Protein AF-A0AA85AYQ1-F1 (afdb_monomer_lite)

Secondary structure (DSSP, 8-state):
----PPP----------------SS-HHHHHHHHHHHHHHHHHHHHHHHHHHHHHHHHHHHHHHHT-HHHHHHHHHHHTT-TTTEETTTTEEPPGGG--HHHHHHHHHHHHT-TTPEE-------S-HHHHHHHHHHTTEE-HHHHHHHHHHHHHHTT--EEEEEEEEPSPSS--HHHHHHHHHHHHHHHHTT--S-------TTSS-S----S--TT--TT---EEEEEEEEEETTTTEEEEEE--TTT-EES-TT---S-SEEEEE--SS-S-TTT--B-S-PSEE-HHHHSTTTTTTGGGGS--HHHHHHHHHHHHHHHHHHHHHTT-B----TT-HHHHHHHHHHHHHHHHHHHSPPPSSGGGGTT-SSEEEGGG--TTEEESSTTPPPSEEETTEEEEEGGGEEE-B-HHHHHHTTEEEPTTPPPSEEEE----HHHHHHS-S--SPPEEEEB-GGGEEE--PPBPBTTB----TTSS---SSGGGSPBTEEEE--TTS--EEEE-

InterPro domains:
  IPR004583 DNA repair protein Rad4 [PTHR12135] (195-505)
  IPR018326 Rad4 beta-hairpin domain 1 [PF10403] (359-407)
  IPR018326 Rad4 beta-hairpin domain 1 [SM01030] (357-409)
  IPR018327 Rad4 beta-hairpin domain 2 [PF10404] (412-469)
  IPR018327 Rad4 beta-hairpin domain 2 [SM01031] (411-469)
  IPR018328 Rad4 beta-hairpin domain 3 [PF10405] (476-501)
  IPR036985 Transglutaminase-like superfamily [G3DSA:3.90.260.10] (34-355)
  IPR038765 Papain-like cysteine peptidase superfamily [SSF54001] (47-372)

Structure (mmCIF, N/CA/C/O backbone):
data_AF-A0AA85AYQ1-F1
#
_entry.id   AF-A0AA85AYQ1-F1
#
loop_
_atom_site.group_PDB
_atom_site.id
_atom_site.type_symbol
_atom_site.label_atom_id
_atom_site.label_alt_id
_atom_site.label_comp_id
_atom_site.label_asym_id
_atom_site.label_entity_id
_atom_site.label_seq_id
_atom_site.pdbx_PDB_ins_code
_atom_site.Cartn_x
_atom_site.Cartn_y
_atom_site.Cartn_z
_atom_site.occupancy
_atom_site.B_iso_or_equiv
_atom_site.auth_seq_id
_atom_site.auth_comp_id
_atom_site.auth_asym_id
_atom_site.auth_atom_id
_atom_site.pdbx_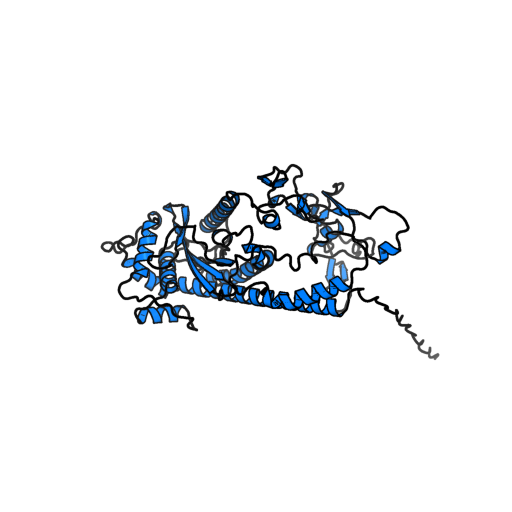PDB_model_num
ATOM 1 N N . MET A 1 1 ? 74.349 -38.536 -17.094 1.00 42.38 1 MET A N 1
ATOM 2 C CA . MET A 1 1 ? 74.098 -37.319 -16.293 1.00 42.38 1 MET A CA 1
ATOM 3 C C . MET A 1 1 ? 74.384 -36.106 -17.164 1.00 42.38 1 MET A C 1
ATOM 5 O O . MET A 1 1 ? 75.537 -35.743 -17.314 1.00 42.38 1 MET A O 1
ATOM 9 N N . GLU A 1 2 ? 73.351 -35.489 -17.728 1.00 37.12 2 GLU A N 1
ATOM 10 C CA . GLU A 1 2 ? 73.435 -34.145 -18.309 1.00 37.12 2 GLU A CA 1
ATOM 11 C C . GLU A 1 2 ? 72.372 -33.293 -17.617 1.00 37.12 2 GLU A C 1
ATOM 13 O O . GLU A 1 2 ? 71.169 -33.480 -17.803 1.00 37.12 2 GLU A O 1
ATOM 18 N N . LYS A 1 3 ? 72.818 -32.398 -16.731 1.00 35.97 3 LYS A N 1
ATOM 19 C CA . LYS A 1 3 ? 71.953 -31.418 -16.071 1.00 35.97 3 LYS A CA 1
ATOM 20 C C . LYS A 1 3 ? 71.504 -30.400 -17.124 1.00 35.97 3 LYS A C 1
ATOM 22 O O . LYS A 1 3 ? 72.253 -29.477 -17.441 1.00 35.97 3 LYS A O 1
ATOM 27 N N . LYS A 1 4 ? 70.283 -30.541 -17.652 1.00 43.88 4 LYS A N 1
ATOM 28 C CA . LYS A 1 4 ? 69.620 -29.466 -18.408 1.00 43.88 4 LYS A CA 1
ATOM 29 C C . LYS A 1 4 ? 69.479 -28.244 -17.492 1.00 43.88 4 LYS A C 1
ATOM 31 O O . LYS A 1 4 ? 68.784 -28.304 -16.480 1.00 43.88 4 LYS A O 1
ATOM 36 N N . LYS A 1 5 ? 70.168 -27.150 -17.836 1.00 43.25 5 LYS A N 1
ATOM 37 C CA . LYS A 1 5 ? 69.983 -25.828 -17.217 1.00 43.25 5 LYS A CA 1
ATOM 38 C C . LYS A 1 5 ? 68.504 -25.419 -17.330 1.00 43.25 5 LYS A C 1
ATOM 40 O O . LYS A 1 5 ? 67.928 -25.614 -18.402 1.00 43.25 5 LYS A O 1
ATOM 45 N N . PRO A 1 6 ? 67.888 -24.844 -16.282 1.00 42.59 6 PRO A N 1
ATOM 46 C CA . PRO A 1 6 ? 66.545 -24.297 -16.402 1.00 42.59 6 PRO A CA 1
ATOM 47 C C . PRO A 1 6 ? 66.574 -23.128 -17.393 1.00 42.59 6 PRO A C 1
ATOM 49 O O . PRO A 1 6 ? 67.389 -22.213 -17.260 1.00 42.59 6 PRO A O 1
ATOM 52 N N . ALA A 1 7 ? 65.710 -23.177 -18.406 1.00 43.59 7 ALA A N 1
ATOM 53 C CA . ALA A 1 7 ? 65.493 -22.052 -19.303 1.00 43.59 7 ALA A CA 1
ATOM 54 C C . ALA A 1 7 ? 64.946 -20.877 -18.482 1.00 43.59 7 ALA A C 1
ATOM 56 O O . ALA A 1 7 ? 63.913 -21.003 -17.822 1.00 43.59 7 ALA A O 1
ATOM 57 N N . SER A 1 8 ? 65.647 -19.743 -18.492 1.00 37.31 8 SER A N 1
ATOM 58 C CA . SER A 1 8 ? 65.154 -18.506 -17.896 1.00 37.31 8 SER A CA 1
ATOM 59 C C . SER A 1 8 ? 63.900 -18.071 -18.651 1.00 37.31 8 SER A C 1
ATOM 61 O O . SER A 1 8 ? 63.972 -17.678 -19.815 1.00 37.31 8 SER A O 1
ATOM 63 N N . LEU A 1 9 ? 62.746 -18.175 -17.999 1.00 35.72 9 LEU A N 1
ATOM 64 C CA . LEU A 1 9 ? 61.474 -17.732 -18.548 1.00 35.72 9 LEU A CA 1
ATOM 65 C C . LEU A 1 9 ? 61.423 -16.205 -18.434 1.00 35.72 9 LEU A C 1
ATOM 67 O O . LEU A 1 9 ? 61.074 -15.651 -17.394 1.00 35.72 9 LEU A O 1
ATOM 71 N N . THR A 1 10 ? 61.852 -15.511 -19.487 1.00 35.12 10 THR A N 1
ATOM 72 C CA . THR A 1 10 ? 61.747 -14.054 -19.568 1.00 35.12 10 THR A CA 1
ATOM 73 C C . THR A 1 10 ? 60.286 -13.694 -19.819 1.00 35.12 10 THR A C 1
ATOM 75 O O . THR A 1 10 ? 59.804 -13.735 -20.949 1.00 35.12 10 THR A O 1
ATOM 78 N N . VAL A 1 11 ? 59.558 -13.359 -18.754 1.00 35.09 11 VAL A N 1
ATOM 79 C CA . VAL A 1 11 ? 58.226 -12.759 -18.871 1.00 35.09 11 VAL A CA 1
ATOM 80 C C . VAL A 1 11 ? 58.418 -11.305 -19.289 1.00 35.09 11 VAL A C 1
ATOM 82 O O . VAL A 1 11 ? 58.707 -10.439 -18.467 1.00 35.09 11 VAL A O 1
ATOM 85 N N . ALA A 1 12 ? 58.268 -11.029 -20.582 1.00 32.66 12 ALA A N 1
ATOM 86 C CA . ALA A 1 12 ? 58.035 -9.669 -21.039 1.00 32.66 12 ALA A CA 1
ATOM 87 C C . ALA A 1 12 ? 56.627 -9.274 -20.584 1.00 32.66 12 ALA A C 1
ATOM 89 O O . ALA A 1 12 ? 55.636 -9.682 -21.184 1.00 32.66 12 ALA A O 1
ATOM 90 N N . ILE A 1 13 ? 56.532 -8.520 -19.489 1.00 32.88 13 ILE A N 1
ATOM 91 C CA . ILE A 1 13 ? 55.299 -7.816 -19.141 1.00 32.88 13 ILE A CA 1
ATOM 92 C C . ILE A 1 13 ? 55.169 -6.712 -20.191 1.00 32.88 13 ILE A C 1
ATOM 94 O O . ILE A 1 13 ? 56.034 -5.831 -20.223 1.00 32.88 13 ILE A O 1
ATOM 98 N N . PRO A 1 14 ? 54.142 -6.719 -21.061 1.00 31.33 14 PRO A N 1
ATOM 99 C CA . PRO A 1 14 ? 53.846 -5.544 -21.850 1.00 31.33 14 PRO A CA 1
ATOM 100 C C . PRO A 1 14 ? 53.469 -4.479 -20.829 1.00 31.33 14 PRO A C 1
ATOM 102 O O . PRO A 1 14 ? 52.391 -4.523 -20.233 1.00 31.33 14 PRO A O 1
ATOM 105 N N . LEU A 1 15 ? 54.379 -3.540 -20.573 1.00 30.36 15 LEU A N 1
ATOM 106 C CA . LEU A 1 15 ? 53.991 -2.272 -19.990 1.00 30.36 15 LEU A CA 1
ATOM 107 C C . LEU A 1 15 ? 53.226 -1.563 -21.106 1.00 30.36 15 LEU A C 1
ATOM 109 O O . LEU A 1 15 ? 53.770 -0.725 -21.824 1.00 30.36 15 LEU A O 1
ATOM 113 N N . ASP A 1 16 ? 51.972 -1.976 -21.313 1.00 35.84 16 ASP A N 1
ATOM 114 C CA . ASP A 1 16 ? 51.014 -1.180 -22.051 1.00 35.84 16 ASP A CA 1
ATOM 115 C C . ASP A 1 16 ? 51.070 0.178 -21.372 1.00 35.84 16 ASP A C 1
ATOM 117 O O . ASP A 1 16 ? 50.669 0.345 -20.215 1.00 35.84 16 ASP A O 1
ATOM 121 N N . SER A 1 17 ? 51.652 1.138 -22.082 1.00 35.75 17 SER A N 1
ATOM 122 C CA . SER A 1 17 ? 51.552 2.541 -21.753 1.00 35.75 17 SER A CA 1
ATOM 123 C C . SER A 1 17 ? 50.068 2.872 -21.839 1.00 35.75 17 SER A C 1
ATOM 125 O O . SER A 1 17 ? 49.540 3.305 -22.862 1.00 35.75 17 SER A O 1
ATOM 127 N N . LEU A 1 18 ? 49.363 2.613 -20.736 1.00 40.12 18 LEU A N 1
ATOM 128 C CA . LEU A 1 18 ? 48.013 3.059 -20.472 1.00 40.12 18 LEU A CA 1
ATOM 129 C C . LEU A 1 18 ? 48.079 4.577 -20.348 1.00 40.12 18 LEU A C 1
ATOM 131 O O . LEU A 1 18 ? 47.849 5.157 -19.291 1.00 40.12 18 LEU A O 1
ATOM 135 N N . THR A 1 19 ? 48.294 5.246 -21.475 1.00 37.56 19 THR A N 1
ATOM 136 C CA . THR A 1 19 ? 47.727 6.558 -21.722 1.00 37.56 19 THR A CA 1
ATOM 137 C C . THR A 1 19 ? 46.216 6.354 -21.834 1.00 37.56 19 THR A C 1
ATOM 139 O O . THR A 1 19 ? 45.592 6.511 -22.884 1.00 37.56 19 THR A O 1
ATOM 142 N N . LYS A 1 20 ? 45.585 5.982 -20.710 1.00 40.53 20 LYS A N 1
ATOM 143 C CA . LYS A 1 20 ? 44.172 6.253 -20.485 1.00 40.53 20 LYS A CA 1
ATOM 144 C C . LYS A 1 20 ? 44.074 7.763 -20.616 1.00 40.53 20 LYS A C 1
ATOM 146 O O . LYS A 1 20 ? 44.381 8.485 -19.674 1.00 40.53 20 LYS A O 1
ATOM 151 N N . LYS A 1 21 ? 43.726 8.253 -21.809 1.00 41.09 21 LYS A N 1
ATOM 152 C CA . LYS A 1 21 ? 43.358 9.654 -21.988 1.00 41.09 21 LYS A CA 1
ATOM 153 C C . LYS A 1 21 ? 42.247 9.900 -20.979 1.00 41.09 21 LYS A C 1
ATOM 155 O O . LYS A 1 21 ? 41.149 9.359 -21.128 1.00 41.09 21 LYS A O 1
ATOM 160 N N . HIS A 1 22 ? 42.590 10.625 -19.916 1.00 45.34 22 HIS A N 1
ATOM 161 C CA . HIS A 1 22 ? 41.654 11.031 -18.886 1.00 45.34 22 HIS A CA 1
ATOM 162 C C . HIS A 1 22 ? 40.445 11.668 -19.573 1.00 45.34 22 HIS A C 1
ATOM 164 O O . HIS A 1 22 ? 40.573 12.286 -20.638 1.00 45.34 22 HIS A O 1
ATOM 170 N N . SER A 1 23 ? 39.259 11.456 -18.997 1.00 47.94 23 SER A N 1
ATOM 171 C CA . SER A 1 23 ? 38.042 12.143 -19.426 1.00 47.94 23 SER A CA 1
ATOM 172 C C . SER A 1 23 ? 38.378 13.610 -19.711 1.00 47.94 23 SER A C 1
ATOM 174 O O . SER A 1 23 ? 39.006 14.255 -18.878 1.00 47.94 23 SER A O 1
ATOM 176 N N . LYS A 1 24 ? 37.966 14.153 -20.867 1.00 58.00 24 LYS A N 1
ATOM 177 C CA . LYS A 1 24 ? 38.134 15.584 -21.212 1.00 58.00 24 LYS A CA 1
ATOM 178 C C . LYS A 1 24 ? 37.395 16.532 -20.244 1.00 58.00 24 LYS A C 1
ATOM 180 O O . LYS A 1 24 ? 37.269 17.718 -20.523 1.00 58.00 24 LYS A O 1
ATOM 185 N N . GLN A 1 25 ? 36.813 16.002 -19.174 1.00 63.50 25 GLN A N 1
ATOM 186 C CA . GLN A 1 25 ? 36.070 16.744 -18.176 1.00 63.50 25 GLN A CA 1
ATOM 187 C C . GLN A 1 25 ? 37.032 17.257 -17.109 1.00 63.50 25 GLN A C 1
ATOM 189 O O . GLN A 1 25 ? 37.861 16.506 -16.603 1.00 63.50 25 GLN A O 1
ATOM 194 N N . ASP A 1 26 ? 36.890 18.540 -16.784 1.00 80.00 26 ASP A N 1
ATOM 195 C CA . ASP A 1 26 ? 37.633 19.223 -15.727 1.00 80.00 26 ASP A CA 1
ATOM 196 C C . ASP A 1 26 ? 37.610 18.393 -14.420 1.00 80.00 26 ASP A C 1
ATOM 198 O O . ASP A 1 26 ? 36.520 18.068 -13.933 1.00 80.00 26 ASP A O 1
ATOM 202 N N . PRO A 1 27 ? 38.773 18.035 -13.840 1.00 84.38 27 PRO A N 1
ATOM 203 C CA . PRO A 1 27 ? 38.852 17.314 -12.570 1.00 84.38 27 PRO A CA 1
ATOM 204 C C . PRO A 1 27 ? 38.020 17.949 -11.449 1.00 84.38 27 PRO A C 1
ATOM 206 O O . PRO A 1 27 ? 37.370 17.223 -10.699 1.00 84.38 27 PRO A O 1
ATOM 209 N N . LYS A 1 28 ? 37.949 19.288 -11.382 1.00 82.50 28 LYS A N 1
ATOM 210 C CA . LYS A 1 28 ? 37.126 20.002 -10.389 1.00 82.50 28 LYS A CA 1
ATOM 211 C C . LYS A 1 28 ? 35.633 19.787 -10.627 1.00 82.50 28 LYS A C 1
ATOM 213 O O . LYS A 1 28 ? 34.857 19.643 -9.684 1.00 82.50 28 LYS A O 1
ATOM 218 N N . LEU A 1 29 ? 35.212 19.730 -11.892 1.00 82.56 29 LEU A N 1
ATOM 219 C CA . LEU A 1 29 ? 33.830 19.410 -12.251 1.00 82.56 29 LEU A CA 1
ATOM 220 C C . LEU A 1 29 ? 33.483 17.968 -11.867 1.00 82.56 29 LEU A C 1
ATOM 222 O O . LEU A 1 29 ? 32.399 17.720 -11.342 1.00 82.56 29 LEU A O 1
ATOM 226 N N . LEU A 1 30 ? 34.391 17.023 -12.119 1.00 82.38 30 LEU A N 1
ATOM 227 C CA . LEU A 1 30 ? 34.210 15.619 -11.748 1.00 82.38 30 LEU A CA 1
ATOM 228 C C . LEU A 1 30 ? 34.086 15.444 -10.233 1.00 82.38 30 LEU A C 1
ATOM 230 O O . LEU A 1 30 ? 33.195 14.728 -9.777 1.00 82.38 30 LEU A O 1
ATOM 234 N N . GLU A 1 31 ? 34.925 16.133 -9.464 1.00 85.00 31 GLU A N 1
ATOM 235 C CA . GLU A 1 31 ? 34.873 16.135 -8.004 1.00 85.00 31 GLU A CA 1
ATOM 236 C C . GLU A 1 31 ? 33.536 16.689 -7.483 1.00 85.00 31 GLU A C 1
ATOM 238 O O . GLU A 1 31 ? 32.871 16.041 -6.675 1.00 85.00 31 GLU A O 1
ATOM 243 N N . LEU A 1 32 ? 33.064 17.826 -8.010 1.00 83.06 32 LEU A N 1
ATOM 244 C CA . LEU A 1 32 ? 31.760 18.392 -7.637 1.00 83.06 32 LEU A CA 1
ATOM 245 C C . LEU A 1 32 ? 30.589 17.460 -7.978 1.00 83.06 32 LEU A C 1
ATOM 247 O O . LEU A 1 32 ? 29.654 17.314 -7.186 1.00 83.06 32 LEU A O 1
ATOM 251 N N . LEU A 1 33 ? 30.629 16.806 -9.142 1.00 82.88 33 LEU A N 1
ATOM 252 C CA . LEU A 1 33 ? 29.617 15.822 -9.528 1.00 82.88 33 LEU A CA 1
ATOM 253 C C . LEU A 1 33 ? 29.644 14.597 -8.605 1.00 82.88 33 LEU A C 1
ATOM 255 O O . LEU A 1 33 ? 28.581 14.100 -8.232 1.00 82.88 33 LEU A O 1
ATOM 259 N N . ALA A 1 34 ? 30.830 14.135 -8.203 1.00 85.31 34 ALA A N 1
ATOM 260 C CA . ALA A 1 34 ? 30.986 13.045 -7.247 1.00 85.31 34 ALA A CA 1
ATOM 261 C C . ALA A 1 34 ? 30.440 13.422 -5.860 1.00 85.31 34 ALA A C 1
ATOM 263 O O . ALA A 1 34 ? 29.665 12.655 -5.287 1.00 85.31 34 ALA A O 1
ATOM 264 N N . LEU A 1 35 ? 30.749 14.623 -5.358 1.00 87.00 35 LEU A N 1
ATOM 265 C CA . LEU A 1 35 ? 30.209 15.137 -4.094 1.00 87.00 35 LEU A CA 1
ATOM 266 C C . LEU A 1 35 ? 28.681 15.211 -4.120 1.00 87.00 35 LEU A C 1
ATOM 268 O O . LEU A 1 35 ? 28.017 14.764 -3.186 1.00 87.00 35 LEU A O 1
ATOM 272 N N . LYS A 1 36 ? 28.105 15.702 -5.221 1.00 84.81 36 LYS A N 1
ATOM 273 C CA . LYS A 1 36 ? 26.652 15.749 -5.406 1.00 84.81 36 LYS A CA 1
ATOM 274 C C . LYS A 1 36 ? 26.021 14.350 -5.417 1.00 84.81 36 LYS A C 1
ATOM 276 O O . LYS A 1 36 ? 24.967 14.156 -4.812 1.00 84.81 36 LYS A O 1
ATOM 281 N N . ARG A 1 37 ? 26.640 13.380 -6.102 1.00 86.00 37 ARG A N 1
ATOM 282 C CA . ARG A 1 37 ? 26.176 11.981 -6.112 1.00 86.00 37 ARG A CA 1
ATOM 283 C C . ARG A 1 37 ? 26.205 11.391 -4.702 1.00 86.00 37 ARG A C 1
ATOM 285 O O . ARG A 1 37 ? 25.189 10.857 -4.270 1.00 86.00 37 ARG A O 1
ATOM 292 N N . LYS A 1 38 ? 27.303 11.591 -3.968 1.00 90.06 38 LYS A N 1
ATOM 293 C CA . LYS A 1 38 ? 27.464 11.133 -2.580 1.00 90.06 38 LYS A CA 1
ATOM 294 C C . LYS A 1 38 ? 26.424 11.750 -1.641 1.00 90.06 38 LYS A C 1
ATOM 296 O O . LYS A 1 38 ? 25.852 11.048 -0.815 1.00 90.06 38 LYS A O 1
ATOM 301 N N . LEU A 1 39 ? 26.127 13.042 -1.796 1.00 88.00 39 LEU A N 1
ATOM 302 C CA . LEU A 1 39 ? 25.083 13.718 -1.022 1.00 88.00 39 LEU A CA 1
ATOM 303 C C . LEU A 1 39 ? 23.695 13.126 -1.308 1.00 88.00 39 LEU A C 1
ATOM 305 O O . LEU A 1 39 ? 22.956 12.812 -0.380 1.00 88.00 39 LEU A O 1
ATOM 309 N N . LYS A 1 40 ? 23.344 12.927 -2.585 1.00 86.62 40 LYS A N 1
ATOM 310 C CA . LYS A 1 40 ? 22.063 12.317 -2.975 1.00 86.62 40 LYS A CA 1
ATOM 311 C C . LYS A 1 40 ? 21.928 10.890 -2.441 1.00 86.62 40 LYS A C 1
ATOM 313 O O . LYS A 1 40 ? 20.863 10.519 -1.952 1.00 86.62 40 LYS A O 1
ATOM 318 N N . GLU A 1 41 ? 22.995 10.104 -2.531 1.00 91.12 41 GLU A N 1
ATOM 319 C CA . GLU A 1 41 ? 23.045 8.745 -1.994 1.00 91.12 41 GLU A CA 1
ATOM 320 C C . GLU A 1 41 ? 22.838 8.743 -0.476 1.00 91.12 41 GLU A C 1
ATOM 322 O O . GLU A 1 41 ? 21.991 8.001 0.015 1.00 91.12 41 GLU A O 1
ATOM 327 N N . HIS A 1 42 ? 23.512 9.637 0.253 1.00 91.88 42 HIS A N 1
ATOM 328 C CA . HIS A 1 42 ? 23.337 9.786 1.696 1.00 91.88 42 HIS A CA 1
ATOM 329 C C . HIS A 1 42 ? 21.878 10.080 2.082 1.00 91.88 42 HIS A C 1
ATOM 331 O O . HIS A 1 42 ? 21.320 9.366 2.912 1.00 91.88 42 HIS A O 1
ATOM 337 N N . TYR A 1 43 ? 21.223 11.055 1.441 1.00 90.94 43 TYR A N 1
ATOM 338 C CA . TYR A 1 43 ? 19.805 11.360 1.699 1.00 90.94 43 TYR A CA 1
ATOM 339 C C . TYR A 1 43 ? 18.881 10.195 1.326 1.00 90.94 43 TYR A C 1
ATOM 341 O O . TYR A 1 43 ? 17.968 9.858 2.077 1.00 90.94 43 TYR A O 1
ATOM 349 N N . THR A 1 44 ? 19.157 9.516 0.209 1.00 91.88 44 THR A N 1
ATOM 350 C CA . THR A 1 44 ? 18.386 8.338 -0.216 1.00 91.88 44 THR A CA 1
ATOM 351 C C . THR A 1 44 ? 18.492 7.205 0.808 1.00 91.88 44 THR A C 1
ATOM 353 O O . THR A 1 44 ? 17.493 6.542 1.103 1.00 91.88 44 THR A O 1
ATOM 356 N N . LEU A 1 45 ? 19.685 6.973 1.364 1.00 94.75 45 LEU A N 1
ATOM 357 C CA . LEU A 1 45 ? 19.921 5.981 2.412 1.00 94.75 45 LEU A CA 1
ATOM 358 C C . LEU A 1 45 ? 19.227 6.375 3.715 1.00 94.75 45 LEU A C 1
ATOM 360 O O . LEU A 1 45 ? 18.484 5.564 4.258 1.00 94.75 45 LEU A O 1
ATOM 364 N N . MET A 1 46 ? 19.393 7.620 4.160 1.00 94.56 46 MET A N 1
ATOM 365 C CA . MET A 1 46 ? 18.737 8.163 5.351 1.00 94.56 46 MET A CA 1
ATOM 366 C C . MET A 1 46 ? 17.210 8.013 5.269 1.00 94.56 46 MET A C 1
ATOM 368 O O . MET A 1 46 ? 16.590 7.447 6.169 1.00 94.56 46 MET A O 1
ATOM 372 N N . HIS A 1 47 ? 16.604 8.425 4.153 1.00 94.75 47 HIS A N 1
ATOM 373 C CA . HIS A 1 47 ? 15.178 8.230 3.890 1.00 94.75 47 HIS A CA 1
ATOM 374 C C . HIS A 1 47 ? 14.788 6.746 3.926 1.00 94.75 47 HIS A C 1
ATOM 376 O O . HIS A 1 47 ? 13.796 6.383 4.552 1.00 94.75 47 HIS A O 1
ATOM 382 N N . SER A 1 48 ? 15.578 5.875 3.284 1.00 95.88 48 SER A N 1
ATOM 383 C CA . SER A 1 48 ? 15.310 4.429 3.250 1.00 95.88 48 SER A CA 1
ATOM 384 C C . SER A 1 48 ? 15.327 3.808 4.649 1.00 95.88 48 SER A C 1
ATOM 386 O O . SER A 1 48 ? 14.439 3.025 4.971 1.00 95.88 48 SER A O 1
ATOM 388 N N . VAL A 1 49 ? 16.307 4.169 5.482 1.00 96.25 49 VAL A N 1
ATOM 389 C CA . VAL A 1 49 ? 16.399 3.712 6.877 1.00 96.25 49 VAL A CA 1
ATOM 390 C C . VAL A 1 49 ? 15.183 4.185 7.663 1.00 96.25 49 VAL A C 1
ATOM 392 O O . VAL A 1 49 ? 14.563 3.391 8.361 1.00 96.25 49 VAL A O 1
ATOM 395 N N . HIS A 1 50 ? 14.783 5.444 7.495 1.00 94.50 50 HIS A N 1
ATOM 396 C CA . HIS A 1 50 ? 13.633 5.984 8.207 1.00 94.50 50 HIS A CA 1
ATOM 397 C C . HIS A 1 50 ? 12.318 5.282 7.828 1.00 94.50 50 HIS A C 1
ATOM 399 O O . HIS A 1 50 ? 11.527 4.929 8.700 1.00 94.50 50 HIS A O 1
ATOM 405 N N . VAL A 1 51 ? 12.122 4.992 6.536 1.00 96.31 51 VAL A N 1
ATOM 406 C CA . VAL A 1 51 ? 10.992 4.184 6.050 1.00 96.31 51 VAL A CA 1
ATOM 407 C C . VAL A 1 51 ? 11.009 2.774 6.654 1.00 96.31 51 VAL A C 1
ATOM 409 O O . VAL A 1 51 ? 9.966 2.293 7.086 1.00 96.31 51 VAL A O 1
ATOM 412 N N . LEU A 1 52 ? 12.169 2.115 6.739 1.00 96.38 52 LEU A N 1
ATOM 413 C CA . LEU A 1 52 ? 12.285 0.792 7.371 1.00 96.38 52 LEU A CA 1
ATOM 414 C C . LEU A 1 52 ? 11.963 0.835 8.871 1.00 96.38 52 LEU A C 1
ATOM 416 O O . LEU A 1 52 ? 11.250 -0.037 9.363 1.00 96.38 52 LEU A O 1
ATOM 420 N N . CYS A 1 53 ? 12.424 1.861 9.594 1.00 95.44 53 CYS A N 1
ATOM 421 C CA . CYS A 1 53 ? 12.067 2.067 10.999 1.00 95.44 53 CYS A CA 1
ATOM 422 C C . CYS A 1 53 ? 10.553 2.244 11.174 1.00 95.44 53 CYS A C 1
ATOM 424 O O . CYS A 1 53 ? 9.965 1.662 12.083 1.00 95.44 53 CYS A O 1
ATOM 426 N N . PHE A 1 54 ? 9.906 2.989 10.277 1.00 95.31 54 PHE A N 1
ATOM 427 C CA . PHE A 1 54 ? 8.454 3.142 10.274 1.00 95.31 54 PHE A CA 1
ATOM 428 C C . PHE A 1 54 ? 7.707 1.845 9.959 1.00 95.31 54 PHE A C 1
ATOM 430 O O . PHE A 1 54 ? 6.722 1.538 10.628 1.00 95.31 54 PHE A O 1
ATOM 437 N N . LEU A 1 55 ? 8.180 1.046 9.001 1.00 96.31 55 LEU A N 1
ATOM 438 C CA . LEU A 1 55 ? 7.604 -0.272 8.733 1.00 96.31 55 LEU A CA 1
ATOM 439 C C . LEU A 1 55 ? 7.754 -1.198 9.947 1.00 96.31 55 LEU A C 1
ATOM 441 O O . LEU A 1 55 ? 6.783 -1.842 10.347 1.00 96.31 55 LEU A O 1
ATOM 445 N N . ALA A 1 56 ? 8.918 -1.213 10.599 1.00 94.88 56 ALA A N 1
ATOM 446 C CA . ALA A 1 56 ? 9.116 -1.949 11.846 1.00 94.88 56 ALA A CA 1
ATOM 447 C C . ALA A 1 56 ? 8.151 -1.478 12.948 1.00 94.88 56 ALA A C 1
ATOM 449 O O . ALA A 1 56 ? 7.515 -2.305 13.601 1.00 94.88 56 ALA A O 1
ATOM 450 N N . HIS A 1 57 ? 7.969 -0.165 13.098 1.00 93.62 57 HIS A N 1
ATOM 451 C CA . HIS A 1 57 ? 7.018 0.409 14.048 1.00 93.62 57 HIS A CA 1
ATOM 452 C C . HIS A 1 57 ? 5.562 0.031 13.731 1.00 93.62 57 HIS A C 1
ATOM 454 O O . HIS A 1 57 ? 4.806 -0.299 14.641 1.00 93.62 57 HIS A O 1
ATOM 460 N N . SER A 1 58 ? 5.181 -0.026 12.448 1.00 94.62 58 SER A N 1
ATOM 461 C CA . SER A 1 58 ? 3.843 -0.470 12.025 1.00 94.62 58 SER A CA 1
ATOM 462 C C . SER A 1 58 ? 3.509 -1.878 12.517 1.00 94.62 58 SER A C 1
ATOM 464 O O . SER A 1 58 ? 2.384 -2.142 12.938 1.00 94.62 58 SER A O 1
ATOM 466 N N . ARG A 1 59 ? 4.507 -2.771 12.540 1.00 95.06 59 ARG A N 1
ATOM 467 C CA . ARG A 1 59 ? 4.353 -4.124 13.078 1.00 95.06 59 ARG A CA 1
ATOM 468 C C . ARG A 1 59 ? 4.155 -4.107 14.592 1.00 95.06 59 ARG A C 1
ATOM 470 O O . ARG A 1 59 ? 3.307 -4.847 15.078 1.00 95.06 59 ARG A O 1
ATOM 477 N N . VAL A 1 60 ? 4.890 -3.262 15.322 1.00 94.31 60 VAL A N 1
ATOM 478 C CA . VAL A 1 60 ? 4.712 -3.098 16.777 1.00 94.31 60 VAL A CA 1
ATOM 479 C C . VAL A 1 60 ? 3.285 -2.650 17.089 1.00 94.31 60 VAL A C 1
ATOM 481 O O . VAL A 1 60 ? 2.601 -3.332 17.843 1.00 94.31 60 VAL A O 1
ATOM 484 N N . ILE A 1 61 ? 2.797 -1.593 16.433 1.00 95.00 61 ILE A N 1
ATOM 485 C CA . ILE A 1 61 ? 1.421 -1.106 16.625 1.00 95.00 61 ILE A CA 1
ATOM 486 C C . ILE A 1 61 ? 0.393 -2.185 16.265 1.00 95.00 61 ILE A C 1
ATOM 488 O O . ILE A 1 61 ? -0.576 -2.385 16.999 1.00 95.00 61 ILE A O 1
ATOM 492 N N . ASN A 1 62 ? 0.595 -2.912 15.160 1.00 96.25 62 ASN A N 1
ATOM 493 C CA . ASN A 1 62 ? -0.316 -3.988 14.779 1.00 96.25 62 ASN A CA 1
ATOM 494 C C . ASN A 1 62 ? -0.376 -5.098 15.837 1.00 96.25 62 ASN A C 1
ATOM 496 O O . ASN A 1 62 ? -1.466 -5.584 16.127 1.00 96.25 62 ASN A O 1
ATOM 500 N N . ARG A 1 63 ? 0.767 -5.470 16.432 1.00 94.56 63 ARG A N 1
ATOM 501 C CA . ARG A 1 63 ? 0.823 -6.440 17.535 1.00 94.56 63 ARG A CA 1
ATOM 502 C C . ARG A 1 63 ? 0.126 -5.923 18.790 1.00 94.56 63 ARG A C 1
ATOM 504 O O . ARG A 1 63 ? -0.567 -6.701 19.429 1.00 94.56 63 ARG A O 1
ATOM 511 N N . THR A 1 64 ? 0.247 -4.635 19.109 1.00 95.31 64 THR A N 1
ATOM 512 C CA . THR A 1 64 ? -0.491 -4.019 20.225 1.00 95.31 64 THR A CA 1
ATOM 513 C C . THR A 1 64 ? -2.004 -4.081 19.996 1.00 95.31 64 THR A C 1
ATOM 515 O O . THR A 1 64 ? -2.739 -4.482 20.892 1.00 95.31 64 THR A O 1
ATOM 518 N N . CYS A 1 65 ? -2.480 -3.791 18.778 1.00 95.69 65 CYS A N 1
ATOM 519 C CA . CYS A 1 65 ? -3.899 -3.950 18.414 1.00 95.69 65 CYS A CA 1
ATOM 520 C C . CYS A 1 65 ? -4.384 -5.406 18.528 1.00 95.69 65 CYS A C 1
ATOM 522 O O . CYS A 1 65 ? -5.572 -5.662 18.706 1.00 95.69 65 CYS A O 1
ATOM 524 N N . ASP A 1 66 ? -3.464 -6.356 18.393 1.00 93.94 66 ASP A N 1
ATOM 525 C CA . ASP A 1 66 ? -3.707 -7.784 18.529 1.00 93.94 66 ASP A CA 1
ATOM 526 C C . ASP A 1 66 ? -3.406 -8.294 19.945 1.00 93.94 66 ASP A C 1
ATOM 528 O O . ASP A 1 66 ? -3.421 -9.495 20.151 1.00 93.94 66 ASP A O 1
ATOM 532 N N . SER A 1 67 ? -3.146 -7.455 20.950 1.00 93.56 67 SER A N 1
ATOM 533 C CA . SER A 1 67 ? -2.959 -7.945 22.321 1.00 93.56 67 SER A CA 1
ATOM 534 C C . SER A 1 67 ? -4.288 -8.322 22.979 1.00 93.56 67 SER A C 1
ATOM 536 O O . SER A 1 67 ? -5.289 -7.619 22.844 1.00 93.56 67 SER A O 1
ATOM 538 N N . SER A 1 68 ? -4.285 -9.402 23.767 1.00 93.88 68 SER A N 1
ATOM 539 C CA . SER A 1 68 ? -5.450 -9.821 24.558 1.00 93.88 68 SER A CA 1
ATOM 540 C C . SER A 1 68 ? -5.883 -8.753 25.573 1.00 93.88 68 SER A C 1
ATOM 542 O O . SER A 1 68 ? -7.076 -8.621 25.843 1.00 93.88 68 SER A O 1
ATOM 544 N N . LEU A 1 69 ? -4.943 -7.965 26.110 1.00 95.12 69 LEU A N 1
ATOM 545 C CA . LEU A 1 69 ? -5.259 -6.870 27.029 1.00 95.12 69 LEU A CA 1
ATOM 546 C C . LEU A 1 69 ? -5.955 -5.720 26.293 1.00 95.12 69 LEU A C 1
ATOM 548 O O . LEU A 1 69 ? -7.011 -5.268 26.730 1.00 95.12 69 LEU A O 1
ATOM 552 N N . CYS A 1 70 ? -5.417 -5.287 25.148 1.00 95.44 70 CYS A N 1
ATOM 553 C CA . CYS A 1 70 ? -6.060 -4.266 24.320 1.00 95.44 70 CYS A CA 1
ATOM 554 C C . CYS A 1 70 ? -7.440 -4.713 23.816 1.00 95.44 70 CYS A C 1
ATOM 556 O O . CYS A 1 70 ? -8.356 -3.892 23.789 1.00 95.44 70 CYS A O 1
ATOM 558 N N . TRP A 1 71 ? -7.623 -5.996 23.477 1.00 95.12 71 TRP A N 1
ATOM 559 C CA . TRP A 1 71 ? -8.943 -6.558 23.165 1.00 95.12 71 TRP A CA 1
ATOM 560 C C . TRP A 1 71 ? -9.908 -6.391 24.343 1.00 95.12 71 TRP A C 1
ATOM 562 O O . TRP A 1 71 ? -10.987 -5.827 24.171 1.00 95.12 71 TRP A O 1
ATOM 572 N N . ALA A 1 72 ? -9.517 -6.816 25.549 1.00 95.38 72 ALA A N 1
ATOM 573 C CA . ALA A 1 72 ? -10.366 -6.730 26.737 1.00 95.38 72 ALA A CA 1
ATOM 574 C C . ALA A 1 72 ? -10.723 -5.279 27.105 1.00 95.38 72 ALA A C 1
ATOM 576 O O . ALA A 1 72 ? -11.893 -4.972 27.351 1.00 95.38 72 ALA A O 1
ATOM 577 N N . LEU A 1 73 ? -9.740 -4.374 27.097 1.00 94.25 73 LEU A N 1
ATOM 578 C CA . LEU A 1 73 ? -9.948 -2.949 27.365 1.00 94.25 73 LEU A CA 1
ATOM 579 C C . LEU A 1 73 ? -10.868 -2.316 26.316 1.00 94.25 73 LEU A C 1
ATOM 581 O O . LEU A 1 73 ? -11.851 -1.665 26.666 1.00 94.25 73 LEU A O 1
ATOM 585 N N . GLY A 1 74 ? -10.594 -2.554 25.032 1.00 94.69 74 GLY A N 1
ATOM 586 C CA . GLY A 1 74 ? -11.388 -2.015 23.934 1.00 94.69 74 GLY A CA 1
ATOM 587 C C . GLY A 1 74 ? -12.842 -2.499 23.960 1.00 94.69 74 GLY A C 1
ATOM 588 O O . GLY A 1 74 ? -13.759 -1.690 23.833 1.00 94.69 74 GLY A O 1
ATOM 589 N N . ILE A 1 75 ? -13.077 -3.796 24.189 1.00 94.62 75 ILE A N 1
ATOM 590 C CA . ILE A 1 75 ? -14.433 -4.356 24.327 1.00 94.62 75 ILE A CA 1
ATOM 591 C C . ILE A 1 75 ? -15.161 -3.761 25.533 1.00 94.62 75 ILE A C 1
ATOM 593 O O . ILE A 1 75 ? -16.342 -3.432 25.424 1.00 94.62 75 ILE A O 1
ATOM 597 N N . SER A 1 76 ? -14.468 -3.581 26.661 1.00 92.88 76 SER A N 1
ATOM 598 C CA . SER A 1 76 ? -15.050 -2.975 27.867 1.00 92.88 76 SER A CA 1
ATOM 599 C C . SER A 1 76 ? -15.510 -1.538 27.610 1.00 92.88 76 SER A C 1
ATOM 601 O O . SER A 1 76 ? -16.573 -1.139 28.079 1.00 92.88 76 SER A O 1
ATOM 603 N N . LEU A 1 77 ? -14.753 -0.778 26.812 1.00 90.62 77 LEU A N 1
ATOM 604 C CA . LEU A 1 77 ? -15.137 0.570 26.392 1.00 90.62 77 LEU A CA 1
ATOM 605 C C . LEU A 1 77 ? -16.316 0.551 25.407 1.00 90.62 77 LEU A C 1
ATOM 607 O O . LEU A 1 77 ? -17.273 1.299 25.605 1.00 90.62 77 LEU A O 1
ATOM 611 N N . LEU A 1 78 ? -16.300 -0.328 24.396 1.00 93.31 78 LEU A N 1
ATOM 612 C CA . LEU A 1 78 ? -17.405 -0.457 23.432 1.00 93.31 78 LEU A CA 1
ATOM 613 C C . LEU A 1 78 ? -18.708 -0.955 24.064 1.00 93.31 78 LEU A C 1
ATOM 615 O O . LEU A 1 78 ? -19.791 -0.621 23.586 1.00 93.31 78 LEU A O 1
ATOM 619 N N . ALA A 1 79 ? -18.633 -1.728 25.148 1.00 92.50 79 ALA A N 1
ATOM 620 C CA . ALA A 1 79 ? -19.809 -2.177 25.885 1.00 92.50 79 ALA A CA 1
ATOM 621 C C . ALA A 1 79 ? -20.586 -1.015 26.536 1.00 92.50 79 ALA A C 1
ATOM 623 O O . ALA A 1 79 ? -21.751 -1.188 26.889 1.00 92.50 79 ALA A O 1
ATOM 624 N N . ASN A 1 80 ? -19.994 0.179 26.654 1.00 88.94 80 ASN A N 1
ATOM 625 C CA . ASN A 1 80 ? -20.694 1.388 27.101 1.00 88.94 80 ASN A CA 1
ATOM 626 C C . ASN A 1 80 ? -21.480 2.076 25.971 1.00 88.94 80 ASN A C 1
ATOM 628 O O . ASN A 1 80 ? -22.317 2.943 26.224 1.00 88.94 80 ASN A O 1
ATOM 632 N N . THR A 1 81 ? -21.250 1.688 24.716 1.00 92.44 81 THR A N 1
ATOM 633 C CA . THR A 1 81 ? -21.907 2.275 23.550 1.00 92.44 81 THR A CA 1
ATOM 634 C C . THR A 1 81 ? -23.235 1.562 23.270 1.00 92.44 81 THR A C 1
ATOM 636 O O . THR A 1 81 ? -23.296 0.566 22.547 1.00 92.44 81 THR A O 1
ATOM 639 N N . ASN A 1 82 ? -24.339 2.104 23.797 1.00 91.94 82 ASN A N 1
ATOM 640 C CA . ASN A 1 82 ? -25.690 1.530 23.643 1.00 91.94 82 ASN A CA 1
ATOM 641 C C . ASN A 1 82 ? -26.133 1.323 22.182 1.00 91.94 82 ASN A C 1
ATOM 643 O O . ASN A 1 82 ? -27.006 0.500 21.918 1.00 91.94 82 ASN A O 1
ATOM 647 N N . ALA A 1 83 ? -25.542 2.059 21.233 1.00 93.12 83 ALA A N 1
ATOM 648 C CA . ALA A 1 83 ? -25.810 1.887 19.808 1.00 93.12 83 ALA A CA 1
ATOM 649 C C . ALA A 1 83 ? -25.353 0.519 19.274 1.00 93.12 83 ALA A C 1
ATOM 651 O O . ALA A 1 83 ? -25.936 0.037 18.314 1.00 93.12 83 ALA A O 1
ATOM 652 N N . VAL A 1 84 ? -24.336 -0.109 19.879 1.00 95.38 84 VAL A N 1
ATOM 653 C CA . VAL A 1 84 ? -23.766 -1.393 19.421 1.00 95.38 84 VAL A CA 1
ATOM 654 C C . VAL A 1 84 ? -23.851 -2.511 20.453 1.00 95.38 84 VAL A C 1
ATOM 656 O O . VAL A 1 84 ? -23.718 -3.680 20.085 1.00 95.38 84 VAL A O 1
ATOM 659 N N . TYR A 1 85 ? -24.090 -2.179 21.723 1.00 96.50 85 TYR A N 1
ATOM 660 C CA . TYR A 1 85 ? -24.166 -3.135 22.819 1.00 96.50 85 TYR A CA 1
ATOM 661 C C . TYR A 1 85 ? -25.511 -3.061 23.541 1.00 96.50 85 TYR A C 1
ATOM 663 O O . TYR A 1 85 ? -25.921 -2.019 24.053 1.00 96.50 85 TYR A O 1
ATOM 671 N N . ASN A 1 86 ? -26.201 -4.197 23.619 1.00 94.75 86 ASN A N 1
ATOM 672 C CA . ASN A 1 86 ? -27.462 -4.297 24.333 1.00 94.75 86 ASN A CA 1
ATOM 673 C C . ASN A 1 86 ? -27.210 -4.617 25.811 1.00 94.75 86 ASN A C 1
ATOM 675 O O . ASN A 1 86 ? -26.859 -5.740 26.173 1.00 94.75 86 ASN A O 1
ATOM 679 N N . GLN A 1 87 ? -27.469 -3.639 26.682 1.00 92.19 87 GLN A N 1
ATOM 680 C CA . GLN A 1 87 ? -27.255 -3.777 28.125 1.00 92.19 87 GLN A CA 1
ATOM 681 C C . GLN A 1 87 ? -28.109 -4.859 28.794 1.00 92.19 87 GLN A C 1
ATOM 683 O O . GLN A 1 87 ? -27.698 -5.390 29.825 1.00 92.19 87 GLN A O 1
ATOM 688 N N . LYS A 1 88 ? -29.281 -5.184 28.235 1.00 93.56 88 LYS A N 1
ATOM 689 C CA . LYS A 1 88 ? -30.193 -6.193 28.792 1.00 93.56 88 LYS A CA 1
ATOM 690 C C . LYS A 1 88 ? -29.755 -7.603 28.419 1.00 93.56 88 LYS A C 1
ATOM 692 O O . LYS A 1 88 ? -29.701 -8.468 29.282 1.00 93.56 88 LYS A O 1
ATOM 697 N N . THR A 1 89 ? -29.440 -7.832 27.145 1.00 94.94 89 THR A N 1
ATOM 698 C CA . THR A 1 89 ? -29.031 -9.159 26.654 1.00 94.94 89 THR A CA 1
ATOM 699 C C . THR A 1 89 ? -27.539 -9.424 26.824 1.00 94.94 89 THR A C 1
ATOM 701 O O . THR A 1 89 ? -27.108 -10.558 26.645 1.00 94.94 89 THR A O 1
ATOM 704 N N . LYS A 1 90 ? -26.755 -8.392 27.164 1.00 93.81 90 LYS A N 1
ATOM 705 C CA . LYS A 1 90 ? -25.292 -8.429 27.286 1.00 93.81 90 LYS A CA 1
ATOM 706 C C . LYS A 1 90 ? -24.593 -8.895 26.006 1.00 93.81 90 LYS A C 1
ATOM 708 O O . LYS A 1 90 ? -23.565 -9.565 26.053 1.00 93.81 90 LYS A O 1
ATOM 713 N N . GLN A 1 91 ? -25.150 -8.522 24.854 1.00 94.12 91 GLN A N 1
ATOM 714 C CA . GLN A 1 91 ? -24.665 -8.927 23.534 1.00 94.12 91 GLN A CA 1
ATOM 715 C C . GLN A 1 91 ? -24.434 -7.724 22.621 1.00 94.12 91 GLN A C 1
ATOM 717 O O . GLN A 1 91 ? -25.199 -6.756 22.633 1.00 94.12 91 GLN A O 1
ATOM 722 N N . PHE A 1 92 ? -23.401 -7.829 21.785 1.00 94.88 92 PHE A N 1
ATOM 723 C CA . PHE A 1 92 ? -23.188 -6.917 20.668 1.00 94.88 92 PHE A CA 1
ATOM 724 C C . PHE A 1 92 ? -24.149 -7.221 19.518 1.00 94.88 92 PHE A C 1
ATOM 726 O O . PHE A 1 92 ? -24.566 -8.362 19.305 1.00 94.88 92 PHE A O 1
ATOM 733 N N . ILE A 1 93 ? -24.475 -6.192 18.740 1.00 94.44 93 ILE A N 1
ATOM 734 C CA . ILE A 1 93 ? -25.226 -6.348 17.495 1.00 94.44 93 ILE A CA 1
ATOM 735 C C . ILE A 1 93 ? -24.421 -7.218 16.519 1.00 94.44 93 ILE A C 1
ATOM 737 O O . ILE A 1 93 ? -23.206 -7.064 16.387 1.00 94.44 93 ILE A O 1
ATOM 741 N N . ARG A 1 94 ? -25.112 -8.113 15.798 1.00 92.50 94 ARG A N 1
ATOM 742 C CA . ARG A 1 94 ? -24.510 -8.973 14.765 1.00 92.50 94 ARG A CA 1
ATOM 743 C C . ARG A 1 94 ? -23.718 -8.146 13.750 1.00 92.50 94 ARG A C 1
ATOM 745 O O . ARG A 1 94 ? -24.243 -7.171 13.216 1.00 92.50 94 ARG A O 1
ATOM 752 N N . LEU A 1 95 ? -22.511 -8.598 13.409 1.00 91.12 95 LEU A N 1
ATOM 753 C CA . LEU A 1 95 ? -21.569 -7.897 12.523 1.00 91.12 95 LEU A CA 1
ATOM 754 C C . LEU A 1 95 ? -22.195 -7.488 11.178 1.00 91.12 95 LEU A C 1
ATOM 756 O O . LEU A 1 95 ? -21.925 -6.407 10.663 1.00 91.12 95 LEU A O 1
ATOM 760 N N . SER A 1 96 ? -23.073 -8.329 10.624 1.00 92.69 96 SER A N 1
ATOM 761 C CA . SER A 1 96 ? -23.785 -8.082 9.361 1.00 92.69 96 SER A CA 1
ATOM 762 C C . SER A 1 96 ? -24.692 -6.848 9.372 1.00 92.69 96 SER A C 1
ATOM 764 O O . SER A 1 96 ? -25.052 -6.353 8.308 1.00 92.69 96 SER A O 1
ATOM 766 N N . LEU A 1 97 ? -25.108 -6.383 10.552 1.00 95.00 97 LEU A N 1
ATOM 767 C CA . LEU A 1 97 ? -26.048 -5.273 10.709 1.00 95.00 97 LEU A CA 1
ATOM 768 C C . LEU A 1 97 ? -25.352 -3.925 10.924 1.00 95.00 97 LEU A C 1
ATOM 770 O O . LEU A 1 97 ? -26.011 -2.890 10.814 1.00 95.00 97 LEU A O 1
ATOM 774 N N . TRP A 1 98 ? -24.044 -3.926 11.199 1.00 96.62 98 TRP A N 1
ATOM 775 C CA . TRP A 1 98 ? -23.295 -2.700 11.450 1.00 96.62 98 TRP A CA 1
ATOM 776 C C . TRP A 1 98 ? -23.275 -1.800 10.211 1.00 96.62 98 TRP A C 1
ATOM 778 O O . TRP A 1 98 ? -23.137 -2.248 9.069 1.00 96.62 98 TRP A O 1
ATOM 788 N N . SER A 1 99 ? -23.415 -0.506 10.464 1.00 96.00 99 SER A N 1
ATOM 789 C CA . SER A 1 99 ? -23.366 0.573 9.477 1.00 96.00 99 SER A CA 1
ATOM 790 C C . SER A 1 99 ? -22.345 1.625 9.905 1.00 96.00 99 SER A C 1
ATOM 792 O O . SER A 1 99 ? -21.706 1.479 10.948 1.00 96.00 99 SER A O 1
ATOM 794 N N . ILE A 1 100 ? -22.180 2.673 9.099 1.00 95.62 100 ILE A N 1
ATOM 795 C CA . ILE A 1 100 ? -21.232 3.760 9.378 1.00 95.62 100 ILE A CA 1
ATOM 796 C C . ILE A 1 100 ? -21.564 4.428 10.716 1.00 95.62 100 ILE A C 1
ATOM 798 O O . ILE A 1 100 ? -20.669 4.605 11.535 1.00 95.62 100 ILE A O 1
ATOM 802 N N . GLU A 1 101 ? -22.847 4.658 10.996 1.00 95.31 101 GLU A N 1
ATOM 803 C CA . GLU A 1 101 ? -23.323 5.322 12.216 1.00 95.31 101 GLU A CA 1
ATOM 804 C C . GLU A 1 101 ? -22.950 4.540 13.487 1.00 95.31 101 GLU A C 1
ATOM 806 O O . GLU A 1 101 ? -22.674 5.120 14.534 1.00 95.31 101 GLU A O 1
ATOM 811 N N . HIS A 1 102 ? -22.895 3.207 13.401 1.00 96.31 102 HIS A N 1
ATOM 812 C CA . HIS A 1 102 ? -22.459 2.363 14.515 1.00 96.31 102 HIS A CA 1
ATOM 813 C C . HIS A 1 102 ? -20.960 2.539 14.792 1.00 96.31 102 HIS A C 1
ATOM 815 O O . HIS A 1 102 ? -20.552 2.639 15.946 1.00 96.31 102 HIS A O 1
ATOM 821 N N . VAL A 1 103 ? -20.140 2.605 13.738 1.00 95.88 103 VAL A N 1
ATOM 822 C CA . VAL A 1 103 ? -18.693 2.841 13.856 1.00 95.88 103 VAL A CA 1
ATOM 823 C C . VAL A 1 103 ? -18.418 4.256 14.373 1.00 95.88 103 VAL A C 1
ATOM 825 O O . VAL A 1 103 ? -17.558 4.427 15.234 1.00 95.88 103 VAL A O 1
ATOM 828 N N . GLU A 1 104 ? -19.178 5.252 13.910 1.00 94.38 104 GLU A N 1
ATOM 829 C CA . GLU A 1 104 ? -19.126 6.629 14.419 1.00 94.38 104 GLU A CA 1
ATOM 830 C C . GLU A 1 104 ? -19.466 6.687 15.908 1.00 94.38 104 GLU A C 1
ATOM 832 O O . GLU A 1 104 ? -18.716 7.278 16.681 1.00 94.38 104 GLU A O 1
ATOM 837 N N . ALA A 1 105 ? -20.543 6.019 16.338 1.00 94.00 105 ALA A N 1
ATOM 838 C CA . ALA A 1 105 ? -20.924 5.964 17.746 1.00 94.00 105 ALA A CA 1
ATOM 839 C C . ALA A 1 105 ? -19.817 5.354 18.621 1.00 94.00 105 ALA A C 1
ATOM 841 O O . ALA A 1 105 ? -19.533 5.875 19.700 1.00 94.00 105 ALA A O 1
ATOM 842 N N . CYS A 1 106 ? -19.158 4.290 18.149 1.00 94.75 106 CYS A N 1
ATOM 843 C CA . CYS A 1 106 ? -18.004 3.698 18.825 1.00 94.75 106 CYS A CA 1
ATOM 844 C C . CYS A 1 106 ? -16.839 4.692 18.935 1.00 94.75 106 CYS A C 1
ATOM 846 O O . CYS A 1 106 ? -16.302 4.886 20.023 1.00 94.75 106 CYS A O 1
ATOM 848 N N . LEU A 1 107 ? -16.463 5.345 17.831 1.00 93.00 107 LEU A N 1
ATOM 849 C CA . LEU A 1 107 ? -15.358 6.305 17.807 1.00 93.00 107 LEU A CA 1
ATOM 850 C C . LEU A 1 107 ? -15.611 7.486 18.752 1.00 93.00 107 LEU A C 1
ATOM 852 O O . LEU A 1 107 ? -14.765 7.796 19.590 1.00 93.00 107 LEU A O 1
ATOM 856 N N . VAL A 1 108 ? -16.800 8.088 18.672 1.00 90.50 108 VAL A N 1
ATOM 857 C CA . VAL A 1 108 ? -17.217 9.191 19.548 1.00 90.50 108 VAL A CA 1
ATOM 858 C C . VAL A 1 108 ? -17.223 8.747 21.010 1.00 90.50 108 VAL A C 1
ATOM 860 O O . VAL A 1 108 ? -16.747 9.488 21.868 1.00 90.50 108 VAL A O 1
ATOM 863 N N . SER A 1 109 ? -17.713 7.538 21.305 1.00 89.81 109 SER A N 1
ATOM 864 C CA . SER A 1 109 ? -17.739 6.993 22.665 1.00 89.81 109 SER A CA 1
ATOM 865 C C . SER A 1 109 ? -16.339 6.808 23.254 1.00 89.81 109 SER A C 1
ATOM 867 O O . SER A 1 109 ? -16.168 7.046 24.447 1.00 89.81 109 SER A O 1
ATOM 869 N N . LEU A 1 110 ? -15.348 6.391 22.455 1.00 89.50 110 LEU A N 1
ATOM 870 C CA . LEU A 1 110 ? -13.963 6.284 22.923 1.00 89.50 110 LEU A CA 1
ATOM 871 C C . LEU A 1 110 ? -13.319 7.659 23.123 1.00 89.50 110 LEU A C 1
ATOM 873 O O . LEU A 1 110 ? -12.705 7.888 24.161 1.00 89.50 110 LEU A O 1
ATOM 877 N N . LEU A 1 111 ? -13.488 8.578 22.167 1.00 87.56 111 LEU A N 1
ATOM 878 C CA . LEU A 1 111 ? -12.910 9.927 22.244 1.00 87.56 111 LEU A CA 1
ATOM 879 C C . LEU A 1 111 ? -13.541 10.786 23.352 1.00 87.56 111 LEU A C 1
ATOM 881 O O . LEU A 1 111 ? -12.886 11.674 23.888 1.00 87.56 111 LEU A O 1
ATOM 885 N N . SER A 1 112 ? -14.800 10.514 23.708 1.00 84.81 112 SER A N 1
ATOM 886 C CA . SER A 1 112 ? -15.568 11.280 24.703 1.00 84.81 112 SER A CA 1
ATOM 887 C C . SER A 1 112 ? -15.703 10.567 26.050 1.00 84.81 112 SER A C 1
ATOM 889 O O . SER A 1 112 ? -16.526 10.978 26.872 1.00 84.81 112 SER A O 1
ATOM 891 N N . TYR A 1 113 ? -14.967 9.473 26.276 1.00 81.12 113 TYR A N 1
ATOM 892 C CA . TYR A 1 113 ? -15.114 8.680 27.493 1.00 81.12 113 TYR A CA 1
ATOM 893 C C . TYR A 1 113 ? -14.874 9.546 28.736 1.00 81.12 113 TYR A C 1
ATOM 895 O O . TYR A 1 113 ? -13.794 10.116 28.924 1.00 81.12 113 TYR A O 1
ATOM 903 N N . GLN A 1 114 ? -15.898 9.643 29.589 1.00 64.50 114 GLN A N 1
ATOM 904 C CA . GLN A 1 114 ? -15.868 10.460 30.798 1.00 64.50 114 GLN A CA 1
ATOM 905 C C . GLN A 1 114 ? -14.757 9.959 31.722 1.00 64.50 114 GLN A C 1
ATOM 907 O O . GLN A 1 114 ? -14.835 8.869 32.281 1.00 64.50 114 GLN A O 1
ATOM 912 N N . GLY A 1 115 ? -13.703 10.763 31.841 1.00 67.62 115 GLY A N 1
ATOM 913 C CA . GLY A 1 115 ? -12.512 10.432 32.610 1.00 67.62 115 GLY A CA 1
ATOM 914 C C . GLY A 1 115 ? -11.229 10.423 31.790 1.00 67.62 115 GLY A C 1
ATOM 915 O O . GLY A 1 115 ? -10.181 10.491 32.398 1.00 67.62 115 GLY A O 1
ATOM 916 N N . MET A 1 116 ? -11.252 10.403 30.454 1.00 74.44 116 MET A N 1
ATOM 917 C CA . MET A 1 116 ? -10.013 10.530 29.675 1.00 74.44 116 MET A CA 1
ATOM 918 C C . MET A 1 116 ? -9.759 11.972 29.234 1.00 74.44 116 MET A C 1
ATOM 920 O O . MET A 1 116 ? -10.543 12.551 28.487 1.00 74.44 116 MET A O 1
ATOM 924 N N . GLN A 1 117 ? -8.626 12.540 29.648 1.00 79.00 117 GLN A N 1
ATOM 925 C CA . GLN A 1 117 ? -8.116 13.793 29.093 1.00 79.00 117 GLN A CA 1
ATOM 926 C C . GLN A 1 117 ? -7.214 13.511 27.883 1.00 79.00 117 GLN A C 1
ATOM 928 O O . GLN A 1 117 ? -6.241 12.759 27.993 1.00 79.00 117 GLN A O 1
ATOM 933 N N . LEU A 1 118 ? -7.511 14.140 26.740 1.00 78.38 118 LEU A N 1
ATOM 934 C CA . LEU A 1 118 ? -6.675 14.037 25.544 1.00 78.38 118 LEU A CA 1
ATOM 935 C C . LEU A 1 118 ? -5.359 14.801 25.761 1.00 78.38 118 LEU A C 1
ATOM 937 O O . LEU A 1 118 ? -5.380 15.998 26.062 1.00 78.38 118 LEU A O 1
ATOM 941 N N . CYS A 1 119 ? -4.216 14.132 25.614 1.00 80.56 119 CYS A N 1
ATOM 942 C CA . CYS A 1 119 ? -2.899 14.747 25.767 1.00 80.56 119 CYS A CA 1
ATOM 943 C C . CYS A 1 119 ? -2.128 14.814 24.441 1.00 80.56 119 CYS A C 1
ATOM 945 O O . CYS A 1 119 ? -2.243 13.952 23.574 1.00 80.56 119 CYS A O 1
ATOM 947 N N . THR A 1 120 ? -1.303 15.853 24.294 1.00 69.56 120 THR A N 1
ATOM 948 C CA . THR A 1 120 ? -0.445 16.084 23.117 1.00 69.56 120 THR A CA 1
ATOM 949 C C . THR A 1 120 ? 0.978 15.556 23.335 1.00 69.56 120 THR A C 1
ATOM 951 O O . THR A 1 120 ? 1.934 16.152 22.840 1.00 69.56 120 THR A O 1
ATOM 954 N N . GLU A 1 121 ? 1.149 14.523 24.171 1.00 61.09 121 GLU A N 1
ATOM 955 C CA . GLU A 1 121 ? 2.471 14.078 24.631 1.00 61.09 121 GLU A CA 1
ATOM 956 C C . GLU A 1 121 ? 3.443 13.794 23.474 1.00 61.09 121 GLU A C 1
ATOM 958 O O . GLU A 1 121 ? 3.106 13.166 22.472 1.00 61.09 121 GLU A O 1
ATOM 963 N N . ASN A 1 122 ? 4.692 14.230 23.658 1.00 56.81 122 ASN A N 1
ATOM 964 C CA . ASN A 1 122 ? 5.807 13.896 22.782 1.00 56.81 122 ASN A CA 1
ATOM 965 C C . ASN A 1 122 ? 6.443 12.572 23.225 1.00 56.81 122 ASN A C 1
ATOM 967 O O . ASN A 1 122 ? 6.788 12.428 24.394 1.00 56.81 122 ASN A O 1
ATOM 971 N N . ASN A 1 123 ? 6.640 11.664 22.261 1.00 54.59 123 ASN A N 1
ATOM 972 C CA . ASN A 1 123 ? 7.472 10.452 22.287 1.00 54.59 123 ASN A CA 1
ATOM 973 C C . ASN A 1 123 ? 7.953 9.983 23.672 1.00 54.59 123 ASN A C 1
ATOM 975 O O . ASN A 1 123 ? 9.034 10.369 24.124 1.00 54.59 123 ASN A O 1
ATOM 979 N N . SER A 1 124 ? 7.220 9.051 24.282 1.00 57.22 124 SER A N 1
ATOM 980 C CA . SER A 1 124 ? 7.783 8.198 25.326 1.00 57.22 124 SER A CA 1
ATOM 981 C C . SER A 1 124 ? 8.495 6.995 24.697 1.00 57.22 124 SER A C 1
ATOM 983 O O . SER A 1 124 ? 8.023 6.388 23.737 1.00 57.22 124 SER A O 1
ATOM 985 N N . CYS A 1 125 ? 9.681 6.672 25.212 1.00 59.47 125 CYS A N 1
ATOM 986 C CA . CYS A 1 125 ? 10.404 5.454 24.855 1.00 59.47 125 CYS A CA 1
ATOM 987 C C . CYS A 1 125 ? 9.850 4.277 25.677 1.00 59.47 125 CYS A C 1
ATOM 989 O O . CYS A 1 125 ? 9.585 4.440 26.870 1.00 59.47 125 CYS A O 1
ATOM 991 N N . GLY A 1 126 ? 9.688 3.102 25.064 1.00 69.81 126 GLY A N 1
ATOM 992 C CA . GLY A 1 126 ? 9.287 1.874 25.757 1.00 69.81 126 GLY A CA 1
ATOM 993 C C . GLY A 1 126 ? 8.238 1.053 25.010 1.00 69.81 126 GLY A C 1
ATOM 994 O O . GLY A 1 126 ? 7.923 1.327 23.853 1.00 69.81 126 GLY A O 1
ATOM 995 N N . ASP A 1 127 ? 7.718 0.032 25.690 1.00 84.94 127 ASP A N 1
ATOM 996 C CA . ASP A 1 127 ? 6.640 -0.820 25.186 1.00 84.94 127 ASP A CA 1
ATOM 997 C C . ASP A 1 127 ? 5.355 -0.000 24.977 1.00 84.94 127 ASP A C 1
ATOM 999 O O . ASP A 1 127 ? 4.896 0.706 25.879 1.00 84.94 127 ASP A O 1
ATOM 1003 N N . TYR A 1 128 ? 4.789 -0.085 23.772 1.00 85.88 128 TYR A N 1
ATOM 1004 C CA . TYR A 1 128 ? 3.603 0.667 23.378 1.00 85.88 128 TYR A CA 1
ATOM 1005 C C . TYR A 1 128 ? 2.380 0.291 24.224 1.00 85.88 128 TYR A C 1
ATOM 1007 O O . TYR A 1 128 ? 1.615 1.172 24.616 1.00 85.88 128 TYR A O 1
ATOM 1015 N N . GLU A 1 129 ? 2.219 -0.995 24.552 1.00 90.31 129 GLU A N 1
ATOM 1016 C CA . GLU A 1 129 ? 1.121 -1.472 25.393 1.00 90.31 129 GLU A CA 1
ATOM 1017 C C . GLU A 1 129 ? 1.248 -0.920 26.814 1.00 90.31 129 GLU A C 1
ATOM 1019 O O . GLU A 1 129 ? 0.288 -0.372 27.354 1.00 90.31 129 GLU A O 1
ATOM 1024 N N . TYR A 1 130 ? 2.452 -0.967 27.392 1.00 90.62 130 TYR A N 1
ATOM 1025 C CA . TYR A 1 130 ? 2.712 -0.401 28.717 1.00 90.62 130 TYR A CA 1
ATOM 1026 C C . TYR A 1 130 ? 2.399 1.099 28.771 1.00 90.62 130 TYR A C 1
ATOM 1028 O O . TYR A 1 130 ? 1.755 1.571 29.706 1.00 90.62 130 TYR A O 1
ATOM 1036 N N . GLN A 1 131 ? 2.841 1.864 27.768 1.00 89.38 131 GLN A N 1
ATOM 1037 C CA . GLN A 1 131 ? 2.610 3.309 27.716 1.00 89.38 131 GLN A CA 1
ATOM 1038 C C . GLN A 1 131 ? 1.122 3.650 27.590 1.00 89.38 131 GLN A C 1
ATOM 1040 O O . GLN A 1 131 ? 0.655 4.576 28.256 1.00 89.38 131 GLN A O 1
ATOM 1045 N N . LEU A 1 132 ? 0.384 2.884 26.782 1.00 91.06 132 LEU A N 1
ATOM 1046 C CA . LEU A 1 132 ? -1.066 2.997 26.658 1.00 91.06 132 LEU A CA 1
ATOM 1047 C C . LEU A 1 132 ? -1.743 2.724 28.007 1.00 91.06 132 LEU A C 1
ATOM 1049 O O . LEU A 1 132 ? -2.498 3.561 28.493 1.00 91.06 132 LEU A O 1
ATOM 1053 N N . VAL A 1 133 ? -1.422 1.602 28.660 1.00 90.62 133 VAL A N 1
ATOM 1054 C CA . VAL A 1 133 ? -2.004 1.224 29.960 1.00 90.62 133 VAL A CA 1
ATOM 1055 C C . VAL A 1 133 ? -1.684 2.258 31.038 1.00 90.62 133 VAL A C 1
ATOM 1057 O O . VAL A 1 133 ? -2.565 2.637 31.808 1.00 90.62 133 VAL A O 1
ATOM 1060 N N . ARG A 1 134 ? -0.448 2.769 31.067 1.00 90.50 134 ARG A N 1
ATOM 1061 C CA . ARG A 1 134 ? -0.037 3.828 31.992 1.00 90.50 134 ARG A CA 1
ATOM 1062 C C . ARG A 1 134 ? -0.894 5.079 31.814 1.00 90.50 134 ARG A C 1
ATOM 1064 O O . ARG A 1 134 ? -1.445 5.569 32.796 1.00 90.50 134 ARG A O 1
ATOM 1071 N N . ARG A 1 135 ? -1.060 5.566 30.578 1.00 90.75 135 ARG A N 1
ATOM 1072 C CA . ARG A 1 135 ? -1.902 6.741 30.297 1.00 90.75 135 ARG A CA 1
ATOM 1073 C C . ARG A 1 135 ? -3.349 6.510 30.727 1.00 90.75 135 ARG A C 1
ATOM 1075 O O . ARG A 1 135 ? -3.897 7.350 31.435 1.00 90.75 135 ARG A O 1
ATOM 1082 N N . LEU A 1 136 ? -3.919 5.346 30.408 1.00 89.94 136 LEU A N 1
ATOM 1083 C CA . LEU A 1 136 ? -5.274 4.994 30.840 1.00 89.94 136 LEU A CA 1
ATOM 1084 C C . LEU A 1 136 ? -5.411 4.983 32.370 1.00 89.94 136 LEU A C 1
ATOM 1086 O O . LEU A 1 136 ? -6.396 5.497 32.893 1.00 89.94 136 LEU A O 1
ATOM 1090 N N . SER A 1 137 ? -4.418 4.453 33.095 1.00 89.62 137 SER A N 1
ATOM 1091 C CA . SER A 1 137 ? -4.421 4.447 34.567 1.00 89.62 137 SER A CA 1
ATOM 1092 C C . SER A 1 137 ? -4.375 5.855 35.170 1.00 89.62 137 SER A C 1
ATOM 1094 O O . SER A 1 137 ? -4.934 6.094 36.236 1.00 89.62 137 SER A O 1
ATOM 1096 N N . GLU A 1 138 ? -3.774 6.806 34.453 1.00 90.19 138 GLU A N 1
ATOM 1097 C CA . GLU A 1 138 ? -3.740 8.226 34.805 1.00 90.19 138 GLU A CA 1
ATOM 1098 C C . GLU A 1 138 ? -4.951 9.007 34.285 1.00 90.19 138 GLU A C 1
ATOM 1100 O O . GLU A 1 138 ? -4.951 10.235 34.373 1.00 90.19 138 GLU A O 1
ATOM 1105 N N . SER A 1 139 ? -5.977 8.338 33.738 1.00 88.88 139 SER A N 1
ATOM 1106 C CA . SER A 1 139 ? -7.148 9.022 33.175 1.00 88.88 139 SER A CA 1
ATOM 1107 C C . SER A 1 139 ? -6.770 9.962 32.008 1.00 88.88 139 SER A C 1
ATOM 1109 O O . SER A 1 139 ? -7.351 11.027 31.800 1.00 88.88 139 SER A O 1
ATOM 1111 N N . LYS A 1 140 ? -5.767 9.566 31.214 1.00 89.25 140 LYS A N 1
ATOM 1112 C CA . LYS A 1 140 ? -5.278 10.278 30.021 1.00 89.25 140 LYS A CA 1
ATOM 1113 C C . LYS A 1 140 ? -5.275 9.361 28.803 1.00 89.25 140 LYS A C 1
ATOM 1115 O O . LYS A 1 140 ? -5.168 8.144 28.925 1.00 89.25 140 LYS A O 1
ATOM 1120 N N . SER A 1 141 ? -5.337 9.942 27.611 1.00 88.19 141 SER A N 1
ATOM 1121 C CA . SER A 1 141 ? -5.146 9.198 26.363 1.00 88.19 141 SER A CA 1
ATOM 1122 C C . SER A 1 141 ? -4.684 10.098 25.223 1.00 88.19 141 SER A C 1
ATOM 1124 O O . SER A 1 141 ? -4.809 11.320 25.270 1.00 88.19 141 SER A O 1
ATOM 1126 N N . THR A 1 142 ? -4.153 9.478 24.179 1.00 88.75 142 THR A N 1
ATOM 1127 C CA . THR A 1 142 ? -3.925 10.103 22.875 1.00 88.75 142 THR A CA 1
ATOM 1128 C C . THR A 1 142 ? -4.971 9.620 21.864 1.00 88.75 142 THR A C 1
ATOM 1130 O O . THR A 1 142 ? -5.613 8.585 22.064 1.00 88.75 142 THR A O 1
ATOM 1133 N N . GLU A 1 143 ? -5.111 10.321 20.734 1.00 86.94 143 GLU A N 1
ATOM 1134 C CA . GLU A 1 143 ? -5.934 9.852 19.603 1.00 86.94 143 GLU A CA 1
ATOM 1135 C C . GLU A 1 143 ? -5.492 8.455 19.126 1.00 86.94 143 GLU A C 1
ATOM 1137 O O . GLU A 1 143 ? -6.323 7.602 18.811 1.00 86.94 143 GLU A O 1
ATOM 1142 N N . GLY A 1 144 ? -4.178 8.195 19.144 1.00 89.75 144 GLY A N 1
ATOM 1143 C CA . GLY A 1 144 ? -3.598 6.894 18.813 1.00 89.75 144 GLY A CA 1
ATOM 1144 C C . GLY A 1 144 ? -4.012 5.785 19.783 1.00 89.75 144 GLY A C 1
ATOM 1145 O O . GLY A 1 144 ? -4.346 4.692 19.332 1.00 89.75 144 GLY A O 1
ATOM 1146 N N . ASP A 1 145 ? -4.059 6.062 21.092 1.00 91.69 145 ASP A N 1
ATOM 1147 C CA . ASP A 1 145 ? -4.522 5.086 22.093 1.00 91.69 145 ASP A CA 1
ATOM 1148 C C . ASP A 1 145 ? -5.989 4.715 21.863 1.00 91.69 145 ASP A C 1
ATOM 1150 O O . ASP A 1 145 ? -6.335 3.533 21.823 1.00 91.69 145 ASP A O 1
ATOM 1154 N N . CYS A 1 146 ? -6.843 5.724 21.653 1.00 91.88 146 CYS A N 1
ATOM 1155 C CA . CYS A 1 146 ? -8.263 5.525 21.368 1.00 91.88 146 CYS A CA 1
ATOM 1156 C C . CYS A 1 146 ? -8.452 4.672 20.110 1.00 91.88 146 CYS A C 1
ATOM 1158 O O . CYS A 1 146 ? -9.228 3.717 20.103 1.00 91.88 146 CYS A O 1
ATOM 1160 N N . LEU A 1 147 ? -7.702 4.972 19.050 1.00 93.81 147 LEU A N 1
ATOM 1161 C CA . LEU A 1 147 ? -7.770 4.218 17.807 1.00 93.81 147 LEU A CA 1
ATOM 1162 C C . LEU A 1 147 ? -7.289 2.769 17.971 1.00 93.81 147 LEU A C 1
ATOM 1164 O O . LEU A 1 147 ? -7.934 1.860 17.455 1.00 93.81 147 LEU A O 1
ATOM 1168 N N . ILE A 1 148 ? -6.189 2.533 18.691 1.00 95.38 148 ILE A N 1
ATOM 1169 C CA . ILE A 1 148 ? -5.673 1.179 18.949 1.00 95.38 148 ILE A CA 1
ATOM 1170 C C . ILE A 1 148 ? -6.701 0.351 19.717 1.00 95.38 148 ILE A C 1
ATOM 1172 O O . ILE A 1 148 ? -6.958 -0.790 19.337 1.00 95.38 148 ILE A O 1
ATOM 1176 N N . LEU A 1 149 ? -7.333 0.926 20.744 1.00 95.81 149 LEU A N 1
ATOM 1177 C CA . LEU A 1 149 ? -8.390 0.262 21.511 1.00 95.81 149 LEU A CA 1
ATOM 1178 C C . LEU A 1 149 ? -9.631 -0.022 20.656 1.00 95.81 149 LEU A C 1
ATOM 1180 O O . LEU A 1 149 ? -10.200 -1.108 20.756 1.00 95.81 149 LEU A O 1
ATOM 1184 N N . LEU A 1 150 ? -10.025 0.907 19.779 1.00 96.38 150 LEU A N 1
ATOM 1185 C CA . LEU A 1 150 ? -11.128 0.695 18.840 1.00 96.38 150 LEU A CA 1
ATOM 1186 C C . LEU A 1 150 ? -10.814 -0.439 17.852 1.00 96.38 150 LEU A C 1
ATOM 1188 O O . LEU A 1 150 ? -11.629 -1.342 17.674 1.00 96.38 150 LEU A O 1
ATOM 1192 N N . VAL A 1 151 ? -9.630 -0.428 17.232 1.00 97.50 151 VAL A N 1
ATOM 1193 C CA . VAL A 1 151 ? -9.196 -1.484 16.302 1.00 97.50 151 VAL A CA 1
ATOM 1194 C C . VAL A 1 151 ? -9.128 -2.835 17.012 1.00 97.50 151 VAL A C 1
ATOM 1196 O O . VAL A 1 151 ? -9.642 -3.821 16.486 1.00 97.50 151 VAL A O 1
ATOM 1199 N N . ALA A 1 152 ? -8.546 -2.878 18.209 1.00 96.69 152 ALA A N 1
ATOM 1200 C CA . ALA A 1 152 ? -8.467 -4.064 19.054 1.00 96.69 152 ALA A CA 1
ATOM 1201 C C . ALA A 1 152 ? -9.857 -4.646 19.357 1.00 96.69 152 ALA A C 1
ATOM 1203 O O . ALA A 1 152 ? -10.093 -5.838 19.157 1.00 96.69 152 ALA A O 1
ATOM 1204 N N . ALA A 1 153 ? -10.804 -3.799 19.762 1.00 96.12 153 ALA A N 1
ATOM 1205 C CA . ALA A 1 153 ? -12.172 -4.211 20.048 1.00 96.12 153 ALA A CA 1
ATOM 1206 C C . ALA A 1 153 ? -12.882 -4.759 18.802 1.00 96.12 153 ALA A C 1
ATOM 1208 O O . ALA A 1 153 ? -13.461 -5.842 18.838 1.00 96.12 153 ALA A O 1
ATOM 1209 N N . LEU A 1 154 ? -12.799 -4.050 17.673 1.00 95.88 154 LEU A N 1
ATOM 1210 C CA . LEU A 1 154 ? -13.425 -4.477 16.421 1.00 95.88 154 LEU A CA 1
ATOM 1211 C C . LEU A 1 154 ? -12.835 -5.804 15.911 1.00 95.88 154 LEU A C 1
ATOM 1213 O O . LEU A 1 154 ? -13.587 -6.675 15.473 1.00 95.88 154 LEU A O 1
ATOM 1217 N N . ARG A 1 155 ? -11.515 -6.005 16.026 1.00 94.88 155 ARG A N 1
ATOM 1218 C CA . ARG A 1 155 ? -10.862 -7.289 15.713 1.00 94.88 155 ARG A CA 1
ATOM 1219 C C . ARG A 1 155 ? -11.345 -8.410 16.628 1.00 94.88 155 ARG A C 1
ATOM 1221 O O . ARG A 1 155 ? -11.659 -9.488 16.135 1.00 94.88 155 ARG A O 1
ATOM 1228 N N . SER A 1 156 ? -11.478 -8.145 17.929 1.00 92.62 156 SER A N 1
ATOM 1229 C CA . SER A 1 156 ? -12.012 -9.117 18.891 1.00 92.62 156 SER A CA 1
ATOM 1230 C C . SER A 1 156 ? -13.476 -9.484 18.624 1.00 92.62 156 SER A C 1
ATOM 1232 O O . SER A 1 156 ? -13.878 -10.599 18.942 1.00 92.62 156 SER A O 1
ATOM 1234 N N . LEU A 1 157 ? -14.272 -8.579 18.044 1.00 92.44 157 LEU A N 1
ATOM 1235 C CA . LEU A 1 157 ? -15.634 -8.880 17.585 1.00 92.44 157 LEU A CA 1
ATOM 1236 C C . LEU A 1 157 ? -15.656 -9.697 16.282 1.00 92.44 157 LEU A C 1
ATOM 1238 O O . LEU A 1 157 ? -16.710 -10.205 15.914 1.00 92.44 157 LEU A O 1
ATOM 1242 N N . GLY A 1 158 ? -14.522 -9.831 15.588 1.00 92.06 158 GLY A N 1
ATOM 1243 C CA . GLY A 1 158 ? -14.397 -10.558 14.324 1.00 92.06 158 GLY A CA 1
ATOM 1244 C C . GLY A 1 158 ? -14.544 -9.694 13.071 1.00 92.06 158 GLY A C 1
ATOM 1245 O O . GLY A 1 158 ? -14.744 -10.234 11.983 1.00 92.06 158 GLY A O 1
ATOM 1246 N N . PHE A 1 159 ? -14.455 -8.364 13.186 1.00 94.00 159 PHE A N 1
ATOM 1247 C CA . PHE A 1 159 ? -14.331 -7.514 12.005 1.00 94.00 159 PHE A CA 1
ATOM 1248 C C . PHE A 1 159 ? -12.953 -7.667 11.362 1.00 94.00 159 PHE A C 1
ATOM 1250 O O . PHE A 1 159 ? -11.930 -7.829 12.027 1.00 94.00 159 PHE A O 1
ATOM 1257 N N . ASP A 1 160 ? -12.926 -7.528 10.041 1.00 94.31 160 ASP A N 1
ATOM 1258 C CA . ASP A 1 160 ? -11.688 -7.375 9.290 1.00 94.31 160 ASP A CA 1
ATOM 1259 C C . ASP A 1 160 ? -11.274 -5.896 9.339 1.00 94.31 160 ASP A C 1
ATOM 1261 O O . ASP A 1 160 ? -11.941 -5.037 8.756 1.00 94.31 160 ASP A O 1
ATOM 1265 N N . VAL A 1 161 ? -10.225 -5.591 10.111 1.00 96.56 161 VAL A N 1
ATOM 1266 C CA . VAL A 1 161 ? -9.813 -4.216 10.442 1.00 96.56 161 VAL A CA 1
ATOM 1267 C C . VAL A 1 161 ? -8.327 -4.012 10.177 1.00 96.56 161 VAL A C 1
ATOM 1269 O O . VAL A 1 161 ? -7.476 -4.738 10.708 1.00 96.56 161 VAL A O 1
ATOM 1272 N N . ARG A 1 162 ? -8.010 -2.967 9.416 1.00 97.12 162 ARG A N 1
ATOM 1273 C CA . ARG A 1 162 ? -6.657 -2.472 9.171 1.00 97.12 162 ARG A CA 1
ATOM 1274 C C . ARG A 1 162 ? -6.355 -1.328 10.134 1.00 97.12 162 ARG A C 1
ATOM 1276 O O . ARG A 1 162 ? -7.062 -0.326 10.112 1.00 97.12 162 ARG A O 1
ATOM 1283 N N . ILE A 1 163 ? -5.289 -1.438 10.923 1.00 97.62 163 ILE A N 1
ATOM 1284 C CA . ILE A 1 163 ? -4.635 -0.243 11.470 1.00 97.62 163 ILE A CA 1
ATOM 1285 C C . ILE A 1 163 ? -3.783 0.361 10.352 1.00 97.62 163 ILE A C 1
ATOM 1287 O O . ILE A 1 163 ? -3.101 -0.378 9.639 1.00 97.62 163 ILE A O 1
ATOM 1291 N N . ILE A 1 164 ? -3.848 1.674 10.157 1.00 96.38 164 ILE A N 1
ATOM 1292 C CA . ILE A 1 164 ? -3.193 2.374 9.053 1.00 96.38 164 ILE A CA 1
ATOM 1293 C C . ILE A 1 164 ? -2.229 3.420 9.592 1.00 96.38 164 ILE A C 1
ATOM 1295 O O . ILE A 1 164 ? -2.556 4.210 10.476 1.00 96.38 164 ILE A O 1
ATOM 1299 N N . LEU A 1 165 ? -1.025 3.416 9.027 1.00 95.00 165 LEU A N 1
ATOM 1300 C CA . LEU A 1 165 ? 0.016 4.384 9.315 1.00 95.00 165 LEU A CA 1
ATOM 1301 C C . LEU A 1 165 ? 0.288 5.228 8.069 1.00 95.00 165 LEU A C 1
ATOM 1303 O O . LEU A 1 165 ? 0.779 4.721 7.056 1.00 95.00 165 LEU A O 1
ATOM 1307 N N . GLY A 1 166 ? 0.007 6.524 8.170 1.00 94.06 166 GLY A N 1
ATOM 1308 C CA . GLY A 1 166 ? 0.513 7.547 7.265 1.00 94.06 166 GLY A CA 1
ATOM 1309 C C . GLY A 1 166 ? 1.933 7.933 7.667 1.00 94.06 166 GLY A C 1
ATOM 1310 O O . GLY A 1 166 ? 2.164 8.430 8.764 1.00 94.06 166 GLY A O 1
ATOM 1311 N N . LEU A 1 167 ? 2.902 7.682 6.794 1.00 93.50 167 LEU A N 1
ATOM 1312 C CA . LEU A 1 167 ? 4.324 7.861 7.057 1.00 93.50 167 LEU A CA 1
ATOM 1313 C C . LEU A 1 167 ? 4.850 9.103 6.341 1.00 93.50 167 LEU A C 1
ATOM 1315 O O . LEU A 1 167 ? 4.796 9.199 5.108 1.00 93.50 167 LEU A O 1
ATOM 1319 N N . HIS A 1 168 ? 5.436 10.015 7.112 1.00 91.25 168 HIS A N 1
ATOM 1320 C CA . HIS A 1 168 ? 6.138 11.188 6.599 1.00 91.25 168 HIS A CA 1
ATOM 1321 C C . HIS A 1 168 ? 7.629 11.107 6.939 1.00 91.25 168 HIS A C 1
ATOM 1323 O O . HIS A 1 168 ? 8.072 11.635 7.964 1.00 91.25 168 HIS A O 1
ATOM 1329 N N . PRO A 1 169 ? 8.430 10.364 6.154 1.00 92.25 169 PRO A N 1
ATOM 1330 C CA . PRO A 1 169 ? 9.859 10.276 6.396 1.00 92.25 169 PRO A CA 1
ATOM 1331 C C . PRO A 1 169 ? 10.586 11.571 6.033 1.00 92.25 169 PRO A C 1
ATOM 1333 O O . PRO A 1 169 ? 10.072 12.418 5.305 1.00 92.25 169 PRO A O 1
ATOM 1336 N N . ILE A 1 170 ? 11.831 11.683 6.497 1.00 91.06 170 ILE A N 1
ATOM 1337 C CA . ILE A 1 170 ? 12.740 12.751 6.070 1.00 91.06 170 ILE A CA 1
ATOM 1338 C C . ILE A 1 170 ? 12.859 12.813 4.535 1.00 91.06 170 ILE A C 1
ATOM 1340 O O . ILE A 1 170 ? 12.711 11.781 3.879 1.00 91.06 170 ILE A O 1
ATOM 1344 N N . PRO A 1 171 ? 13.135 13.981 3.931 1.00 88.94 171 PRO A N 1
ATOM 1345 C CA . PRO A 1 171 ? 13.157 14.133 2.477 1.00 88.94 171 PRO A CA 1
ATOM 1346 C C . PRO A 1 171 ? 14.103 13.159 1.761 1.00 88.94 171 PRO A C 1
ATOM 1348 O O . PRO A 1 171 ? 15.221 12.906 2.207 1.00 88.94 171 PRO A O 1
ATOM 1351 N N . LEU A 1 172 ? 13.659 12.630 0.615 1.00 88.94 172 LEU A N 1
ATOM 1352 C CA . LEU A 1 172 ? 14.454 11.721 -0.223 1.00 88.94 172 LEU A CA 1
ATOM 1353 C C . LEU A 1 172 ? 15.654 12.424 -0.878 1.00 88.94 172 LEU A C 1
ATOM 1355 O O . LEU A 1 172 ? 16.680 11.803 -1.158 1.00 88.94 172 LEU A O 1
ATOM 1359 N N . LEU A 1 173 ? 15.501 13.718 -1.157 1.00 85.38 173 LEU A N 1
ATOM 1360 C CA . LEU A 1 173 ? 16.497 14.557 -1.805 1.00 85.38 173 LEU A CA 1
ATOM 1361 C C . LEU A 1 173 ? 16.920 15.692 -0.865 1.00 85.38 173 LEU A C 1
ATOM 1363 O O . LEU A 1 173 ? 16.106 16.153 -0.065 1.00 85.38 173 LEU A O 1
ATOM 1367 N N . PRO A 1 174 ? 18.178 16.155 -0.969 1.00 82.12 174 PRO A N 1
ATOM 1368 C CA . PRO A 1 174 ? 18.640 17.322 -0.230 1.00 82.12 174 PRO A CA 1
ATOM 1369 C C . PRO A 1 174 ? 17.853 18.576 -0.621 1.00 82.12 174 PRO A C 1
ATOM 1371 O O . PRO A 1 174 ? 17.436 18.722 -1.772 1.00 82.12 174 PRO A O 1
ATOM 1374 N N . SER A 1 175 ? 17.707 19.492 0.335 1.00 76.50 175 SER A N 1
ATOM 1375 C CA . SER A 1 175 ? 17.030 20.775 0.145 1.00 76.50 175 SER A CA 1
ATOM 1376 C C . SER A 1 175 ? 17.718 21.650 -0.910 1.00 76.50 175 SER A C 1
ATOM 1378 O O . SER A 1 175 ? 18.906 21.469 -1.230 1.00 76.50 175 SER A O 1
ATOM 1380 N N . GLU A 1 176 ? 16.994 22.631 -1.461 1.00 70.31 176 GLU A N 1
ATOM 1381 C CA . GLU A 1 176 ? 17.612 23.551 -2.417 1.00 70.31 176 GLU A CA 1
ATOM 1382 C C . GLU A 1 176 ? 18.808 24.305 -1.807 1.00 70.31 176 GLU A C 1
ATOM 1384 O O . GLU A 1 176 ? 19.853 24.354 -2.454 1.00 70.31 176 GLU A O 1
ATOM 1389 N N . PRO A 1 177 ? 18.755 24.857 -0.576 1.00 69.88 177 PRO A N 1
ATOM 1390 C CA . PRO A 1 177 ? 19.910 25.520 0.034 1.00 69.88 177 PRO A CA 1
ATOM 1391 C C . PRO A 1 177 ? 21.137 24.606 0.137 1.00 69.88 177 PRO A C 1
ATOM 1393 O O . PRO A 1 177 ? 22.245 25.023 -0.203 1.00 69.88 177 PRO A O 1
ATOM 1396 N N . ALA A 1 178 ? 20.936 23.335 0.507 1.00 68.06 178 ALA A N 1
ATOM 1397 C CA . ALA A 1 178 ? 22.006 22.343 0.605 1.00 68.06 178 ALA A CA 1
ATOM 1398 C C . ALA A 1 178 ? 22.645 22.012 -0.759 1.00 68.06 178 ALA A C 1
ATOM 1400 O O . ALA A 1 178 ? 23.795 21.574 -0.826 1.00 68.06 178 ALA A O 1
ATOM 1401 N N . THR A 1 179 ? 21.927 22.239 -1.863 1.00 74.25 179 THR A N 1
ATOM 1402 C CA . THR A 1 179 ? 22.404 21.973 -3.229 1.00 74.25 179 THR A CA 1
ATOM 1403 C C . THR A 1 179 ? 22.797 23.230 -4.011 1.00 74.25 179 THR A C 1
ATOM 1405 O O . THR A 1 179 ? 23.542 23.120 -4.991 1.00 74.25 179 THR A O 1
ATOM 1408 N N . LYS A 1 180 ? 22.388 24.432 -3.579 1.00 73.75 180 LYS A N 1
ATOM 1409 C CA . LYS A 1 180 ? 22.655 25.724 -4.243 1.00 73.75 180 LYS A CA 1
ATOM 1410 C C . LYS A 1 180 ? 24.147 25.983 -4.457 1.00 73.75 180 LYS A C 1
ATOM 1412 O O . LYS A 1 180 ? 24.555 26.294 -5.571 1.00 73.75 180 LYS A O 1
ATOM 1417 N N . MET A 1 181 ? 24.985 25.762 -3.442 1.00 69.88 181 MET A N 1
ATOM 1418 C CA . MET A 1 181 ? 26.435 25.986 -3.572 1.00 69.88 181 MET A CA 1
ATOM 1419 C C . MET A 1 181 ? 27.120 25.005 -4.537 1.00 69.88 181 MET A C 1
ATOM 1421 O O . MET A 1 181 ? 28.062 25.367 -5.237 1.00 69.88 181 MET A O 1
ATOM 1425 N N . LEU A 1 182 ? 26.665 23.750 -4.581 1.00 72.25 182 LEU A N 1
ATOM 1426 C CA . LEU A 1 182 ? 27.205 22.734 -5.492 1.00 72.25 182 LEU A CA 1
ATOM 1427 C C . LEU A 1 182 ? 26.733 22.984 -6.933 1.00 72.25 182 LEU A C 1
ATOM 1429 O O . LEU A 1 182 ? 27.488 22.784 -7.887 1.00 72.25 182 LEU A O 1
ATOM 1433 N N . THR A 1 183 ? 25.490 23.441 -7.104 1.00 72.88 183 THR A N 1
ATOM 1434 C CA . THR A 1 183 ? 24.893 23.725 -8.417 1.00 72.88 183 THR A CA 1
ATOM 1435 C C . THR A 1 183 ? 25.452 24.972 -9.078 1.00 72.88 183 THR A C 1
ATOM 1437 O O . THR A 1 183 ? 25.741 24.910 -10.274 1.00 72.88 183 THR A O 1
ATOM 1440 N N . SER A 1 184 ? 25.638 26.068 -8.336 1.00 72.50 184 SER A N 1
ATOM 1441 C CA . SER A 1 184 ? 26.241 27.298 -8.863 1.00 72.50 184 SER A CA 1
ATOM 1442 C C . SER A 1 184 ? 27.659 27.036 -9.372 1.00 72.50 184 SER A C 1
ATOM 1444 O O . SER A 1 184 ? 27.928 27.245 -10.554 1.00 72.50 184 SER A O 1
ATOM 1446 N N . LYS A 1 185 ? 28.507 26.407 -8.546 1.00 70.06 185 LYS A N 1
ATOM 1447 C CA . LYS A 1 185 ? 29.878 26.013 -8.915 1.00 70.06 185 LYS A CA 1
ATOM 1448 C C . LYS A 1 185 ? 29.919 25.101 -10.144 1.00 70.06 185 LYS A C 1
ATOM 1450 O O . LYS A 1 185 ? 30.760 25.261 -11.024 1.00 70.06 185 LYS A O 1
ATOM 1455 N N . THR A 1 186 ? 28.975 24.162 -10.255 1.00 72.38 186 THR A N 1
ATOM 1456 C CA . THR A 1 186 ? 28.866 23.287 -11.436 1.00 72.38 186 THR A CA 1
ATOM 1457 C C . THR A 1 186 ? 28.503 24.078 -12.700 1.00 72.38 186 THR A C 1
ATOM 1459 O O . THR A 1 186 ? 29.027 23.785 -13.777 1.00 72.38 186 THR A O 1
ATOM 1462 N N . LYS A 1 187 ? 27.591 25.057 -12.604 1.00 75.44 187 LYS A N 1
ATOM 1463 C CA . LYS A 1 187 ? 27.172 25.899 -13.738 1.00 75.44 187 LYS A CA 1
ATOM 1464 C C . LYS A 1 187 ? 28.307 26.814 -14.203 1.00 75.44 187 LYS A C 1
ATOM 1466 O O . LYS A 1 187 ? 28.553 26.868 -15.405 1.00 75.44 187 LYS A O 1
ATOM 1471 N N . GLU A 1 188 ? 29.035 27.431 -13.275 1.00 71.31 188 GLU A N 1
ATOM 1472 C CA . GLU A 1 188 ? 30.193 28.294 -13.553 1.00 71.31 188 GLU A CA 1
ATOM 1473 C C . GLU A 1 188 ? 31.294 27.549 -14.333 1.00 71.31 188 GLU A C 1
ATOM 1475 O O . GLU A 1 188 ? 31.726 28.001 -15.398 1.00 71.31 188 GLU A O 1
ATOM 1480 N N . ILE A 1 189 ? 31.667 26.343 -13.887 1.00 66.06 189 ILE A N 1
ATOM 1481 C CA . ILE A 1 189 ? 32.702 25.513 -14.536 1.00 66.06 189 ILE A CA 1
ATOM 1482 C C . ILE A 1 189 ? 32.237 24.948 -15.895 1.00 66.06 189 ILE A C 1
ATOM 1484 O O . ILE A 1 189 ? 33.037 24.685 -16.796 1.00 66.06 189 ILE A O 1
ATOM 1488 N N . LYS A 1 190 ? 30.926 24.758 -16.089 1.00 68.44 190 LYS A N 1
ATOM 1489 C CA . LYS A 1 190 ? 30.367 24.369 -17.396 1.00 68.44 190 LYS A CA 1
ATOM 1490 C C . LYS A 1 190 ? 30.320 25.542 -18.376 1.00 68.44 190 LYS A C 1
ATOM 1492 O O . LYS A 1 190 ? 30.502 25.324 -19.573 1.00 68.44 190 LYS A O 1
ATOM 1497 N N . SER A 1 191 ? 30.065 26.764 -17.902 1.00 63.12 191 SER A N 1
ATOM 1498 C CA . SER A 1 191 ? 30.045 27.957 -18.757 1.00 63.12 191 SER A CA 1
ATOM 1499 C C . SER A 1 191 ? 31.427 28.350 -19.272 1.00 63.12 191 SER A C 1
ATOM 1501 O O . SER A 1 191 ? 31.522 28.779 -20.419 1.00 63.12 191 SER A O 1
ATOM 1503 N N . SER A 1 192 ? 32.489 28.125 -18.492 1.00 58.44 192 SER A N 1
ATOM 1504 C CA . SER A 1 192 ? 33.870 28.410 -18.906 1.00 58.44 192 SER A CA 1
ATOM 1505 C C . SER A 1 192 ? 34.405 27.461 -19.991 1.00 58.44 192 SER A C 1
ATOM 1507 O O . SER A 1 192 ? 35.337 27.813 -20.704 1.00 58.44 192 SER A O 1
ATOM 1509 N N . ASN A 1 193 ? 33.789 26.286 -20.174 1.00 56.97 193 ASN A N 1
ATOM 1510 C CA . ASN A 1 193 ? 34.261 25.223 -21.073 1.00 56.97 193 ASN A CA 1
ATOM 1511 C C . ASN A 1 193 ? 33.490 25.103 -22.411 1.00 56.97 193 ASN A C 1
ATOM 1513 O O . ASN A 1 193 ? 33.601 24.085 -23.100 1.00 56.97 193 ASN A O 1
ATOM 1517 N N . LYS A 1 194 ? 32.691 26.102 -22.824 1.00 47.25 194 LYS A N 1
ATOM 1518 C CA . LYS A 1 194 ? 31.907 26.036 -24.079 1.00 47.25 194 LYS A CA 1
ATOM 1519 C C . LYS A 1 194 ? 32.755 26.257 -25.347 1.00 47.25 194 LYS A C 1
ATOM 1521 O O . LYS A 1 194 ? 32.660 27.286 -26.007 1.00 47.25 194 LYS A O 1
ATOM 1526 N N . GLY A 1 195 ? 33.496 25.225 -25.754 1.00 40.59 195 GLY A N 1
ATOM 1527 C CA . GLY A 1 195 ? 33.900 24.987 -27.146 1.00 40.59 195 GLY A CA 1
ATOM 1528 C C . GLY A 1 195 ? 32.857 24.128 -27.884 1.00 40.59 195 GLY A C 1
ATOM 1529 O O . GLY A 1 195 ? 32.419 23.099 -27.375 1.00 40.59 195 GLY A O 1
ATOM 1530 N N . LYS A 1 196 ? 32.426 24.573 -29.072 1.00 44.28 196 LYS A N 1
ATOM 1531 C CA . LYS A 1 196 ? 31.334 24.031 -29.912 1.00 44.28 196 LYS A CA 1
ATOM 1532 C C . LYS A 1 196 ? 31.352 22.497 -30.111 1.00 44.28 196 LYS A C 1
ATOM 1534 O O . LYS A 1 196 ? 32.278 21.972 -30.715 1.00 44.28 196 LYS A O 1
ATOM 1539 N N . HIS A 1 197 ? 30.253 21.816 -29.759 1.00 35.78 197 HIS A N 1
ATOM 1540 C CA . HIS A 1 197 ? 29.477 20.967 -30.687 1.00 35.78 197 HIS A CA 1
ATOM 1541 C C . HIS A 1 197 ? 28.180 20.452 -30.031 1.00 35.78 197 HIS A C 1
ATOM 1543 O O . HIS A 1 197 ? 28.205 19.598 -29.146 1.00 35.78 197 HIS A O 1
ATOM 1549 N N . ASN A 1 198 ? 27.030 20.919 -30.526 1.00 38.78 198 ASN A N 1
ATOM 1550 C CA . ASN A 1 198 ? 25.725 20.337 -30.220 1.00 38.78 198 ASN A CA 1
ATOM 1551 C C . ASN A 1 198 ? 25.565 19.003 -30.963 1.00 38.78 198 ASN A C 1
ATOM 1553 O O . ASN A 1 198 ? 25.327 18.982 -32.167 1.00 38.78 198 ASN A O 1
ATOM 1557 N N . ARG A 1 199 ? 25.638 17.887 -30.237 1.00 37.75 199 ARG A N 1
ATOM 1558 C CA . ARG A 1 199 ? 25.004 16.625 -30.639 1.00 37.75 199 ARG A CA 1
ATOM 1559 C C . ARG A 1 199 ? 24.052 16.204 -29.526 1.00 37.75 199 ARG A C 1
ATOM 1561 O O . ARG A 1 199 ? 24.422 15.425 -28.655 1.00 37.75 199 ARG A O 1
ATOM 1568 N N . LYS A 1 200 ? 22.830 16.749 -29.556 1.00 39.78 200 LYS A N 1
ATOM 1569 C CA . LYS A 1 200 ? 21.706 16.262 -28.747 1.00 39.78 200 LYS A CA 1
ATOM 1570 C C . LYS A 1 200 ? 21.350 14.854 -29.226 1.00 39.78 200 LYS A C 1
ATOM 1572 O O . LYS A 1 200 ? 20.585 14.677 -30.167 1.00 39.78 200 LYS A O 1
ATOM 1577 N N . ILE A 1 201 ? 21.945 13.850 -28.596 1.00 32.50 201 ILE A N 1
ATOM 1578 C CA . ILE A 1 201 ? 21.370 12.511 -28.520 1.00 32.50 201 ILE A CA 1
ATOM 1579 C C . ILE A 1 201 ? 20.974 12.369 -27.060 1.00 32.50 201 ILE A C 1
ATOM 1581 O O . ILE A 1 201 ? 21.842 12.214 -26.205 1.00 32.50 201 ILE A O 1
ATOM 1585 N N . ILE A 1 202 ? 19.673 12.484 -26.797 1.00 35.47 202 ILE A N 1
ATOM 1586 C CA . ILE A 1 202 ? 19.059 12.251 -25.490 1.00 35.47 202 ILE A CA 1
ATOM 1587 C C . ILE A 1 202 ? 19.333 10.787 -25.124 1.00 35.47 202 ILE A C 1
ATOM 1589 O O . ILE A 1 202 ? 18.629 9.868 -25.535 1.00 35.47 202 ILE A O 1
ATOM 1593 N N . SER A 1 203 ? 20.438 10.567 -24.416 1.00 32.31 203 SER A N 1
ATOM 1594 C CA . SER A 1 203 ? 20.679 9.383 -23.602 1.00 32.31 203 SER A CA 1
ATOM 1595 C C . SER A 1 203 ? 20.232 9.779 -22.203 1.00 32.31 203 SER A C 1
ATOM 1597 O O . SER A 1 203 ? 21.024 10.284 -21.412 1.00 32.31 203 SER A O 1
ATOM 1599 N N . SER A 1 204 ? 18.927 9.642 -21.973 1.00 42.22 204 SER A N 1
ATOM 1600 C CA . SER A 1 204 ? 18.284 9.826 -20.674 1.00 42.22 204 SER A CA 1
ATOM 1601 C C . SER A 1 204 ? 18.956 8.897 -19.666 1.00 42.22 204 SER A C 1
ATOM 1603 O O . SER A 1 204 ? 18.957 7.692 -19.883 1.00 42.22 204 SER A O 1
ATOM 1605 N N . ASP A 1 205 ? 19.667 9.514 -18.720 1.00 36.41 205 ASP A N 1
ATOM 1606 C CA . ASP A 1 205 ? 19.977 9.049 -17.355 1.00 36.41 205 ASP A CA 1
ATOM 1607 C C . ASP A 1 205 ? 20.906 10.064 -16.648 1.00 36.41 205 ASP A C 1
ATOM 1609 O O . ASP A 1 205 ? 20.898 10.176 -15.426 1.00 36.41 205 ASP A O 1
ATOM 1613 N N . GLU A 1 206 ? 21.661 10.883 -17.399 1.00 37.81 206 GLU A N 1
ATOM 1614 C CA . GLU A 1 206 ? 22.624 11.853 -16.828 1.00 37.81 206 GLU A CA 1
ATOM 1615 C C . GLU A 1 206 ? 22.213 13.336 -16.979 1.00 37.81 206 GLU A C 1
ATOM 1617 O O . GLU A 1 206 ? 22.906 14.209 -16.458 1.00 37.81 206 GLU A O 1
ATOM 1622 N N . GLU A 1 207 ? 21.106 13.663 -17.661 1.00 35.69 207 GLU A N 1
ATOM 1623 C CA . GLU A 1 207 ? 20.684 15.068 -17.870 1.00 35.69 207 GLU A CA 1
ATOM 1624 C C . GLU A 1 207 ? 19.516 15.540 -16.982 1.00 35.69 207 GLU A C 1
ATOM 1626 O O . GLU A 1 207 ? 19.350 16.742 -16.811 1.00 35.69 207 GLU A O 1
ATOM 1631 N N . ASP A 1 208 ? 18.814 14.646 -16.279 1.00 39.59 208 ASP A N 1
ATOM 1632 C CA . ASP A 1 208 ? 17.728 15.010 -15.345 1.00 39.59 208 ASP A CA 1
ATOM 1633 C C . ASP A 1 208 ? 18.227 15.205 -13.896 1.00 39.59 208 ASP A C 1
ATOM 1635 O O . ASP A 1 208 ? 17.505 14.981 -12.925 1.00 39.59 208 ASP A O 1
ATOM 1639 N N . ILE A 1 209 ? 19.494 15.584 -13.691 1.00 41.53 209 ILE A N 1
ATOM 1640 C CA . ILE A 1 209 ? 20.058 15.636 -12.329 1.00 41.53 209 ILE A CA 1
ATOM 1641 C C . ILE A 1 209 ? 19.621 16.900 -11.557 1.00 41.53 209 ILE A C 1
ATOM 1643 O O . ILE A 1 209 ? 19.992 17.008 -10.392 1.00 41.53 209 ILE A O 1
ATOM 1647 N N . PHE A 1 210 ? 18.902 17.855 -12.166 1.00 38.62 210 PHE A N 1
ATOM 1648 C CA . PHE A 1 210 ? 18.234 18.988 -11.487 1.00 38.62 210 PHE A CA 1
ATOM 1649 C C . PHE A 1 210 ? 17.220 19.702 -12.402 1.00 38.62 210 PHE A C 1
ATOM 1651 O O . PHE A 1 210 ? 17.292 20.919 -12.552 1.00 38.62 210 PHE A O 1
ATOM 1658 N N . ASP A 1 211 ? 16.275 18.993 -13.019 1.00 38.12 211 ASP A N 1
ATOM 1659 C CA . ASP A 1 211 ? 15.090 19.697 -13.536 1.00 38.12 211 ASP A CA 1
ATOM 1660 C C . ASP A 1 211 ? 14.092 19.877 -12.377 1.00 38.12 211 ASP A C 1
ATOM 1662 O O . ASP A 1 211 ? 13.029 19.268 -12.315 1.00 38.12 211 ASP A O 1
ATOM 1666 N N . THR A 1 212 ? 14.494 20.674 -11.381 1.00 40.38 212 THR A N 1
ATOM 1667 C CA . THR A 1 212 ? 13.664 21.132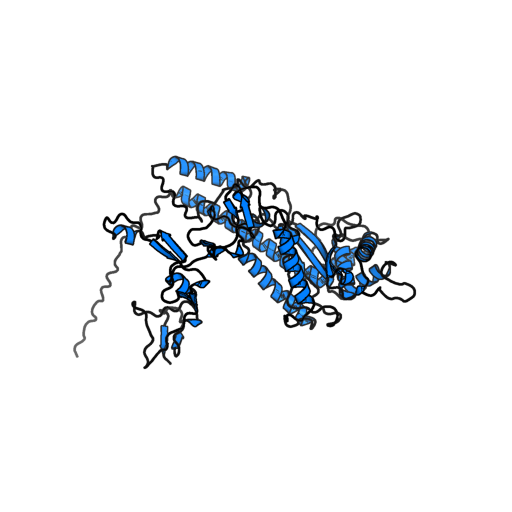 -10.253 1.00 40.38 212 THR A CA 1
ATOM 1668 C C . THR A 1 212 ? 12.762 22.282 -10.706 1.00 40.38 212 THR A C 1
ATOM 1670 O O . THR A 1 212 ? 12.744 23.349 -10.109 1.00 40.38 212 THR A O 1
ATOM 1673 N N . ASN A 1 213 ? 12.039 22.077 -11.807 1.00 39.34 213 ASN A N 1
ATOM 1674 C CA . ASN A 1 213 ? 10.898 22.915 -12.188 1.00 39.34 213 ASN A CA 1
ATOM 1675 C C . ASN A 1 213 ? 9.564 22.227 -11.846 1.00 39.34 213 ASN A C 1
ATOM 1677 O O . ASN A 1 213 ? 8.497 22.689 -12.249 1.00 39.34 213 ASN A O 1
ATOM 1681 N N . SER A 1 214 ? 9.590 21.119 -11.095 1.00 41.06 214 SER A N 1
ATOM 1682 C CA . SER A 1 214 ? 8.376 20.611 -10.462 1.00 41.06 214 SER A CA 1
ATOM 1683 C C . SER A 1 214 ? 8.031 21.527 -9.291 1.00 41.06 214 SER A C 1
ATOM 1685 O O . SER A 1 214 ? 8.733 21.500 -8.283 1.00 41.06 214 SER A O 1
ATOM 1687 N N . ASP A 1 215 ? 6.973 22.327 -9.449 1.00 39.16 215 ASP A N 1
ATOM 1688 C CA . ASP A 1 215 ? 6.357 23.147 -8.400 1.00 39.16 215 ASP A CA 1
ATOM 1689 C C . ASP A 1 215 ? 6.488 22.489 -7.016 1.00 39.16 215 ASP A C 1
ATOM 1691 O O . ASP A 1 215 ? 5.877 21.456 -6.733 1.00 39.16 215 ASP A O 1
ATOM 1695 N N . HIS A 1 216 ? 7.324 23.092 -6.170 1.00 45.34 216 HIS A N 1
ATOM 1696 C CA . HIS A 1 216 ? 7.789 22.593 -4.872 1.00 45.34 216 HIS A CA 1
ATOM 1697 C C . HIS A 1 216 ? 6.709 22.579 -3.768 1.00 45.34 216 HIS A C 1
ATOM 1699 O O . HIS A 1 216 ? 7.020 22.618 -2.582 1.00 45.34 216 HIS A O 1
ATOM 1705 N N . HIS A 1 217 ? 5.425 22.484 -4.113 1.00 44.09 217 HIS A N 1
ATOM 1706 C CA . HIS A 1 217 ? 4.337 22.630 -3.141 1.00 44.09 217 HIS A CA 1
ATOM 1707 C C . HIS A 1 217 ? 4.115 21.430 -2.208 1.00 44.09 217 HIS A C 1
ATOM 1709 O O . HIS A 1 217 ? 3.343 21.557 -1.264 1.00 44.09 217 HIS A O 1
ATOM 1715 N N . TYR A 1 218 ? 4.774 20.285 -2.423 1.00 46.06 218 TYR A N 1
ATOM 1716 C CA . TYR A 1 218 ? 4.558 19.109 -1.566 1.00 46.06 218 TYR A CA 1
ATOM 1717 C C . TYR A 1 218 ? 5.431 19.102 -0.298 1.00 46.06 218 TYR A C 1
ATOM 1719 O O . TYR A 1 218 ? 5.063 18.496 0.704 1.00 46.06 218 TYR A O 1
ATOM 1727 N N . TYR A 1 219 ? 6.577 19.791 -0.306 1.00 49.62 219 TYR A N 1
ATOM 1728 C CA . TYR A 1 219 ? 7.513 19.783 0.818 1.00 49.62 219 TYR A CA 1
ATOM 1729 C C . TYR A 1 219 ? 7.599 21.148 1.478 1.00 49.62 219 TYR A C 1
ATOM 1731 O O . TYR A 1 219 ? 8.226 22.068 0.964 1.00 49.62 219 TYR A O 1
ATOM 1739 N N . ASN A 1 220 ? 7.031 21.247 2.676 1.00 50.28 220 ASN A N 1
ATOM 1740 C CA . ASN A 1 220 ? 7.440 22.276 3.615 1.00 50.28 220 ASN A CA 1
ATOM 1741 C C . ASN A 1 220 ? 8.772 21.826 4.239 1.00 50.28 220 ASN A C 1
ATOM 1743 O O . ASN A 1 220 ? 8.807 20.795 4.917 1.00 50.28 220 ASN A O 1
ATOM 1747 N N . GLU A 1 221 ? 9.863 22.565 4.007 1.00 47.41 221 GLU A N 1
ATOM 1748 C CA . GLU A 1 221 ? 11.195 22.271 4.573 1.00 47.41 221 GLU A CA 1
ATOM 1749 C C . GLU A 1 221 ? 11.184 22.217 6.116 1.00 47.41 221 GLU A C 1
ATOM 1751 O O . GLU A 1 221 ? 12.055 21.588 6.711 1.00 47.41 221 GLU A O 1
ATOM 1756 N N . ASN A 1 222 ? 10.149 22.774 6.760 1.00 49.41 222 ASN A N 1
ATOM 1757 C CA . ASN A 1 222 ? 9.924 22.706 8.207 1.00 49.41 222 ASN A CA 1
ATOM 1758 C C . ASN A 1 222 ? 9.076 21.503 8.671 1.00 49.41 222 ASN A C 1
ATOM 1760 O O . ASN A 1 222 ? 8.789 21.384 9.864 1.00 49.41 222 ASN A O 1
ATOM 1764 N N . SER A 1 223 ? 8.636 20.615 7.773 1.00 59.91 223 SER A N 1
ATOM 1765 C CA . SER A 1 223 ? 7.840 19.445 8.165 1.00 59.91 223 SER A CA 1
ATOM 1766 C C . SER A 1 223 ? 8.719 18.400 8.859 1.00 59.91 223 SER A C 1
ATOM 1768 O O . SER A 1 223 ? 9.498 17.676 8.238 1.00 59.91 223 SER A O 1
ATOM 1770 N N . LYS A 1 224 ? 8.608 18.338 10.189 1.00 74.31 224 LYS A N 1
ATOM 1771 C CA . LYS A 1 224 ? 9.229 17.296 11.008 1.00 74.31 224 LYS A CA 1
ATOM 1772 C C . LYS A 1 224 ? 8.711 15.933 10.556 1.00 74.31 224 LYS A C 1
ATOM 1774 O O . LYS A 1 224 ? 7.529 15.780 10.257 1.00 74.31 224 LYS A O 1
ATOM 1779 N N . SER A 1 225 ? 9.592 14.941 10.536 1.00 86.75 225 SER A N 1
ATOM 1780 C CA . SER A 1 225 ? 9.188 13.579 10.225 1.00 86.75 225 SER A CA 1
ATOM 1781 C C . SER A 1 225 ? 8.167 13.065 11.242 1.00 86.75 225 SER A C 1
ATOM 1783 O O . SER A 1 225 ? 8.372 13.233 12.448 1.00 86.75 225 SER A O 1
ATOM 1785 N N . SER A 1 226 ? 7.100 12.431 10.772 1.00 88.19 226 SER A N 1
ATOM 1786 C CA . SER A 1 226 ? 5.958 12.067 11.610 1.00 88.19 226 SER A CA 1
ATOM 1787 C C . SER A 1 226 ? 5.266 10.791 11.136 1.00 88.19 226 SER A C 1
ATOM 1789 O O . SER A 1 226 ? 5.495 10.299 10.026 1.00 88.19 226 SER A O 1
ATOM 1791 N N . ILE A 1 227 ? 4.424 10.259 12.020 1.00 89.06 227 ILE A N 1
ATOM 1792 C CA . ILE A 1 227 ? 3.492 9.169 11.747 1.00 89.06 227 ILE A CA 1
ATOM 1793 C C . ILE A 1 227 ? 2.101 9.676 12.111 1.00 89.06 227 ILE A C 1
ATOM 1795 O O . ILE A 1 227 ? 1.920 10.232 13.193 1.00 89.06 227 ILE A O 1
ATOM 1799 N N . THR A 1 228 ? 1.135 9.443 11.232 1.00 89.62 228 THR A N 1
ATOM 1800 C CA . THR A 1 228 ? -0.286 9.645 11.516 1.00 89.62 228 THR A CA 1
ATOM 1801 C C . THR A 1 228 ? -0.981 8.293 11.573 1.00 89.62 228 THR A C 1
ATOM 1803 O O . THR A 1 228 ? -0.721 7.431 10.733 1.00 89.62 228 THR A O 1
ATOM 1806 N N . LEU A 1 229 ? -1.850 8.100 12.563 1.00 91.44 229 LEU A N 1
ATOM 1807 C CA . LEU A 1 229 ? -2.587 6.858 12.780 1.00 91.44 229 LEU A CA 1
ATOM 1808 C C . LEU A 1 229 ? -4.066 7.044 12.446 1.00 91.44 229 LEU A C 1
ATOM 1810 O O . LEU A 1 229 ? -4.695 7.990 12.904 1.00 91.44 229 LEU A O 1
ATOM 1814 N N . PHE A 1 230 ? -4.613 6.113 11.673 1.00 94.12 230 PHE A N 1
ATOM 1815 C CA . PHE A 1 230 ? -6.043 5.979 11.381 1.00 94.12 230 PHE A CA 1
ATOM 1816 C C . PHE A 1 230 ? -6.345 4.504 11.067 1.00 94.12 230 PHE A C 1
ATOM 1818 O O . PHE A 1 230 ? -5.457 3.659 11.177 1.00 94.12 230 PHE A O 1
ATOM 1825 N N . ALA A 1 231 ? -7.580 4.136 10.740 1.00 96.50 231 ALA A N 1
ATOM 1826 C CA . ALA A 1 231 ? -7.933 2.742 10.473 1.00 96.50 231 ALA A CA 1
ATOM 1827 C C . ALA A 1 231 ? -8.876 2.587 9.277 1.00 96.50 231 ALA A C 1
ATOM 1829 O O . ALA A 1 231 ? -9.488 3.541 8.808 1.00 96.50 231 ALA A O 1
ATOM 1830 N N . GLU A 1 232 ? -9.012 1.357 8.795 1.00 96.62 232 GLU A N 1
ATOM 1831 C CA . GLU A 1 232 ? -10.098 0.943 7.911 1.00 96.62 232 GLU A CA 1
ATOM 1832 C C . GLU A 1 232 ? -10.795 -0.278 8.517 1.00 96.62 232 GLU A C 1
ATOM 1834 O O . GLU A 1 232 ? -10.138 -1.231 8.934 1.00 96.62 232 GLU A O 1
ATOM 1839 N N . VAL A 1 233 ? -12.125 -0.290 8.518 1.00 97.25 233 VAL A N 1
ATOM 1840 C CA . VAL A 1 233 ? -12.936 -1.463 8.866 1.00 97.25 233 VAL A CA 1
ATOM 1841 C C . VAL A 1 233 ? -13.718 -1.924 7.646 1.00 97.25 233 VAL A C 1
ATOM 1843 O O . VAL A 1 233 ? -14.317 -1.118 6.934 1.00 97.25 233 VAL A O 1
ATOM 1846 N N . PHE A 1 234 ? -13.721 -3.225 7.375 1.00 96.00 234 PHE A N 1
ATOM 1847 C CA . PHE A 1 234 ? -14.585 -3.788 6.349 1.00 96.00 234 PHE A CA 1
ATOM 1848 C C . PHE A 1 234 ? -15.997 -3.970 6.909 1.00 96.00 234 PHE A C 1
ATOM 1850 O O . PHE A 1 234 ? -16.208 -4.784 7.810 1.00 96.00 234 PHE A O 1
ATOM 1857 N N . LEU A 1 235 ? -16.979 -3.247 6.361 1.00 95.75 235 LEU A N 1
ATOM 1858 C CA . LEU A 1 235 ? -18.382 -3.401 6.755 1.00 95.75 235 LEU A CA 1
ATOM 1859 C C . LEU A 1 235 ? -19.095 -4.383 5.815 1.00 95.75 235 LEU A C 1
ATOM 1861 O O . LEU A 1 235 ? -19.286 -4.053 4.640 1.00 95.75 235 LEU A O 1
ATOM 1865 N N . PRO A 1 236 ? -19.564 -5.555 6.299 1.00 93.25 236 PRO A N 1
ATOM 1866 C CA . PRO A 1 236 ? -20.236 -6.542 5.451 1.00 93.25 236 PRO A CA 1
ATOM 1867 C C . PRO A 1 236 ? -21.479 -5.987 4.749 1.00 93.25 236 PRO A C 1
ATOM 1869 O O . PRO A 1 236 ? -21.690 -6.268 3.573 1.00 93.25 236 PRO A O 1
ATOM 1872 N N . LYS A 1 237 ? -22.251 -5.136 5.441 1.00 93.56 237 LYS A N 1
ATOM 1873 C CA . LYS A 1 237 ? -23.458 -4.482 4.912 1.00 93.56 237 LYS A CA 1
ATOM 1874 C C . LYS A 1 237 ? -23.180 -3.629 3.670 1.00 93.56 237 LYS A C 1
ATOM 1876 O O . LYS A 1 237 ? -24.007 -3.580 2.767 1.00 93.56 237 LYS A O 1
ATOM 1881 N N . LEU A 1 238 ? -22.024 -2.960 3.627 1.00 94.44 238 LEU A N 1
ATOM 1882 C CA . LEU A 1 238 ? -21.607 -2.113 2.501 1.00 94.44 238 LEU A CA 1
ATOM 1883 C C . LEU A 1 238 ? -20.706 -2.853 1.507 1.00 94.44 238 LEU A C 1
ATOM 1885 O O . LEU A 1 238 ? -20.477 -2.365 0.402 1.00 94.44 238 LEU A O 1
ATOM 1889 N N . ASN A 1 239 ? -20.175 -4.013 1.902 1.00 93.56 239 ASN A N 1
ATOM 1890 C CA . ASN A 1 239 ? -19.239 -4.822 1.128 1.00 93.56 239 ASN A CA 1
ATOM 1891 C C . ASN A 1 239 ? -18.019 -4.014 0.629 1.00 93.56 239 ASN A C 1
ATOM 1893 O O . ASN A 1 239 ? -17.609 -4.135 -0.535 1.00 93.56 239 ASN A O 1
ATOM 1897 N N . ARG A 1 240 ? -17.471 -3.156 1.503 1.00 94.50 240 ARG A N 1
ATOM 1898 C CA . ARG A 1 240 ? -16.284 -2.323 1.259 1.00 94.50 240 ARG A CA 1
ATOM 1899 C C . ARG A 1 240 ? -15.608 -1.894 2.561 1.00 94.50 240 ARG A C 1
ATOM 1901 O O . ARG A 1 240 ? -16.206 -1.952 3.637 1.00 94.50 240 ARG A O 1
ATOM 1908 N N . TRP A 1 241 ? -14.378 -1.414 2.424 1.00 95.38 241 TRP A N 1
ATOM 1909 C CA . TRP A 1 241 ? -13.632 -0.763 3.493 1.00 95.38 241 TRP A CA 1
ATOM 1910 C C . TRP A 1 241 ? -14.175 0.641 3.776 1.00 95.38 241 TRP A C 1
ATOM 1912 O O . TRP A 1 241 ? -14.547 1.378 2.857 1.00 95.38 241 TRP A O 1
ATOM 1922 N N . VAL A 1 242 ? -14.222 0.981 5.059 1.00 95.44 242 VAL A N 1
ATOM 1923 C CA . VAL A 1 242 ? -14.658 2.267 5.599 1.00 95.44 242 VAL A CA 1
ATOM 1924 C C . VAL A 1 242 ? -13.522 2.837 6.435 1.00 95.44 242 VAL A C 1
ATOM 1926 O O . VAL A 1 242 ? -13.043 2.179 7.355 1.00 95.44 242 VAL A O 1
ATOM 1929 N N . CYS A 1 243 ? -13.091 4.052 6.104 1.00 94.38 243 CYS A N 1
ATOM 1930 C CA . CYS A 1 243 ? -12.027 4.752 6.819 1.00 94.38 243 CYS A CA 1
ATOM 1931 C C . CYS A 1 243 ? -12.520 5.246 8.187 1.00 94.38 243 CYS A C 1
ATOM 1933 O O . CYS A 1 243 ? -13.656 5.699 8.294 1.00 94.38 243 CYS A O 1
ATOM 1935 N N . ILE A 1 244 ? -11.660 5.198 9.200 1.00 95.00 244 ILE A N 1
ATOM 1936 C CA . ILE A 1 244 ? -11.874 5.721 10.551 1.00 95.00 244 ILE A CA 1
ATOM 1937 C C . ILE A 1 244 ? -10.686 6.626 10.869 1.00 95.00 244 ILE A C 1
ATOM 1939 O O . ILE A 1 244 ? -9.578 6.137 11.078 1.00 95.00 244 ILE A O 1
ATOM 1943 N N . ASP A 1 245 ? -10.906 7.932 10.891 1.00 90.62 245 ASP A N 1
ATOM 1944 C CA . ASP A 1 245 ? -9.904 8.928 11.258 1.00 90.62 245 ASP A CA 1
ATOM 1945 C C . ASP A 1 245 ? -10.208 9.442 12.677 1.00 90.62 245 ASP A C 1
ATOM 1947 O O . ASP A 1 245 ? -11.298 9.973 12.896 1.00 90.62 245 ASP A O 1
ATOM 1951 N N . PRO A 1 246 ? -9.307 9.275 13.662 1.00 87.44 246 PRO A N 1
ATOM 1952 C CA . PRO A 1 246 ? -9.550 9.710 15.034 1.00 87.44 246 PRO A CA 1
ATOM 1953 C C . PRO A 1 246 ? -9.331 11.216 15.251 1.00 87.44 246 PRO A C 1
ATOM 1955 O O . PRO A 1 246 ? -9.453 11.663 16.388 1.00 87.44 246 PRO A O 1
ATOM 1958 N N . SER A 1 247 ? -9.009 11.986 14.201 1.00 81.31 247 SER A N 1
ATOM 1959 C CA . SER A 1 247 ? -8.697 13.414 14.311 1.00 81.31 247 SER A CA 1
ATOM 1960 C C . SER A 1 247 ? -9.789 14.190 15.058 1.00 81.31 247 SER A C 1
ATOM 1962 O O . SER A 1 247 ? -10.975 14.148 14.713 1.00 81.31 247 SER A O 1
ATOM 1964 N N . SER A 1 248 ? -9.361 14.929 16.080 1.00 66.88 248 SER A N 1
ATOM 1965 C CA . SER A 1 248 ? -10.180 15.781 16.944 1.00 66.88 248 SER A CA 1
ATOM 1966 C C . SER A 1 248 ? -11.120 16.739 16.180 1.00 66.88 248 SER A C 1
ATOM 1968 O O . SER A 1 248 ? -10.755 17.242 15.111 1.00 66.88 248 SER A O 1
ATOM 1970 N N . PRO A 1 249 ? -12.327 17.048 16.716 1.00 70.19 249 PRO A N 1
ATOM 1971 C CA . PRO A 1 249 ? -12.803 16.730 18.075 1.00 70.19 249 PRO A CA 1
ATOM 1972 C C . PRO A 1 249 ? -13.666 15.470 18.227 1.00 70.19 249 PRO A C 1
ATOM 1974 O O . PRO A 1 249 ? -13.838 15.001 19.345 1.00 70.19 249 PRO A O 1
ATOM 1977 N N . THR A 1 250 ? -14.232 14.923 17.150 1.00 74.38 250 THR A N 1
ATOM 1978 C CA . THR A 1 250 ? -15.160 13.768 17.218 1.00 74.38 250 THR A CA 1
ATOM 1979 C C . THR A 1 250 ? -14.718 12.578 16.373 1.00 74.38 250 THR A C 1
ATOM 1981 O O . THR A 1 250 ? -15.369 11.533 16.399 1.00 74.38 250 THR A O 1
ATOM 1984 N N . GLY A 1 251 ? -13.601 12.709 15.652 1.00 82.00 251 GLY A N 1
ATOM 1985 C CA . GLY A 1 251 ? -13.219 11.755 14.627 1.00 82.00 251 GLY A CA 1
ATOM 1986 C C . GLY A 1 251 ? -14.168 11.785 13.428 1.00 82.00 251 GLY A C 1
ATOM 1987 O O . GLY A 1 251 ? -15.207 12.448 13.416 1.00 82.00 251 GLY A O 1
ATOM 1988 N N . VAL A 1 252 ? -13.787 11.086 12.367 1.00 87.56 252 VAL A N 1
ATOM 1989 C CA . VAL A 1 252 ? -14.530 11.040 11.113 1.00 87.56 252 VAL A CA 1
ATOM 1990 C C . VAL A 1 252 ? -14.524 9.626 10.562 1.00 87.56 252 VAL A C 1
ATOM 1992 O O . VAL A 1 252 ? -13.475 9.002 10.428 1.00 87.56 252 VAL A O 1
ATOM 1995 N N . VAL A 1 253 ? -15.702 9.136 10.180 1.00 91.50 253 VAL A N 1
ATOM 1996 C CA . VAL A 1 253 ? -15.857 7.838 9.527 1.00 91.50 253 VAL A CA 1
ATOM 1997 C C . VAL A 1 253 ? -16.303 8.045 8.080 1.00 91.50 253 VAL A C 1
ATOM 1999 O O . VAL A 1 253 ? -17.087 8.935 7.763 1.00 91.50 253 VAL A O 1
ATOM 2002 N N . ASP A 1 254 ? -15.749 7.238 7.181 1.00 89.75 254 ASP A N 1
ATOM 2003 C CA . ASP A 1 254 ? -16.118 7.141 5.766 1.00 89.75 254 ASP A CA 1
ATOM 2004 C C . ASP A 1 254 ? -15.938 8.391 4.886 1.00 89.75 254 ASP A C 1
ATOM 2006 O O . ASP A 1 254 ? -16.428 8.454 3.756 1.00 89.75 254 ASP A O 1
ATOM 2010 N N . LYS A 1 255 ? -15.178 9.391 5.336 1.00 74.12 255 LYS A N 1
ATOM 2011 C CA . LYS A 1 255 ? -14.825 10.534 4.484 1.00 74.12 255 LYS A CA 1
ATOM 2012 C C . LYS A 1 255 ? -13.460 10.291 3.847 1.00 74.12 255 LYS A C 1
ATOM 2014 O O . LYS A 1 255 ? -12.425 10.375 4.487 1.00 74.12 255 LYS A O 1
ATOM 2019 N N . VAL A 1 256 ? -13.458 9.992 2.549 1.00 57.03 256 VAL A N 1
ATOM 2020 C CA . VAL A 1 256 ? -12.252 9.606 1.781 1.00 57.03 256 VAL A CA 1
ATOM 2021 C C . VAL A 1 256 ? -11.441 10.821 1.285 1.00 57.03 256 VAL A C 1
ATOM 2023 O O . VAL A 1 256 ? -10.389 10.662 0.679 1.00 57.03 256 VAL A O 1
ATOM 2026 N N . ASN A 1 257 ? -11.889 12.054 1.552 1.00 53.19 257 ASN A N 1
ATOM 2027 C CA . ASN A 1 257 ? -11.180 13.281 1.146 1.00 53.19 257 ASN A CA 1
ATOM 2028 C C . ASN A 1 257 ? -10.021 13.676 2.085 1.00 53.19 257 ASN A C 1
ATOM 2030 O O . ASN A 1 257 ? -9.446 14.753 1.935 1.00 53.19 257 ASN A O 1
ATOM 2034 N N . PHE A 1 258 ? -9.669 12.813 3.038 1.00 56.44 258 PHE A N 1
ATOM 2035 C CA . PHE A 1 258 ? -8.604 13.040 4.008 1.00 56.44 258 PHE A CA 1
ATOM 2036 C C . PHE A 1 258 ? -7.246 12.764 3.364 1.00 56.44 258 PHE A C 1
ATOM 2038 O O . PHE A 1 258 ? -6.759 11.636 3.312 1.00 56.44 258 PHE A O 1
ATOM 2045 N N . LYS A 1 259 ? -6.646 13.825 2.827 1.00 58.84 259 LYS A N 1
ATOM 2046 C CA . LYS A 1 259 ? -5.274 13.820 2.323 1.00 58.84 259 LYS A CA 1
ATOM 2047 C C . LYS A 1 259 ? -4.342 14.151 3.483 1.00 58.84 259 LYS A C 1
ATOM 2049 O O . LYS A 1 259 ? -4.069 15.315 3.762 1.00 58.84 259 LYS A O 1
ATOM 2054 N N . HIS A 1 260 ? -3.868 13.118 4.172 1.00 61.50 260 HIS A N 1
ATOM 2055 C CA . HIS A 1 260 ? -2.741 13.254 5.090 1.00 61.50 260 HIS A CA 1
ATOM 2056 C C . HIS A 1 260 ? -1.512 13.596 4.247 1.00 61.50 260 HIS A C 1
ATOM 2058 O O . HIS A 1 260 ? -1.275 12.948 3.230 1.00 61.50 260 HIS A O 1
ATOM 2064 N N . GLY A 1 261 ? -0.720 14.598 4.633 1.00 69.19 261 GLY A N 1
ATOM 2065 C CA . GLY A 1 261 ? 0.531 14.975 3.946 1.00 69.19 261 GLY A CA 1
ATOM 2066 C C . GLY A 1 261 ? 1.619 13.884 3.956 1.00 69.19 261 GLY A C 1
ATOM 2067 O O . GLY A 1 261 ? 2.797 14.187 3.815 1.00 69.19 261 GLY A O 1
ATOM 2068 N N . SER A 1 262 ? 1.233 12.627 4.180 1.00 86.56 262 SER A N 1
ATOM 2069 C CA . SER A 1 262 ? 2.057 11.433 4.205 1.00 86.56 262 SER A CA 1
ATOM 2070 C C . SER A 1 262 ? 2.493 11.026 2.804 1.00 86.56 262 SER A C 1
ATOM 2072 O O . SER A 1 262 ? 1.714 11.024 1.853 1.00 86.56 262 SER A O 1
ATOM 2074 N N . LEU A 1 263 ? 3.736 10.571 2.707 1.00 90.19 263 LEU A N 1
ATOM 2075 C CA . LEU A 1 263 ? 4.329 10.092 1.461 1.00 90.19 263 LEU A CA 1
ATOM 2076 C C . LEU A 1 263 ? 4.066 8.612 1.223 1.00 90.19 263 LEU A C 1
ATOM 2078 O O . LEU A 1 263 ? 4.034 8.178 0.074 1.00 90.19 263 LEU A O 1
ATOM 2082 N N . TYR A 1 264 ? 3.903 7.841 2.296 1.00 94.50 264 TYR A N 1
ATOM 2083 C CA . TYR A 1 264 ? 3.567 6.422 2.263 1.00 94.50 264 TYR A CA 1
ATOM 2084 C C . TYR A 1 264 ? 2.399 6.175 3.201 1.00 94.50 264 TYR A C 1
ATOM 2086 O O . TYR A 1 264 ? 2.335 6.776 4.266 1.00 94.50 264 TYR A O 1
ATOM 2094 N N . VAL A 1 265 ? 1.496 5.281 2.825 1.00 95.44 265 VAL A N 1
ATOM 2095 C CA . VAL A 1 265 ? 0.387 4.864 3.679 1.00 95.44 265 VAL A CA 1
ATOM 2096 C C . VAL A 1 265 ? 0.333 3.348 3.660 1.00 95.44 265 VAL A C 1
ATOM 2098 O O . VAL A 1 265 ? 0.185 2.750 2.594 1.00 95.44 265 VAL A O 1
ATOM 2101 N N . VAL A 1 266 ? 0.493 2.730 4.827 1.00 97.25 266 VAL A N 1
ATOM 2102 C CA . VAL A 1 266 ? 0.503 1.270 4.973 1.00 97.25 266 VAL A CA 1
ATOM 2103 C C . VAL A 1 266 ? -0.568 0.815 5.949 1.00 97.25 266 VAL A C 1
ATOM 2105 O O . VAL A 1 266 ? -0.699 1.378 7.031 1.00 97.25 266 VAL A O 1
ATOM 2108 N N . GLY A 1 267 ? -1.325 -0.208 5.562 1.00 96.88 267 GLY A N 1
ATOM 2109 C CA . GLY A 1 267 ? -2.315 -0.867 6.408 1.00 96.88 267 GLY A CA 1
ATOM 2110 C C . GLY A 1 267 ? -1.831 -2.233 6.887 1.00 96.88 267 GLY A C 1
ATOM 2111 O O . GLY A 1 267 ? -1.199 -2.972 6.131 1.00 96.88 267 GLY A O 1
ATOM 2112 N N . ALA A 1 268 ? -2.158 -2.600 8.122 1.00 97.31 268 ALA A N 1
ATOM 2113 C CA . ALA A 1 268 ? -1.925 -3.934 8.664 1.00 97.31 268 ALA A CA 1
ATOM 2114 C C . ALA A 1 268 ? -3.200 -4.476 9.313 1.00 97.31 268 ALA A C 1
ATOM 2116 O O . ALA A 1 268 ? -3.854 -3.795 10.097 1.00 97.31 268 ALA A O 1
ATOM 2117 N N . CYS A 1 269 ? -3.560 -5.703 8.965 1.00 95.56 269 CYS A N 1
ATOM 2118 C CA . CYS A 1 269 ? -4.733 -6.425 9.454 1.00 95.56 269 CYS A CA 1
ATOM 2119 C C . CYS A 1 269 ? -4.349 -7.309 10.642 1.00 95.56 269 CYS A C 1
ATOM 2121 O O . CYS A 1 269 ? -3.157 -7.500 10.900 1.00 95.56 269 CYS A O 1
ATOM 2123 N N . SER A 1 270 ? -5.331 -7.877 11.344 1.00 94.12 270 SER A N 1
ATOM 2124 C CA . SER A 1 270 ? -5.018 -8.811 12.431 1.00 94.12 270 SER A CA 1
ATOM 2125 C C . SER A 1 270 ? -4.199 -9.994 11.912 1.00 94.12 270 SER A C 1
ATOM 2127 O O . SER A 1 270 ? -4.502 -10.545 10.853 1.00 94.12 270 SER A O 1
ATOM 2129 N N . VAL A 1 271 ? -3.149 -10.348 12.651 1.00 91.69 271 VAL A N 1
ATOM 2130 C CA . VAL A 1 271 ? -2.389 -11.597 12.472 1.00 91.69 271 VAL A CA 1
ATOM 2131 C C . VAL A 1 271 ? -2.859 -12.674 13.447 1.00 91.69 271 VAL A C 1
ATOM 2133 O O . VAL A 1 271 ? -2.322 -13.772 13.461 1.00 91.69 271 VAL A O 1
ATOM 2136 N N . ARG A 1 272 ? -3.868 -12.373 14.268 1.00 88.44 272 ARG A N 1
ATOM 2137 C CA . ARG A 1 272 ? -4.528 -13.333 15.147 1.00 88.44 272 ARG A CA 1
ATOM 2138 C C . ARG A 1 272 ? -5.851 -13.750 14.529 1.00 88.44 272 ARG A C 1
ATOM 2140 O O . ARG A 1 272 ? -6.537 -12.945 13.903 1.00 88.44 272 ARG A O 1
ATOM 2147 N N . SER A 1 273 ? -6.241 -14.997 14.751 1.00 71.62 273 SER A N 1
ATOM 2148 C CA . SER A 1 273 ? -7.599 -15.444 14.464 1.00 71.62 273 SER A CA 1
ATOM 2149 C C . SER A 1 273 ? -8.366 -15.566 15.777 1.00 71.62 273 SER A C 1
ATOM 2151 O O . SER A 1 273 ? -7.981 -16.337 16.649 1.00 71.62 273 SER A O 1
ATOM 2153 N N . ALA A 1 274 ? -9.436 -14.785 15.940 1.00 61.50 274 ALA A N 1
ATOM 2154 C CA . ALA A 1 274 ? -10.410 -15.015 17.012 1.00 61.50 274 ALA A CA 1
ATOM 2155 C C . ALA A 1 274 ? -11.378 -16.162 16.648 1.00 61.50 274 ALA A C 1
ATOM 2157 O O . ALA A 1 274 ? -11.899 -16.847 17.522 1.00 61.50 274 ALA A O 1
ATOM 2158 N N . SER A 1 275 ? -11.604 -16.365 15.346 1.00 66.69 275 SER A N 1
ATOM 2159 C CA . SER A 1 275 ? -12.323 -17.485 14.739 1.00 66.69 275 SER A CA 1
ATOM 2160 C C . SER A 1 275 ? -11.959 -17.538 13.253 1.00 66.69 275 SER A C 1
ATOM 2162 O O . SER A 1 275 ? -12.081 -16.527 12.546 1.00 66.69 275 SER A O 1
ATOM 2164 N N . SER A 1 276 ? -11.530 -18.706 12.769 1.00 60.09 276 SER A N 1
ATOM 2165 C CA . SER A 1 276 ? -11.151 -18.917 11.363 1.00 60.09 276 SER A CA 1
ATOM 2166 C C . SER A 1 276 ? -12.321 -18.696 10.398 1.00 60.09 276 SER A C 1
ATOM 2168 O O . SER A 1 276 ? -12.101 -18.360 9.233 1.00 60.09 276 SER A O 1
ATOM 2170 N N . GLU A 1 277 ? -13.553 -18.812 10.900 1.00 63.28 277 GLU A N 1
ATOM 2171 C CA . GLU A 1 277 ? -14.800 -18.615 10.159 1.00 63.28 277 GLU A CA 1
ATOM 2172 C C . GLU A 1 277 ? -15.085 -17.136 9.855 1.00 63.28 277 GLU A C 1
ATOM 2174 O O . GLU A 1 277 ? -15.777 -16.828 8.884 1.00 63.28 277 GLU A O 1
ATOM 2179 N N . LEU A 1 278 ? -14.556 -16.206 10.663 1.00 69.88 278 LEU A N 1
ATOM 2180 C CA . LEU A 1 278 ? -14.855 -14.773 10.542 1.00 69.88 278 LEU A CA 1
ATOM 2181 C C . LEU A 1 278 ? -13.835 -14.042 9.657 1.00 69.88 278 LEU A C 1
ATOM 2183 O O . LEU A 1 278 ? -14.217 -13.309 8.735 1.00 69.88 278 LEU A O 1
ATOM 2187 N N . VAL A 1 279 ? -12.535 -14.238 9.920 1.00 78.94 279 VAL A N 1
ATOM 2188 C CA . VAL A 1 279 ? -11.436 -13.568 9.202 1.00 78.94 279 VAL A CA 1
ATOM 2189 C C . VAL A 1 279 ? -10.211 -14.487 9.110 1.00 78.94 279 VAL A C 1
ATOM 2191 O O . VAL A 1 279 ? -9.623 -14.854 10.124 1.00 78.94 279 VAL A O 1
ATOM 2194 N N . SER A 1 280 ? -9.791 -14.820 7.884 1.00 85.75 280 SER A N 1
ATOM 2195 C CA . SER A 1 280 ? -8.597 -15.642 7.618 1.00 85.75 280 SER A CA 1
ATOM 2196 C C . SER A 1 280 ? -7.399 -14.781 7.199 1.00 85.75 280 SER A C 1
ATOM 2198 O O . SER A 1 280 ? -7.533 -13.904 6.334 1.00 85.75 280 SER A O 1
ATOM 2200 N N . TYR A 1 281 ? -6.215 -15.048 7.753 1.00 91.81 281 TYR A N 1
ATOM 2201 C CA . TYR A 1 281 ? -4.983 -14.351 7.382 1.00 91.81 281 TYR A CA 1
ATOM 2202 C C . TYR A 1 281 ? -4.265 -15.068 6.226 1.00 91.81 281 TYR A C 1
ATOM 2204 O O . TYR A 1 281 ? -3.949 -16.246 6.322 1.00 91.81 281 TYR A O 1
ATOM 2212 N N . VAL A 1 282 ? -3.998 -14.354 5.126 1.00 92.12 282 VAL A N 1
ATOM 2213 C CA . VAL A 1 282 ? -3.466 -14.917 3.860 1.00 92.12 282 VAL A CA 1
ATOM 2214 C C . VAL A 1 282 ? -2.158 -14.254 3.402 1.00 92.12 282 VAL A C 1
ATOM 2216 O O . VAL A 1 282 ? -1.946 -14.044 2.205 1.00 92.12 282 VAL A O 1
ATOM 2219 N N . GLY A 1 283 ? -1.311 -13.836 4.349 1.00 92.69 283 GLY A N 1
ATOM 2220 C CA . GLY A 1 283 ? -0.063 -13.118 4.046 1.00 92.69 283 GLY A CA 1
ATOM 2221 C C . GLY A 1 283 ? -0.304 -11.766 3.371 1.00 92.69 283 GLY A C 1
ATOM 2222 O O . GLY A 1 283 ? 0.310 -11.422 2.362 1.00 92.69 283 GLY A O 1
ATOM 2223 N N . ARG A 1 284 ? -1.290 -11.020 3.883 1.00 91.50 284 ARG A N 1
ATOM 2224 C CA . ARG A 1 284 ? -1.773 -9.752 3.303 1.00 91.50 284 ARG A CA 1
ATOM 2225 C C . ARG A 1 284 ? -1.109 -8.500 3.875 1.00 91.50 284 ARG A C 1
ATOM 2227 O O . ARG A 1 284 ? -1.343 -7.418 3.355 1.00 91.50 284 ARG A O 1
ATOM 2234 N N . ASN A 1 285 ? -0.302 -8.620 4.930 1.00 95.38 285 ASN A N 1
ATOM 2235 C CA . ASN A 1 285 ? 0.329 -7.465 5.574 1.00 95.38 285 ASN A CA 1
ATOM 2236 C C . ASN A 1 285 ? 1.797 -7.305 5.155 1.00 95.38 285 ASN A C 1
ATOM 2238 O O . ASN A 1 285 ? 2.484 -8.313 5.020 1.00 95.38 285 ASN A O 1
ATOM 2242 N N . PRO A 1 286 ? 2.321 -6.070 5.099 1.00 96.44 286 PRO A N 1
ATOM 2243 C CA . PRO A 1 286 ? 1.576 -4.808 5.064 1.00 96.44 286 PRO A CA 1
ATOM 2244 C C . PRO A 1 286 ? 0.948 -4.551 3.678 1.00 96.44 286 PRO A C 1
ATOM 2246 O O . PRO A 1 286 ? 1.524 -4.898 2.649 1.00 96.44 286 PRO A O 1
ATOM 2249 N N . VAL A 1 287 ? -0.210 -3.888 3.646 1.00 95.94 287 VAL A N 1
ATOM 2250 C CA . VAL A 1 287 ? -0.879 -3.437 2.412 1.00 95.94 287 VAL A CA 1
ATOM 2251 C C . VAL A 1 287 ? -0.440 -2.008 2.088 1.00 95.94 287 VAL A C 1
ATOM 2253 O O . VAL A 1 287 ? -0.550 -1.131 2.943 1.00 95.94 287 VAL A O 1
ATOM 2256 N N . ASP A 1 288 ? 0.009 -1.739 0.858 1.00 96.00 288 ASP A N 1
ATOM 2257 C CA . ASP A 1 288 ? 0.250 -0.364 0.394 1.00 96.00 288 ASP A CA 1
ATOM 2258 C C . ASP A 1 288 ? -1.066 0.320 0.007 1.00 96.00 288 ASP A C 1
ATOM 2260 O O . ASP A 1 288 ? -1.649 0.040 -1.040 1.00 96.00 288 ASP A O 1
ATOM 2264 N N . LEU A 1 289 ? -1.509 1.248 0.850 1.00 95.31 289 LEU A N 1
ATOM 2265 C CA . LEU A 1 289 ? -2.718 2.048 0.653 1.00 95.31 289 LEU A CA 1
ATOM 2266 C C . LEU A 1 289 ? -2.400 3.463 0.162 1.00 95.31 289 LEU A C 1
ATOM 2268 O O . LEU A 1 289 ? -3.290 4.304 0.041 1.00 95.31 289 LEU A O 1
ATOM 2272 N N . SER A 1 290 ? -1.142 3.741 -0.177 1.00 94.44 290 SER A N 1
ATOM 2273 C CA . SER A 1 290 ? -0.740 5.044 -0.700 1.00 94.44 290 SER A CA 1
ATOM 2274 C C . SER A 1 290 ? -1.543 5.504 -1.917 1.00 94.44 290 SER A C 1
ATOM 2276 O O . SER A 1 290 ? -1.921 6.673 -1.939 1.00 94.44 290 SER A O 1
ATOM 2278 N N . PRO A 1 291 ? -1.883 4.633 -2.892 1.00 93.31 291 PRO A N 1
ATOM 2279 C CA . PRO A 1 291 ? -2.690 5.050 -4.034 1.00 93.31 291 PRO A CA 1
ATOM 2280 C C . PRO A 1 291 ? -4.093 5.558 -3.667 1.00 93.31 291 PRO A C 1
ATOM 2282 O O . PRO A 1 291 ? -4.713 6.242 -4.471 1.00 93.31 291 PRO A O 1
ATOM 2285 N N . ARG A 1 292 ? -4.601 5.227 -2.472 1.00 92.12 292 ARG A N 1
ATOM 2286 C CA . ARG A 1 292 ? -5.906 5.679 -1.975 1.00 92.12 292 ARG A CA 1
ATOM 2287 C C . ARG A 1 292 ? -5.837 7.030 -1.266 1.00 92.12 292 ARG A C 1
ATOM 2289 O O . ARG A 1 292 ? -6.755 7.829 -1.417 1.00 92.12 292 ARG A O 1
ATOM 2296 N N . TYR A 1 293 ? -4.788 7.249 -0.475 1.00 90.88 293 TYR A N 1
ATOM 2297 C CA . TYR A 1 293 ? -4.742 8.337 0.510 1.00 90.88 293 TYR A CA 1
ATOM 2298 C C . TYR A 1 293 ? -3.722 9.435 0.196 1.00 90.88 293 TYR A C 1
ATOM 2300 O O . TYR A 1 293 ? -3.869 10.561 0.669 1.00 90.88 293 TYR A O 1
ATOM 2308 N N . VAL A 1 294 ? -2.686 9.138 -0.593 1.00 90.00 294 VAL A N 1
ATOM 2309 C CA . VAL A 1 294 ? -1.638 10.115 -0.900 1.00 90.00 294 VAL A CA 1
ATOM 2310 C C . VAL A 1 294 ? -2.137 11.086 -1.962 1.00 90.00 294 VAL A C 1
ATOM 2312 O O . VAL A 1 294 ? -2.530 10.700 -3.063 1.00 90.00 294 VAL A O 1
ATOM 2315 N N . GLN A 1 295 ? -2.086 12.375 -1.638 1.00 85.12 295 GLN A N 1
ATOM 2316 C CA . GLN A 1 295 ? -2.409 13.439 -2.578 1.00 85.12 295 GLN A CA 1
ATOM 2317 C C . GLN A 1 295 ? -1.497 13.404 -3.806 1.00 85.12 295 GLN A C 1
ATOM 2319 O O . GLN A 1 295 ? -0.290 13.227 -3.679 1.00 85.12 295 GLN A O 1
ATOM 2324 N N . ASP A 1 296 ? -2.079 13.631 -4.986 1.00 86.25 296 ASP A N 1
ATOM 2325 C CA . ASP A 1 296 ? -1.357 13.707 -6.258 1.00 86.25 296 ASP A CA 1
ATOM 2326 C C . ASP A 1 296 ? -0.498 12.453 -6.500 1.00 86.25 296 ASP A C 1
ATOM 2328 O O . ASP A 1 296 ? 0.605 12.517 -7.052 1.00 86.25 296 ASP A O 1
ATOM 2332 N N . TRP A 1 297 ? -1.027 11.295 -6.073 1.00 89.75 297 TRP A N 1
ATOM 2333 C CA . TRP A 1 297 ? -0.372 9.990 -6.133 1.00 89.75 297 TRP A CA 1
ATOM 2334 C C . TRP A 1 297 ? 0.221 9.692 -7.509 1.00 89.75 297 TRP A C 1
ATOM 2336 O O . TRP A 1 297 ? 1.367 9.260 -7.622 1.00 89.75 297 TRP A O 1
ATOM 2346 N N . CYS A 1 298 ? -0.547 9.921 -8.573 1.00 89.88 298 CYS A N 1
ATOM 2347 C CA . CYS A 1 298 ? -0.106 9.623 -9.930 1.00 89.88 298 CYS A CA 1
ATOM 2348 C C . CYS A 1 298 ? 0.862 10.659 -10.521 1.00 89.88 298 CYS A C 1
ATOM 2350 O O . CYS A 1 298 ? 1.409 10.423 -11.597 1.00 89.88 298 CYS A O 1
ATOM 2352 N N . VAL A 1 299 ? 1.114 11.765 -9.816 1.00 86.50 299 VAL A N 1
ATOM 2353 C CA . VAL A 1 299 ? 1.917 12.889 -10.300 1.00 86.50 299 VAL A CA 1
ATOM 2354 C C . VAL A 1 299 ? 3.090 13.158 -9.352 1.00 86.50 299 VAL A C 1
ATOM 2356 O O . VAL A 1 299 ? 4.120 12.486 -9.432 1.00 86.50 299 VAL A O 1
ATOM 2359 N N . SER A 1 300 ? 2.965 14.134 -8.453 1.00 83.38 300 SER A N 1
ATOM 2360 C CA . SER A 1 300 ? 4.090 14.693 -7.699 1.00 83.38 300 SER A CA 1
ATOM 2361 C C . SER A 1 300 ? 4.539 13.794 -6.551 1.00 83.38 300 SER A C 1
ATOM 2363 O O . SER A 1 300 ? 5.725 13.755 -6.240 1.00 83.38 300 SER A O 1
ATOM 2365 N N . ALA A 1 301 ? 3.649 13.024 -5.925 1.00 86.81 301 ALA A N 1
ATOM 2366 C CA . ALA A 1 301 ? 4.022 12.248 -4.742 1.00 86.81 301 ALA A CA 1
ATOM 2367 C C . ALA A 1 301 ? 5.091 11.180 -5.034 1.00 86.81 301 ALA A C 1
ATOM 2369 O O . ALA A 1 301 ? 6.006 10.955 -4.240 1.00 86.81 301 ALA A O 1
ATOM 2370 N N . ARG A 1 302 ? 5.026 10.535 -6.205 1.00 86.25 302 ARG A N 1
ATOM 2371 C CA . ARG A 1 302 ? 5.935 9.434 -6.568 1.00 86.25 302 ARG A CA 1
ATOM 2372 C C . ARG A 1 302 ? 7.381 9.869 -6.771 1.00 86.25 302 ARG A C 1
ATOM 2374 O O . ARG A 1 302 ? 8.273 9.058 -6.543 1.00 86.25 302 ARG A O 1
ATOM 2381 N N . THR A 1 303 ? 7.637 11.120 -7.159 1.00 84.56 303 THR A N 1
ATOM 2382 C CA . THR A 1 303 ? 9.012 11.628 -7.341 1.00 84.56 303 THR A CA 1
ATOM 2383 C C . THR A 1 303 ? 9.754 11.803 -6.021 1.00 84.56 303 THR A C 1
ATOM 2385 O O . THR A 1 303 ? 10.974 11.951 -6.005 1.00 84.56 303 THR A O 1
ATOM 2388 N N . HIS A 1 304 ? 9.017 11.768 -4.917 1.00 86.62 304 HIS A N 1
ATOM 2389 C CA . HIS A 1 304 ? 9.515 11.980 -3.570 1.00 86.62 304 HIS A CA 1
ATOM 2390 C C . HIS A 1 304 ? 9.579 10.692 -2.737 1.00 86.62 304 HIS A C 1
ATOM 2392 O O . HIS A 1 304 ? 9.939 10.713 -1.559 1.00 86.62 304 HIS A O 1
ATOM 2398 N N . ARG A 1 305 ? 9.260 9.556 -3.364 1.00 90.81 305 ARG A N 1
ATOM 2399 C CA . ARG A 1 305 ? 9.337 8.221 -2.775 1.00 90.81 305 ARG A CA 1
ATOM 2400 C C . ARG A 1 305 ? 10.528 7.450 -3.321 1.00 90.81 305 ARG A C 1
ATOM 2402 O O . ARG A 1 305 ? 11.027 7.718 -4.414 1.00 90.81 305 ARG A O 1
ATOM 2409 N N . ILE A 1 306 ? 10.948 6.432 -2.579 1.00 93.06 306 ILE A N 1
ATOM 2410 C CA . ILE A 1 306 ? 11.861 5.425 -3.110 1.00 93.06 306 ILE A CA 1
ATOM 2411 C C . ILE A 1 306 ? 11.231 4.739 -4.337 1.00 93.06 306 ILE A C 1
ATOM 2413 O O . ILE A 1 306 ? 10.002 4.638 -4.423 1.00 93.06 306 ILE A O 1
ATOM 2417 N N . PRO A 1 307 ? 12.051 4.240 -5.282 1.00 91.38 307 PRO A N 1
ATOM 2418 C CA . PRO A 1 307 ? 11.552 3.533 -6.457 1.00 91.38 307 PRO A CA 1
ATOM 2419 C C . PRO A 1 307 ? 10.612 2.376 -6.095 1.00 91.38 307 PRO A C 1
ATOM 2421 O O . PRO A 1 307 ? 10.832 1.680 -5.103 1.00 91.38 307 PRO A O 1
ATOM 2424 N N . ALA A 1 308 ? 9.595 2.142 -6.929 1.00 90.69 308 ALA A N 1
ATOM 2425 C CA . ALA A 1 308 ? 8.542 1.156 -6.670 1.00 90.69 308 ALA A CA 1
ATOM 2426 C C . ALA A 1 308 ? 9.079 -0.270 -6.447 1.00 90.69 308 ALA A C 1
ATOM 2428 O O . ALA A 1 308 ? 8.566 -0.988 -5.592 1.00 90.69 308 ALA A O 1
ATOM 2429 N N . GLU A 1 309 ? 10.137 -0.664 -7.159 1.00 91.88 309 GLU A N 1
ATOM 2430 C CA . GLU A 1 309 ? 10.802 -1.963 -6.981 1.00 91.88 309 GLU A CA 1
ATOM 2431 C C . GLU A 1 309 ? 11.424 -2.093 -5.584 1.00 91.88 309 GLU A C 1
ATOM 2433 O O . GLU A 1 309 ? 11.209 -3.083 -4.886 1.00 91.88 309 GLU A O 1
ATOM 2438 N N . LYS A 1 310 ? 12.127 -1.047 -5.128 1.00 95.12 310 LYS A N 1
ATOM 2439 C CA . LYS A 1 310 ? 12.724 -1.004 -3.788 1.00 95.12 310 LYS A CA 1
ATOM 2440 C C . LYS A 1 310 ? 11.652 -1.001 -2.699 1.00 95.12 310 LYS A C 1
ATOM 2442 O O . LYS A 1 310 ? 11.791 -1.702 -1.704 1.00 95.12 310 LYS A O 1
ATOM 2447 N N . TRP A 1 311 ? 10.574 -0.244 -2.901 1.00 95.81 311 TRP A N 1
ATOM 2448 C CA . TRP A 1 311 ? 9.423 -0.242 -1.999 1.00 95.81 311 TRP A CA 1
ATOM 2449 C C . TRP A 1 311 ? 8.764 -1.620 -1.904 1.00 95.81 311 TRP A C 1
ATOM 2451 O O . TRP A 1 311 ? 8.538 -2.107 -0.803 1.00 95.81 311 TRP A O 1
ATOM 2461 N N . SER A 1 312 ? 8.545 -2.287 -3.038 1.00 95.81 312 SER A N 1
ATOM 2462 C CA . SER A 1 312 ? 7.974 -3.640 -3.073 1.00 95.81 312 SER A CA 1
ATOM 2463 C C . SER A 1 312 ? 8.862 -4.640 -2.332 1.00 95.81 312 SER A C 1
ATOM 2465 O O . SER A 1 312 ? 8.359 -5.450 -1.562 1.00 95.81 312 SER A O 1
ATOM 2467 N N . SER A 1 313 ? 10.187 -4.532 -2.486 1.00 96.88 313 SER A N 1
ATOM 2468 C CA . SER A 1 313 ? 11.142 -5.339 -1.721 1.00 96.88 313 SER A CA 1
ATOM 2469 C C . SER A 1 313 ? 11.068 -5.073 -0.214 1.00 96.88 313 SER A C 1
ATOM 2471 O O . SER A 1 313 ? 11.166 -6.016 0.566 1.00 96.88 313 SER A O 1
ATOM 2473 N N . PHE A 1 314 ? 10.865 -3.824 0.218 1.00 97.25 314 PHE A N 1
ATOM 2474 C CA . PHE A 1 314 ? 10.694 -3.512 1.641 1.00 97.25 314 PHE A CA 1
ATOM 2475 C C . PHE A 1 314 ? 9.416 -4.137 2.205 1.00 97.25 314 PHE A C 1
ATOM 2477 O O . PHE A 1 314 ? 9.457 -4.711 3.291 1.00 97.25 314 PHE A O 1
ATOM 2484 N N . LEU A 1 315 ? 8.306 -4.078 1.463 1.00 97.19 315 LEU A N 1
ATOM 2485 C CA . LEU A 1 315 ? 7.054 -4.712 1.876 1.00 97.19 315 LEU A CA 1
ATOM 2486 C C . LEU A 1 315 ? 7.164 -6.244 1.908 1.00 97.19 315 LEU A C 1
ATOM 2488 O O . LEU A 1 315 ? 6.683 -6.837 2.865 1.00 97.19 315 LEU A O 1
ATOM 2492 N N . ASP A 1 316 ? 7.842 -6.870 0.939 1.00 96.06 316 ASP A N 1
ATOM 2493 C CA . ASP A 1 316 ? 8.091 -8.325 0.913 1.00 96.06 316 ASP A CA 1
ATOM 2494 C C . ASP A 1 316 ? 8.966 -8.798 2.084 1.00 96.06 316 ASP A C 1
ATOM 2496 O O . ASP A 1 316 ? 8.717 -9.833 2.697 1.00 96.06 316 ASP A O 1
ATOM 2500 N N . ILE A 1 317 ? 9.993 -8.028 2.447 1.00 95.62 317 ILE A N 1
ATOM 2501 C CA . ILE A 1 317 ? 10.795 -8.332 3.639 1.00 95.62 317 ILE A CA 1
ATOM 2502 C C . ILE A 1 317 ? 9.922 -8.216 4.891 1.00 95.62 317 ILE A C 1
ATOM 2504 O O . ILE A 1 317 ? 9.981 -9.077 5.769 1.00 95.62 317 ILE A O 1
ATOM 2508 N N . GLN A 1 318 ? 9.107 -7.163 4.970 1.00 95.88 318 GLN A N 1
ATOM 2509 C CA . GLN A 1 318 ? 8.239 -6.915 6.113 1.00 95.88 318 GLN A CA 1
ATOM 2510 C C . GLN A 1 318 ? 7.151 -7.992 6.255 1.00 95.88 318 GLN A C 1
ATOM 2512 O O . GLN A 1 318 ? 6.860 -8.406 7.378 1.00 95.88 318 GLN A O 1
ATOM 2517 N N . SER A 1 319 ? 6.570 -8.467 5.148 1.00 96.00 319 SER A N 1
ATOM 2518 C CA . SER A 1 319 ? 5.477 -9.444 5.158 1.00 96.00 319 SER A CA 1
ATOM 2519 C C . SER A 1 319 ? 5.883 -10.752 5.821 1.00 96.00 319 SER A C 1
ATOM 2521 O O . SER A 1 319 ? 5.127 -11.276 6.629 1.00 96.00 319 SER A O 1
ATOM 2523 N N . ARG A 1 320 ? 7.129 -11.200 5.628 1.00 96.06 320 ARG A N 1
ATOM 2524 C CA . ARG A 1 320 ? 7.672 -12.407 6.278 1.00 96.06 320 ARG A CA 1
ATOM 2525 C C . ARG A 1 320 ? 7.624 -12.341 7.805 1.00 96.06 320 ARG A C 1
ATOM 2527 O O . ARG A 1 320 ? 7.479 -13.366 8.467 1.00 96.06 320 ARG A O 1
ATOM 2534 N N . PHE A 1 321 ? 7.757 -11.147 8.386 1.00 96.56 321 PHE A N 1
ATOM 2535 C CA . PHE A 1 321 ? 7.632 -10.971 9.832 1.00 96.56 321 PHE A CA 1
ATOM 2536 C C . PHE A 1 321 ? 6.177 -11.037 10.298 1.00 96.56 321 PHE A C 1
ATOM 2538 O O . PHE A 1 321 ? 5.923 -11.579 11.369 1.00 96.56 321 PHE A O 1
ATOM 2545 N N . PHE A 1 322 ? 5.235 -10.520 9.506 1.00 96.62 322 PHE A N 1
ATOM 2546 C CA . PHE A 1 322 ? 3.808 -10.660 9.797 1.00 96.62 322 PHE A CA 1
ATOM 2547 C C . PHE A 1 322 ? 3.323 -12.100 9.600 1.00 96.62 322 PHE A C 1
ATOM 2549 O O . PHE A 1 322 ? 2.540 -12.575 10.413 1.00 96.62 322 PHE A O 1
ATOM 2556 N N . ASP A 1 323 ? 3.827 -12.809 8.588 1.00 95.75 323 ASP A N 1
ATOM 2557 C CA . ASP A 1 323 ? 3.559 -14.234 8.386 1.00 95.75 323 ASP A CA 1
ATOM 2558 C C . ASP A 1 323 ? 4.047 -15.045 9.587 1.00 95.75 323 ASP A C 1
ATOM 2560 O O . ASP A 1 323 ? 3.322 -15.895 10.097 1.00 95.75 323 ASP A O 1
ATOM 2564 N N . LYS A 1 324 ? 5.246 -14.735 10.098 1.00 95.38 324 LYS A N 1
ATOM 2565 C CA . LYS A 1 324 ? 5.767 -15.353 11.322 1.00 95.38 324 LYS A CA 1
ATOM 2566 C C . LYS A 1 324 ? 4.882 -15.063 12.536 1.00 95.38 324 LYS A C 1
ATOM 2568 O O . LYS A 1 324 ? 4.607 -15.989 13.293 1.00 95.38 324 LYS A O 1
ATOM 2573 N N . ASP A 1 325 ? 4.440 -13.817 12.714 1.00 94.75 325 ASP A N 1
ATOM 2574 C CA . ASP A 1 325 ? 3.517 -13.468 13.801 1.00 94.75 325 ASP A CA 1
ATOM 2575 C C . ASP A 1 325 ? 2.194 -14.236 13.663 1.00 94.75 325 ASP A C 1
ATOM 2577 O O . ASP A 1 325 ? 1.667 -14.726 14.651 1.00 94.75 325 ASP A O 1
ATOM 2581 N N . ALA A 1 326 ? 1.673 -14.397 12.444 1.00 93.88 326 ALA A N 1
ATOM 2582 C CA . ALA A 1 326 ? 0.445 -15.150 12.206 1.00 93.88 326 ALA A CA 1
ATOM 2583 C C . ALA A 1 326 ? 0.599 -16.651 12.485 1.00 93.88 326 ALA A C 1
ATOM 2585 O O . ALA A 1 326 ? -0.322 -17.273 13.008 1.00 93.88 326 ALA A O 1
ATOM 2586 N N . VAL A 1 327 ? 1.761 -17.233 12.175 1.00 93.62 327 VAL A N 1
ATOM 2587 C CA . VAL A 1 327 ? 2.084 -18.630 12.509 1.00 93.62 327 VAL A CA 1
ATOM 2588 C C . VAL A 1 327 ? 2.144 -18.844 14.023 1.00 93.62 327 VAL A C 1
ATOM 2590 O O . VAL A 1 327 ? 1.686 -19.878 14.496 1.00 93.62 327 VAL A O 1
ATOM 2593 N N . GLU A 1 328 ? 2.641 -17.869 14.795 1.00 92.69 328 GLU A N 1
ATOM 2594 C CA . GLU A 1 328 ? 2.648 -17.930 16.269 1.00 92.69 328 GLU A CA 1
ATOM 2595 C C . GLU A 1 328 ? 1.231 -18.098 16.853 1.00 92.69 328 GLU A C 1
ATOM 2597 O O . GLU A 1 328 ? 1.066 -18.694 17.915 1.00 92.69 328 GLU A O 1
ATOM 2602 N N . TYR A 1 329 ? 0.210 -17.630 16.130 1.00 89.06 329 TYR A N 1
ATOM 2603 C CA . TYR A 1 329 ? -1.201 -17.719 16.510 1.00 89.06 329 TYR A CA 1
ATOM 2604 C C . TYR A 1 329 ? -2.019 -18.726 15.686 1.00 89.06 329 TYR A C 1
ATOM 2606 O O . TYR A 1 329 ? -3.246 -18.657 15.727 1.00 89.06 329 TYR A O 1
ATOM 2614 N N . ASP A 1 330 ? -1.373 -19.615 14.922 1.00 89.12 330 ASP A N 1
ATOM 2615 C CA . ASP A 1 330 ? -2.030 -20.589 14.028 1.00 89.12 330 ASP A CA 1
ATOM 2616 C C . ASP A 1 330 ? -3.067 -19.952 13.074 1.00 89.12 330 ASP A C 1
ATOM 2618 O O . ASP A 1 330 ? -4.129 -20.496 12.777 1.00 89.12 330 ASP A O 1
ATOM 2622 N N . ALA A 1 331 ? -2.782 -18.730 12.616 1.00 90.50 331 ALA A N 1
ATOM 2623 C CA . ALA A 1 331 ? -3.712 -17.924 11.828 1.00 90.50 331 ALA A CA 1
ATOM 2624 C C . ALA A 1 331 ? -3.394 -17.909 10.323 1.00 90.50 331 ALA A C 1
ATOM 2626 O O . ALA A 1 331 ? -4.240 -17.487 9.529 1.00 90.50 331 ALA A O 1
ATOM 2627 N N . LEU A 1 332 ? -2.184 -18.320 9.917 1.00 92.38 332 LEU A N 1
ATOM 2628 C CA . LEU A 1 332 ? -1.730 -18.259 8.525 1.00 92.38 332 LEU A CA 1
ATOM 2629 C C . LEU A 1 332 ? -2.383 -19.350 7.665 1.00 92.38 332 LEU A C 1
ATOM 2631 O O . LEU A 1 332 ? -2.178 -20.541 7.877 1.00 92.38 332 LEU A O 1
ATOM 2635 N N . VAL A 1 333 ? -3.107 -18.928 6.629 1.00 91.38 333 VAL A N 1
ATOM 2636 C CA . VAL A 1 333 ? -3.804 -19.801 5.679 1.00 91.38 333 VAL A CA 1
ATOM 2637 C C . VAL A 1 333 ? -3.246 -19.614 4.267 1.00 91.38 333 VAL A C 1
ATOM 2639 O O . VAL A 1 333 ? -2.810 -18.527 3.880 1.00 91.38 333 VAL A O 1
ATOM 2642 N N . SER A 1 334 ? -3.293 -20.682 3.465 1.00 90.81 334 SER A N 1
ATOM 2643 C CA . SER A 1 334 ? -2.924 -20.638 2.048 1.00 90.81 334 SER A CA 1
ATOM 2644 C C . SER A 1 334 ? -3.760 -19.621 1.264 1.00 90.81 334 SER A C 1
ATOM 2646 O O . SER A 1 334 ? -4.976 -19.493 1.436 1.00 90.81 334 SER A O 1
ATOM 2648 N N . LYS A 1 335 ? -3.100 -18.911 0.349 1.00 90.88 335 LYS A N 1
ATOM 2649 C CA . LYS A 1 335 ? -3.707 -17.877 -0.488 1.00 90.88 335 LYS A CA 1
ATOM 2650 C C . LYS A 1 335 ? -4.499 -18.505 -1.637 1.00 90.88 335 LYS A C 1
ATOM 2652 O O . LYS A 1 335 ? -3.988 -18.669 -2.743 1.00 90.88 335 LYS A O 1
ATOM 2657 N N . LEU A 1 336 ? -5.757 -18.843 -1.368 1.00 91.19 336 LEU A N 1
ATOM 2658 C CA . LEU A 1 336 ? -6.686 -19.405 -2.350 1.00 91.19 336 LEU A CA 1
ATOM 2659 C C . LEU A 1 336 ? -7.723 -18.367 -2.795 1.00 91.19 336 LEU A C 1
ATOM 2661 O O . LEU A 1 336 ? -8.172 -17.535 -2.007 1.00 91.19 336 LEU A O 1
ATOM 2665 N N . SER A 1 337 ? -8.153 -18.447 -4.058 1.00 89.19 337 SER A N 1
ATOM 2666 C CA . SER A 1 337 ? -9.166 -17.550 -4.640 1.00 89.19 337 SER A CA 1
ATOM 2667 C C . SER A 1 337 ? -10.534 -17.633 -3.958 1.00 89.19 337 SER A C 1
ATOM 2669 O O . SER A 1 337 ? -11.341 -16.716 -4.098 1.00 89.19 337 SER A O 1
ATOM 2671 N N . THR A 1 338 ? -10.794 -18.711 -3.221 1.00 88.75 338 THR A N 1
ATOM 2672 C CA . THR A 1 338 ? -12.020 -18.954 -2.455 1.00 88.75 338 THR A CA 1
ATOM 2673 C C . THR A 1 338 ? -12.025 -18.275 -1.087 1.00 88.75 338 THR A C 1
ATOM 2675 O O . THR A 1 338 ? -13.096 -18.116 -0.508 1.00 88.75 338 THR A O 1
ATOM 2678 N N . VAL A 1 339 ? -10.866 -17.857 -0.562 1.00 90.38 339 VAL A N 1
ATOM 2679 C CA . VAL A 1 339 ? -10.785 -17.253 0.773 1.00 90.38 339 VAL A CA 1
ATOM 2680 C C . VAL A 1 339 ? -11.426 -15.856 0.749 1.00 90.38 339 VAL A C 1
ATOM 2682 O O . VAL A 1 339 ? -10.992 -15.007 -0.040 1.00 90.38 339 VAL A O 1
ATOM 2685 N N . PRO A 1 340 ? -12.411 -15.558 1.624 1.00 89.94 340 PRO A N 1
ATOM 2686 C CA . PRO A 1 340 ? -13.133 -14.285 1.595 1.00 89.94 340 PRO A CA 1
ATOM 2687 C C . PRO A 1 340 ? -12.231 -13.055 1.729 1.00 89.94 340 PRO A C 1
ATOM 2689 O O . PRO A 1 340 ? -12.427 -12.067 1.026 1.00 89.94 340 PRO A O 1
ATOM 2692 N N . THR A 1 341 ? -11.218 -13.100 2.598 1.00 91.56 341 THR A N 1
ATOM 2693 C CA . THR A 1 341 ? -10.281 -11.982 2.794 1.00 91.56 341 THR A CA 1
ATOM 2694 C C . THR A 1 341 ? -9.445 -11.704 1.549 1.00 91.56 341 THR A C 1
ATOM 2696 O O . THR A 1 341 ? -9.293 -10.546 1.168 1.00 91.56 341 THR A O 1
ATOM 2699 N N . PHE A 1 342 ? -9.001 -12.746 0.841 1.00 92.44 342 PHE A N 1
ATOM 2700 C CA . PHE A 1 342 ? -8.304 -12.591 -0.435 1.00 92.44 342 PHE A CA 1
ATOM 2701 C C . PHE A 1 342 ? -9.197 -11.945 -1.507 1.00 92.44 342 PHE A C 1
ATOM 2703 O O . PHE A 1 342 ? -8.755 -11.049 -2.228 1.00 92.44 342 PHE A O 1
ATOM 2710 N N . GLN A 1 343 ? -10.469 -12.351 -1.595 1.00 92.69 343 GLN A N 1
ATOM 2711 C CA . GLN A 1 343 ? -11.431 -11.742 -2.522 1.00 92.69 343 GLN A CA 1
ATOM 2712 C C . GLN A 1 343 ? -11.699 -10.269 -2.188 1.00 92.69 343 GLN A C 1
ATOM 2714 O O . GLN A 1 343 ? -11.744 -9.438 -3.097 1.00 92.69 343 GLN A O 1
ATOM 2719 N N . ARG A 1 344 ? -11.833 -9.931 -0.897 1.00 92.81 344 ARG A N 1
ATOM 2720 C CA . ARG A 1 344 ? -11.985 -8.544 -0.427 1.00 92.81 344 ARG A CA 1
ATOM 2721 C C . ARG A 1 344 ? -10.776 -7.694 -0.802 1.00 92.81 344 ARG A C 1
ATOM 2723 O O . ARG A 1 344 ? -10.968 -6.612 -1.343 1.00 92.81 344 ARG A O 1
ATOM 2730 N N . ASP A 1 345 ? -9.559 -8.183 -0.565 1.00 93.94 345 ASP A N 1
ATOM 2731 C CA . ASP A 1 345 ? -8.327 -7.460 -0.902 1.00 93.94 345 ASP A CA 1
ATOM 2732 C C . ASP A 1 345 ? -8.186 -7.247 -2.418 1.00 93.94 345 ASP A C 1
ATOM 2734 O O . ASP A 1 345 ? -7.794 -6.166 -2.859 1.00 93.94 345 ASP A O 1
ATOM 2738 N N . LYS A 1 346 ? -8.564 -8.243 -3.233 1.00 94.62 346 LYS A N 1
ATOM 2739 C CA . LYS A 1 346 ? -8.606 -8.095 -4.695 1.00 94.62 346 LYS A CA 1
ATOM 2740 C C . LYS A 1 346 ? -9.616 -7.023 -5.118 1.00 94.62 346 LYS A C 1
ATOM 2742 O O . LYS A 1 346 ? -9.246 -6.101 -5.836 1.00 94.62 346 LYS A O 1
ATOM 2747 N N . LYS A 1 347 ? -10.856 -7.104 -4.623 1.00 95.50 347 LYS A N 1
ATOM 2748 C CA . LYS A 1 347 ? -11.916 -6.125 -4.913 1.00 95.50 347 LYS A CA 1
ATOM 2749 C C . LYS A 1 347 ? -11.513 -4.707 -4.493 1.00 95.50 347 LYS A C 1
ATOM 2751 O O . LYS A 1 347 ? -11.807 -3.745 -5.193 1.00 95.50 347 LYS A O 1
ATOM 2756 N N . ASP A 1 348 ? -10.837 -4.580 -3.355 1.00 95.56 348 ASP A N 1
ATOM 2757 C CA . ASP A 1 348 ? -10.340 -3.306 -2.842 1.00 95.56 348 ASP A CA 1
ATOM 2758 C C . ASP A 1 348 ? -9.266 -2.701 -3.757 1.00 95.56 348 ASP A C 1
ATOM 2760 O O . ASP A 1 348 ? -9.337 -1.520 -4.100 1.00 95.56 348 ASP A O 1
ATOM 2764 N N . LYS A 1 349 ? -8.313 -3.523 -4.218 1.00 95.31 349 LYS A N 1
ATOM 2765 C CA . LYS A 1 349 ? -7.294 -3.114 -5.194 1.00 95.31 349 LYS A CA 1
ATOM 2766 C C . LYS A 1 349 ? -7.925 -2.649 -6.509 1.00 95.31 349 LYS A C 1
ATOM 2768 O O . LYS A 1 349 ? -7.546 -1.592 -7.013 1.00 95.31 349 LYS A O 1
ATOM 2773 N N . ASP A 1 350 ? -8.891 -3.408 -7.022 1.00 95.75 350 ASP A N 1
ATOM 2774 C CA . ASP A 1 350 ? -9.602 -3.085 -8.262 1.00 95.75 350 ASP A CA 1
ATOM 2775 C C . ASP A 1 350 ? -10.368 -1.755 -8.117 1.00 95.75 350 ASP A C 1
ATOM 2777 O O . ASP A 1 350 ? -10.258 -0.881 -8.975 1.00 95.75 350 ASP A O 1
ATOM 2781 N N . SER A 1 351 ? -11.042 -1.536 -6.980 1.00 95.50 351 SER A N 1
ATOM 2782 C CA . SER A 1 351 ? -11.749 -0.279 -6.688 1.00 95.50 351 SER A CA 1
ATOM 2783 C C . SER A 1 351 ? -10.810 0.933 -6.605 1.00 95.50 351 SER A C 1
ATOM 2785 O O . SER A 1 351 ? -11.149 2.011 -7.094 1.00 95.50 351 SER A O 1
ATOM 2787 N N . ILE A 1 352 ? -9.619 0.781 -6.013 1.00 94.06 352 ILE A N 1
ATOM 2788 C CA . ILE A 1 352 ? -8.610 1.854 -5.977 1.00 94.06 352 ILE A CA 1
ATOM 2789 C C . ILE A 1 352 ? -8.146 2.198 -7.394 1.00 94.06 352 ILE A C 1
ATOM 2791 O O . ILE A 1 352 ? -8.050 3.375 -7.739 1.00 94.06 352 ILE A O 1
ATOM 2795 N N . GLN A 1 353 ? -7.871 1.187 -8.218 1.00 94.19 353 GLN A N 1
ATOM 2796 C CA . GLN A 1 353 ? -7.445 1.389 -9.600 1.00 94.19 353 GLN A CA 1
ATOM 2797 C C . GLN A 1 353 ? -8.534 2.068 -10.439 1.00 94.19 353 GLN A C 1
ATOM 2799 O O . GLN A 1 353 ? -8.232 3.017 -11.159 1.00 94.19 353 GLN A O 1
ATOM 2804 N N . GLU A 1 354 ? -9.789 1.637 -10.310 1.00 94.25 354 GLU A N 1
ATOM 2805 C CA . GLU A 1 354 ? -10.938 2.258 -10.976 1.00 94.25 354 GLU A CA 1
ATOM 2806 C C . GLU A 1 354 ? -11.087 3.731 -10.577 1.00 94.25 354 GLU A C 1
ATOM 2808 O O . GLU A 1 354 ? -11.217 4.600 -11.440 1.00 94.25 354 GLU A O 1
ATOM 2813 N N . LYS A 1 355 ? -10.969 4.038 -9.279 1.00 92.44 355 LYS A N 1
ATOM 2814 C CA . LYS A 1 355 ? -11.029 5.418 -8.790 1.00 92.44 355 LYS A CA 1
ATOM 2815 C C . LYS A 1 355 ? -9.922 6.282 -9.395 1.00 92.44 355 LYS A C 1
ATOM 2817 O O . LYS A 1 355 ? -10.213 7.383 -9.850 1.00 92.44 355 LYS A O 1
ATOM 2822 N N . LEU A 1 356 ? -8.686 5.784 -9.463 1.00 93.00 356 LEU A N 1
ATOM 2823 C CA . LEU A 1 356 ? -7.575 6.519 -10.079 1.00 93.00 356 LEU A CA 1
ATOM 2824 C C . LEU A 1 356 ? -7.751 6.710 -11.594 1.00 93.00 356 LEU A C 1
ATOM 2826 O O . LEU A 1 356 ? -7.370 7.747 -12.126 1.00 93.00 356 LEU A O 1
ATOM 2830 N N . LEU A 1 357 ? -8.333 5.734 -12.296 1.00 92.50 357 LEU A N 1
ATOM 2831 C CA . LEU A 1 357 ? -8.646 5.854 -13.725 1.00 92.50 357 LEU A CA 1
ATOM 2832 C C . LEU A 1 357 ? -9.789 6.842 -13.991 1.00 92.50 357 LEU A C 1
ATOM 2834 O O . LEU A 1 357 ? -9.817 7.462 -15.049 1.00 92.50 357 LEU A O 1
ATOM 2838 N N . SER A 1 358 ? -10.708 7.008 -13.036 1.00 92.00 358 SER A N 1
ATOM 2839 C CA . SER A 1 358 ? -11.795 7.990 -13.131 1.00 92.00 358 SER A CA 1
ATOM 2840 C C . SER A 1 358 ? -11.331 9.442 -12.941 1.00 92.00 358 SER A C 1
ATOM 2842 O O . SER A 1 358 ? -12.071 10.372 -13.265 1.00 92.00 358 SER A O 1
ATOM 2844 N N . GLU A 1 359 ? -10.114 9.658 -12.424 1.00 90.88 359 GLU A N 1
ATOM 2845 C CA . GLU A 1 359 ? -9.538 10.995 -12.293 1.00 90.88 359 GLU A CA 1
ATOM 2846 C C . GLU A 1 359 ? -9.241 11.611 -13.673 1.00 90.88 359 GLU A C 1
ATOM 2848 O O . GLU A 1 359 ? -8.858 10.907 -14.614 1.00 90.88 359 GLU A O 1
ATOM 2853 N N . PRO A 1 360 ? -9.387 12.942 -13.826 1.00 92.06 360 PRO A N 1
ATOM 2854 C CA . PRO A 1 360 ? -9.102 13.603 -15.091 1.00 92.06 360 PRO A CA 1
ATOM 2855 C C . PRO A 1 360 ? -7.638 13.413 -15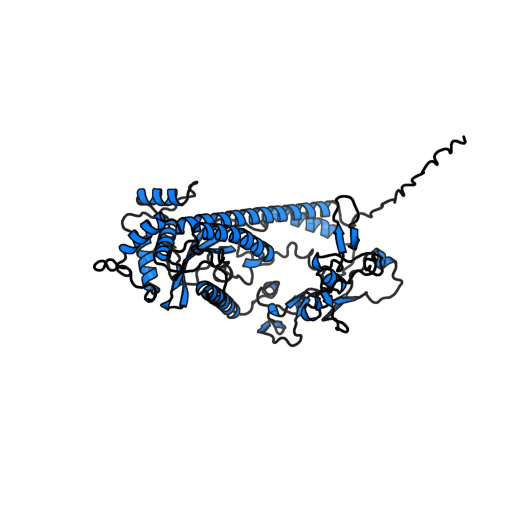.504 1.00 92.06 360 PRO A C 1
ATOM 2857 O O . PRO A 1 360 ? -6.733 13.399 -14.667 1.00 92.06 360 PRO A O 1
ATOM 2860 N N . LEU A 1 361 ? -7.399 13.350 -16.818 1.00 93.69 361 LEU A N 1
ATOM 2861 C CA . LEU A 1 361 ? -6.045 13.283 -17.365 1.00 93.69 361 LEU A CA 1
ATOM 2862 C C . LEU A 1 361 ? -5.161 14.426 -16.825 1.00 93.69 361 LEU A C 1
ATOM 2864 O O . LEU A 1 361 ? -5.648 15.549 -16.631 1.00 93.69 361 LEU A O 1
ATOM 2868 N N . PRO A 1 362 ? -3.849 14.183 -16.640 1.00 93.12 362 PRO A N 1
ATOM 2869 C CA . PRO A 1 362 ? -2.930 15.213 -16.184 1.00 93.12 362 PRO A CA 1
ATOM 2870 C C . PRO A 1 362 ? -2.979 16.480 -17.047 1.00 93.12 362 PRO A C 1
ATOM 2872 O O . PRO A 1 362 ? -3.044 16.432 -18.277 1.00 93.12 362 PRO A O 1
ATOM 2875 N N . LYS A 1 363 ? -2.924 17.644 -16.391 1.00 91.44 363 LYS A N 1
ATOM 2876 C CA . LYS A 1 363 ? -3.066 18.952 -17.055 1.00 91.44 363 LYS A CA 1
ATOM 2877 C C . LYS A 1 363 ? -1.752 19.490 -17.623 1.00 91.44 363 LYS A C 1
ATOM 2879 O O . LYS A 1 363 ? -1.772 20.328 -18.527 1.00 91.44 363 LYS A O 1
ATOM 2884 N N . ARG A 1 364 ? -0.605 19.050 -17.095 1.00 92.00 364 ARG A N 1
ATOM 2885 C CA . ARG A 1 364 ? 0.724 19.521 -17.517 1.00 92.00 364 ARG A CA 1
ATOM 2886 C C . ARG A 1 364 ? 1.491 18.416 -18.214 1.00 92.00 364 ARG A C 1
ATOM 2888 O O . ARG A 1 364 ? 1.351 17.240 -17.901 1.00 92.00 364 ARG A O 1
ATOM 2895 N N . MET A 1 365 ? 2.381 18.818 -19.119 1.00 91.50 365 MET A N 1
ATOM 2896 C CA . MET A 1 365 ? 3.156 17.857 -19.893 1.00 91.50 365 MET A CA 1
ATOM 2897 C C . MET A 1 365 ? 4.053 16.973 -19.007 1.00 91.50 365 MET A C 1
ATOM 2899 O O . MET A 1 365 ? 4.133 15.757 -19.163 1.00 91.50 365 MET A O 1
ATOM 2903 N N . GLN A 1 366 ? 4.721 17.596 -18.041 1.00 88.44 366 GLN A N 1
ATOM 2904 C CA . GLN A 1 366 ? 5.646 16.910 -17.143 1.00 88.44 366 GLN A CA 1
ATOM 2905 C C . GLN A 1 366 ? 4.973 15.836 -16.283 1.00 88.44 366 GLN A C 1
ATOM 2907 O O . GLN A 1 366 ? 5.612 14.842 -15.956 1.00 88.44 366 GLN A O 1
ATOM 2912 N N . ASP A 1 367 ? 3.677 15.981 -16.003 1.00 90.44 367 ASP A N 1
ATOM 2913 C CA . ASP A 1 367 ? 2.923 15.059 -15.151 1.00 90.44 367 ASP A CA 1
ATOM 2914 C C . ASP A 1 367 ? 2.704 13.694 -15.825 1.00 90.44 367 ASP A C 1
ATOM 2916 O O . ASP A 1 367 ? 2.476 12.696 -15.152 1.00 90.44 367 ASP A O 1
ATOM 2920 N N . PHE A 1 368 ? 2.838 13.616 -17.154 1.00 91.62 368 PHE A N 1
ATOM 2921 C CA . PHE A 1 368 ? 2.825 12.349 -17.890 1.00 91.62 368 PHE A CA 1
ATOM 2922 C C . PHE A 1 368 ? 4.178 11.623 -17.880 1.00 91.62 368 PHE A C 1
ATOM 2924 O O . PHE A 1 368 ? 4.267 10.473 -18.321 1.00 91.62 368 PHE A O 1
ATOM 2931 N N . LYS A 1 369 ? 5.264 12.272 -17.444 1.00 87.50 369 LYS A N 1
ATOM 2932 C CA . LYS A 1 369 ? 6.584 11.638 -17.355 1.00 87.50 369 LYS A CA 1
ATOM 2933 C C . LYS A 1 369 ? 6.572 10.691 -16.154 1.00 87.50 369 LYS A C 1
ATOM 2935 O O . LYS A 1 369 ? 6.417 11.125 -15.022 1.00 87.50 369 LYS A O 1
ATOM 2940 N N . ASN A 1 370 ? 6.740 9.391 -16.400 1.00 84.50 370 ASN A N 1
ATOM 2941 C CA . ASN A 1 370 ? 6.674 8.337 -15.373 1.00 84.50 370 ASN A CA 1
ATOM 2942 C C . ASN A 1 370 ? 5.328 8.234 -14.618 1.00 84.50 370 ASN A C 1
ATOM 2944 O O . ASN A 1 370 ? 5.284 7.631 -13.542 1.00 84.50 370 ASN A O 1
ATOM 2948 N N . HIS A 1 371 ? 4.239 8.761 -15.190 1.00 92.00 371 HIS A N 1
ATOM 2949 C CA . HIS A 1 371 ? 2.883 8.585 -14.661 1.00 92.00 371 HIS A CA 1
ATOM 2950 C C . HIS A 1 371 ? 2.545 7.088 -14.564 1.00 92.00 371 HIS A C 1
ATOM 2952 O O . HIS A 1 371 ? 2.854 6.363 -15.505 1.00 92.00 371 HIS A O 1
ATOM 2958 N N . PRO A 1 372 ? 1.923 6.584 -13.484 1.00 92.44 372 PRO A N 1
ATOM 2959 C CA . PRO A 1 372 ? 1.684 5.149 -13.317 1.00 92.44 372 PRO A CA 1
ATOM 2960 C C . PRO A 1 372 ? 0.656 4.560 -14.280 1.00 92.44 372 PRO A C 1
ATOM 2962 O O . PRO A 1 372 ? 0.806 3.410 -14.666 1.00 92.44 372 PRO A O 1
ATOM 2965 N N . LEU A 1 373 ? -0.360 5.333 -14.669 1.00 94.69 373 LEU A N 1
ATOM 2966 C CA . LEU A 1 373 ? -1.473 4.838 -15.492 1.00 94.69 373 LEU A CA 1
ATOM 2967 C C . LEU A 1 373 ? -1.360 5.205 -16.971 1.00 94.69 373 LEU A C 1
ATOM 2969 O O . LEU A 1 373 ? -1.974 4.563 -17.816 1.00 94.69 373 LEU A O 1
ATOM 2973 N N . TYR A 1 374 ? -0.580 6.236 -17.297 1.00 95.75 374 TYR A N 1
ATOM 2974 C CA . TYR A 1 374 ? -0.652 6.894 -18.597 1.00 95.75 374 TYR A CA 1
ATOM 2975 C C . TYR A 1 374 ? 0.735 7.041 -19.203 1.00 95.75 374 TYR A C 1
ATOM 2977 O O . TYR A 1 374 ? 1.735 7.233 -18.506 1.00 95.75 374 TYR A O 1
ATOM 2985 N N . VAL A 1 375 ? 0.803 6.965 -20.525 1.00 95.81 375 VAL A N 1
ATOM 2986 C CA . VAL A 1 375 ? 2.024 7.216 -21.282 1.00 95.81 375 VAL A CA 1
ATOM 2987 C C . VAL A 1 375 ? 1.699 7.964 -22.566 1.00 95.81 375 VAL A C 1
ATOM 2989 O O . VAL A 1 375 ? 0.665 7.755 -23.196 1.00 95.81 375 VAL A O 1
ATOM 2992 N N . LEU A 1 376 ? 2.610 8.852 -22.953 1.00 95.69 376 LEU A N 1
ATOM 2993 C CA . LEU A 1 376 ? 2.566 9.564 -24.224 1.00 95.69 376 LEU A CA 1
ATOM 2994 C C . LEU A 1 376 ? 3.705 9.080 -25.108 1.00 95.69 376 LEU A C 1
ATOM 2996 O O . LEU A 1 376 ? 4.823 8.878 -24.630 1.00 95.69 376 LEU A O 1
ATOM 3000 N N . GLN A 1 377 ? 3.433 8.945 -26.404 1.00 93.50 377 GLN A N 1
ATOM 3001 C CA . GLN A 1 377 ? 4.398 8.415 -27.367 1.00 93.50 377 GLN A CA 1
ATOM 3002 C C . GLN A 1 377 ? 5.701 9.234 -27.402 1.00 93.50 377 GLN A C 1
ATOM 3004 O O . GLN A 1 377 ? 6.790 8.669 -27.495 1.00 93.50 377 GLN A O 1
ATOM 3009 N N . ARG A 1 378 ? 5.615 10.561 -27.225 1.00 92.44 378 ARG A N 1
ATOM 3010 C CA . ARG A 1 378 ? 6.787 11.449 -27.128 1.00 92.44 378 ARG A CA 1
ATOM 3011 C C . ARG A 1 378 ? 7.727 11.137 -25.951 1.00 92.44 378 ARG A C 1
ATOM 3013 O O . ARG A 1 378 ? 8.897 11.497 -26.005 1.00 92.44 378 ARG A O 1
ATOM 3020 N N . HIS A 1 379 ? 7.231 10.503 -24.883 1.00 93.00 379 HIS A N 1
ATOM 3021 C CA . HIS A 1 379 ? 8.005 10.180 -23.676 1.00 93.00 379 HIS A CA 1
ATOM 3022 C C . HIS A 1 379 ? 8.595 8.765 -23.699 1.00 93.00 379 HIS A C 1
ATOM 3024 O O . HIS A 1 379 ? 9.241 8.362 -22.731 1.00 93.00 379 HIS A O 1
ATOM 3030 N N . LEU A 1 380 ? 8.380 8.000 -24.773 1.00 92.94 380 LEU A N 1
ATOM 3031 C CA . LEU A 1 380 ? 8.943 6.663 -24.895 1.00 92.94 380 LEU A CA 1
ATOM 3032 C C . LEU A 1 380 ? 10.467 6.728 -24.933 1.00 92.94 380 LEU A C 1
ATOM 3034 O O . LEU A 1 380 ? 11.066 7.417 -25.763 1.00 92.94 380 LEU A O 1
ATOM 3038 N N . LEU A 1 381 ? 11.103 5.945 -24.066 1.00 93.06 381 LEU A N 1
ATOM 3039 C CA . LEU A 1 381 ? 12.543 5.766 -24.130 1.00 93.06 381 LEU A CA 1
ATOM 3040 C C . LEU A 1 381 ? 12.933 5.008 -25.404 1.00 93.06 381 LEU A C 1
ATOM 3042 O O . LEU A 1 381 ? 12.128 4.356 -26.076 1.00 93.06 381 LEU A O 1
ATOM 3046 N N . LYS A 1 382 ? 14.225 5.067 -25.737 1.00 91.56 382 LYS A N 1
ATOM 3047 C CA . LYS A 1 382 ? 14.788 4.435 -26.938 1.00 91.56 382 LYS A CA 1
ATOM 3048 C C . LYS A 1 382 ? 14.332 2.981 -27.102 1.00 91.56 382 LYS A C 1
ATOM 3050 O O . LYS A 1 382 ? 13.899 2.613 -28.190 1.00 91.56 382 LYS A O 1
ATOM 3055 N N . PHE A 1 383 ? 14.388 2.209 -26.022 1.00 94.19 383 PHE A N 1
ATOM 3056 C CA . PHE A 1 383 ? 14.072 0.782 -25.973 1.00 94.19 383 PHE A CA 1
ATOM 3057 C C . PHE A 1 383 ? 12.624 0.481 -25.571 1.00 94.19 383 PHE A C 1
ATOM 3059 O O . PHE A 1 383 ? 12.313 -0.649 -25.235 1.00 94.19 383 PHE A O 1
ATOM 3066 N N . GLN A 1 384 ? 11.737 1.473 -25.583 1.00 95.19 384 GLN A N 1
ATOM 3067 C CA . GLN A 1 384 ? 10.328 1.286 -25.257 1.00 95.19 384 GLN A CA 1
ATOM 3068 C C . GLN A 1 384 ? 9.447 1.413 -26.498 1.00 95.19 384 GLN A C 1
ATOM 3070 O O . GLN A 1 384 ? 9.756 2.173 -27.431 1.00 95.19 384 GLN A O 1
ATOM 3075 N N . VAL A 1 385 ? 8.344 0.670 -26.475 1.00 95.75 385 VAL A N 1
ATOM 3076 C CA . VAL A 1 385 ? 7.285 0.683 -27.489 1.00 95.75 385 VAL A CA 1
ATOM 3077 C C . VAL A 1 385 ? 5.917 0.585 -26.825 1.00 95.75 385 VAL A C 1
ATOM 3079 O O . VAL A 1 385 ? 5.807 0.113 -25.694 1.00 95.75 385 VAL A O 1
ATOM 3082 N N . ILE A 1 386 ? 4.894 1.027 -27.551 1.00 96.62 386 ILE A N 1
ATOM 3083 C CA . ILE A 1 386 ? 3.497 0.744 -27.229 1.00 96.62 386 ILE A CA 1
ATOM 3084 C C . ILE A 1 386 ? 3.110 -0.516 -28.004 1.00 96.62 386 ILE A C 1
ATOM 3086 O O . ILE A 1 386 ? 3.365 -0.587 -29.207 1.00 96.62 386 ILE A O 1
ATOM 3090 N N . HIS A 1 387 ? 2.569 -1.513 -27.312 1.00 95.75 387 HIS A N 1
ATOM 3091 C CA . HIS A 1 387 ? 2.070 -2.746 -27.906 1.00 95.75 387 HIS A CA 1
ATOM 3092 C C . HIS A 1 387 ? 0.748 -3.162 -27.233 1.00 95.75 387 HIS A C 1
ATOM 3094 O O . HIS A 1 387 ? 0.662 -3.089 -26.004 1.00 95.75 387 HIS A O 1
ATOM 3100 N N . PRO A 1 388 ? -0.250 -3.651 -27.991 1.00 95.50 388 PRO A N 1
ATOM 3101 C CA . PRO A 1 388 ? -0.284 -3.774 -29.457 1.00 95.50 388 PRO A CA 1
ATOM 3102 C C . PRO A 1 388 ? -0.140 -2.438 -30.225 1.00 95.50 388 PRO A C 1
ATOM 3104 O O . PRO A 1 388 ? -0.381 -1.375 -29.655 1.00 95.50 388 PRO A O 1
ATOM 3107 N N . PRO A 1 389 ? 0.319 -2.432 -31.493 1.00 90.25 389 PRO A N 1
ATOM 3108 C CA . PRO A 1 389 ? 0.471 -1.193 -32.270 1.00 90.25 389 PRO A CA 1
ATOM 3109 C C . PRO A 1 389 ? -0.848 -0.437 -32.498 1.00 90.25 389 PRO A C 1
ATOM 3111 O O . PRO A 1 389 ? -0.837 0.770 -32.719 1.00 90.25 389 PRO A O 1
ATOM 3114 N N . ASP A 1 390 ? -1.965 -1.156 -32.443 1.00 92.56 390 ASP A N 1
ATOM 3115 C CA . ASP A 1 390 ? -3.348 -0.703 -32.573 1.00 92.56 390 ASP A CA 1
ATOM 3116 C C . ASP A 1 390 ? -4.030 -0.448 -31.215 1.00 92.56 390 ASP A C 1
ATOM 3118 O O . ASP A 1 390 ? -5.254 -0.334 -31.148 1.00 92.56 390 ASP A O 1
ATOM 3122 N N . SER A 1 391 ? -3.256 -0.330 -30.124 1.00 94.06 391 SER A N 1
ATOM 3123 C CA . SER A 1 391 ? -3.780 0.045 -28.807 1.00 94.06 391 SER A CA 1
ATOM 3124 C C . SER A 1 391 ? -4.670 1.287 -28.891 1.00 94.06 391 SER A C 1
ATOM 3126 O O . SER A 1 391 ? -4.262 2.334 -29.390 1.00 94.06 391 SER A O 1
ATOM 3128 N N . ILE A 1 392 ? -5.879 1.190 -28.342 1.00 95.44 392 ILE A N 1
ATOM 3129 C CA . ILE A 1 392 ? -6.848 2.287 -28.345 1.00 95.44 392 ILE A CA 1
ATOM 3130 C C . ILE A 1 392 ? -6.380 3.381 -27.364 1.00 95.44 392 ILE A C 1
ATOM 3132 O O . ILE A 1 392 ? -6.106 3.073 -26.197 1.00 95.44 392 ILE A O 1
ATOM 3136 N N . PRO A 1 393 ? -6.283 4.657 -27.786 1.00 95.94 393 PRO A N 1
ATOM 3137 C CA . PRO A 1 393 ? -5.997 5.760 -26.874 1.00 95.94 393 PRO A CA 1
ATOM 3138 C C . PRO A 1 393 ? -7.096 5.912 -25.815 1.00 95.94 393 PRO A C 1
ATOM 3140 O O . PRO A 1 393 ? -8.281 5.893 -26.133 1.00 95.94 393 PRO A O 1
ATOM 3143 N N . LEU A 1 394 ? -6.704 6.143 -24.562 1.00 94.56 394 LEU A N 1
ATOM 3144 C CA . LEU A 1 394 ? -7.627 6.442 -23.458 1.00 94.56 394 LEU A CA 1
ATOM 3145 C C . LEU A 1 394 ? -8.147 7.889 -23.505 1.00 94.56 394 LEU A C 1
ATOM 3147 O O . LEU A 1 394 ? -9.111 8.236 -22.831 1.00 94.56 394 LEU A O 1
ATOM 3151 N N . GLY A 1 395 ? -7.490 8.749 -24.282 1.00 95.12 395 GLY A N 1
ATOM 3152 C CA . GLY A 1 395 ? -7.867 10.142 -24.477 1.00 95.12 395 GLY A CA 1
ATOM 3153 C C . GLY A 1 395 ? -6.779 10.915 -25.213 1.00 95.12 395 GLY A C 1
ATOM 3154 O O . GLY A 1 395 ? -5.826 10.331 -25.731 1.00 95.12 395 GLY A O 1
ATOM 3155 N N . TYR A 1 396 ? -6.908 12.241 -25.246 1.00 96.12 396 TYR A N 1
ATOM 3156 C CA . TYR A 1 396 ? -5.969 13.120 -25.940 1.00 96.12 396 TYR A CA 1
ATOM 3157 C C . TYR A 1 396 ? -5.504 14.252 -25.031 1.00 96.12 396 TYR A C 1
ATOM 3159 O O . TYR A 1 396 ? -6.301 14.899 -24.354 1.00 96.12 396 TYR A O 1
ATOM 3167 N N . PHE A 1 397 ? -4.204 14.533 -25.060 1.00 96.25 397 PHE A N 1
ATOM 3168 C CA . PHE A 1 397 ? -3.608 15.698 -24.418 1.00 96.25 397 PHE A CA 1
ATOM 3169 C C . PHE A 1 397 ? -2.972 16.589 -25.483 1.00 96.25 397 PHE A C 1
ATOM 3171 O O . PHE A 1 397 ? -1.958 16.217 -26.075 1.00 96.25 397 PHE A O 1
ATOM 3178 N N . ARG A 1 398 ? -3.558 17.772 -25.724 1.00 94.62 398 ARG A N 1
ATOM 3179 C CA . ARG A 1 398 ? -3.107 18.728 -26.759 1.00 94.62 398 ARG A CA 1
ATOM 3180 C C . ARG A 1 398 ? -2.915 18.058 -28.130 1.00 94.62 398 ARG A C 1
ATOM 3182 O O . ARG A 1 398 ? -1.858 18.179 -28.737 1.00 94.62 398 ARG A O 1
ATOM 3189 N N . ASN A 1 399 ? -3.937 17.328 -28.579 1.00 94.00 399 ASN A N 1
ATOM 3190 C CA . ASN A 1 399 ? -3.957 16.541 -29.820 1.00 94.00 399 ASN A CA 1
ATOM 3191 C C . ASN A 1 399 ? -2.972 15.359 -29.881 1.00 94.00 399 ASN A C 1
ATOM 3193 O O . ASN A 1 399 ? -2.831 14.752 -30.938 1.00 94.00 399 ASN A O 1
ATOM 3197 N N . GLU A 1 400 ? -2.323 14.981 -28.774 1.00 95.69 400 GLU A N 1
ATOM 3198 C CA . GLU A 1 400 ? -1.522 13.755 -28.718 1.00 95.69 400 GLU A CA 1
ATOM 3199 C C . GLU A 1 400 ? -2.262 12.620 -27.994 1.00 95.69 400 GLU A C 1
ATOM 3201 O O . GLU A 1 400 ? -2.790 12.851 -26.900 1.00 95.69 400 GLU A O 1
ATOM 3206 N N . PRO A 1 401 ? -2.291 11.403 -28.571 1.00 96.50 401 PRO A N 1
ATOM 3207 C CA . PRO A 1 401 ? -2.985 10.261 -27.987 1.00 96.50 401 PRO A CA 1
ATOM 3208 C C . PRO A 1 401 ? -2.292 9.789 -26.706 1.00 96.50 401 PRO A C 1
ATOM 3210 O O . PRO A 1 401 ? -1.089 9.518 -26.694 1.00 96.50 401 PRO A O 1
ATOM 3213 N N . VAL A 1 402 ? -3.069 9.675 -25.632 1.00 97.38 402 VAL A N 1
ATOM 3214 C CA . VAL A 1 402 ? -2.650 9.128 -24.339 1.00 97.38 402 VAL A CA 1
ATOM 3215 C C . VAL A 1 402 ? -3.002 7.646 -24.305 1.00 97.38 402 VAL A C 1
ATOM 3217 O O . VAL A 1 402 ? -4.157 7.282 -24.506 1.00 97.38 402 VAL A O 1
ATOM 3220 N N . TYR A 1 403 ? -2.028 6.794 -24.005 1.00 96.94 403 TYR A N 1
ATOM 3221 C CA . TYR A 1 403 ? -2.224 5.346 -23.917 1.00 96.94 403 TYR A CA 1
ATOM 3222 C C . TYR A 1 403 ? -2.158 4.869 -22.467 1.00 96.94 403 TYR A C 1
ATOM 3224 O O . TYR A 1 403 ? -1.520 5.515 -21.624 1.00 96.94 403 TYR A O 1
ATOM 3232 N N . SER A 1 404 ? -2.773 3.714 -22.191 1.00 96.12 404 SER A N 1
ATOM 3233 C CA . SER A 1 404 ? -2.536 2.992 -20.939 1.00 96.12 404 SER A CA 1
ATOM 3234 C C . SER A 1 404 ? -1.053 2.666 -20.812 1.00 96.12 404 SER A C 1
ATOM 3236 O O . SER A 1 404 ? -0.402 2.255 -21.779 1.00 96.12 404 SER A O 1
ATOM 3238 N N . ARG A 1 405 ? -0.510 2.818 -19.606 1.00 94.69 405 ARG A N 1
ATOM 3239 C CA . ARG A 1 405 ? 0.865 2.407 -19.337 1.00 94.69 405 ARG A CA 1
ATOM 3240 C C . ARG A 1 405 ? 1.049 0.892 -19.379 1.00 94.69 405 ARG A C 1
ATOM 3242 O O . ARG A 1 405 ? 2.174 0.458 -19.591 1.00 94.69 405 ARG A O 1
ATOM 3249 N N . ASP A 1 406 ? -0.021 0.108 -19.292 1.00 94.62 406 ASP A N 1
ATOM 3250 C CA . ASP A 1 406 ? 0.041 -1.348 -19.473 1.00 94.62 406 ASP A CA 1
ATOM 3251 C C . ASP A 1 406 ? 0.421 -1.744 -20.906 1.00 94.62 406 ASP A C 1
ATOM 3253 O O . ASP A 1 406 ? 0.976 -2.817 -21.119 1.00 94.62 406 ASP A O 1
ATOM 3257 N N . CYS A 1 407 ? 0.194 -0.864 -21.888 1.00 95.62 407 CYS A N 1
ATOM 3258 C CA . CYS A 1 407 ? 0.651 -1.073 -23.263 1.00 95.62 407 CYS A CA 1
ATOM 3259 C C . CYS A 1 407 ? 2.133 -0.710 -23.453 1.00 95.62 407 CYS A C 1
ATOM 3261 O O . CYS A 1 407 ? 2.676 -0.897 -24.539 1.00 95.62 407 CYS A O 1
ATOM 3263 N N . LEU A 1 408 ? 2.801 -0.132 -22.447 1.00 95.62 408 LEU A N 1
ATOM 3264 C CA . LEU A 1 408 ? 4.211 0.234 -22.528 1.00 95.62 408 LEU A CA 1
ATOM 3265 C C . LEU A 1 408 ? 5.089 -0.977 -22.228 1.00 95.62 408 LEU A C 1
ATOM 3267 O O . LEU A 1 408 ? 5.139 -1.453 -21.096 1.00 95.62 408 LEU A O 1
ATOM 3271 N N . HIS A 1 409 ? 5.899 -1.383 -23.197 1.00 95.94 409 HIS A N 1
ATOM 3272 C CA . HIS A 1 409 ? 6.812 -2.501 -23.016 1.00 95.94 409 HIS A CA 1
ATOM 3273 C C . HIS A 1 409 ? 8.264 -2.115 -23.272 1.00 95.94 409 HIS A C 1
ATOM 3275 O O . HIS A 1 409 ? 8.596 -1.416 -24.236 1.00 95.94 409 HIS A O 1
ATOM 3281 N N . LEU A 1 410 ? 9.143 -2.613 -22.401 1.00 95.31 410 LEU A N 1
ATOM 3282 C CA . LEU A 1 410 ? 10.585 -2.573 -22.597 1.00 95.31 410 LEU A CA 1
ATOM 3283 C C . LEU A 1 410 ? 10.988 -3.675 -23.583 1.00 95.31 410 LEU A C 1
ATOM 3285 O O . LEU A 1 410 ? 10.625 -4.837 -23.422 1.00 95.31 41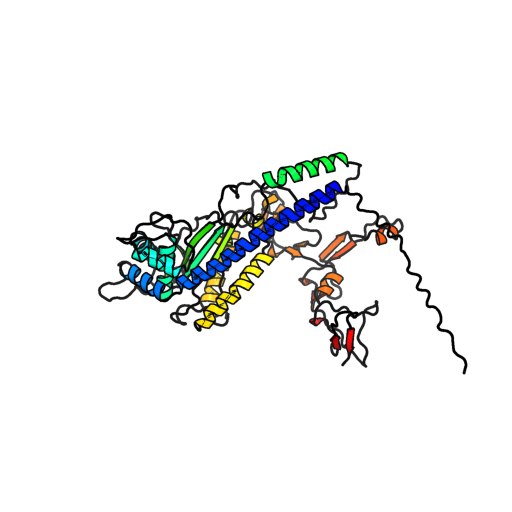0 LEU A O 1
ATOM 3289 N N . CYS A 1 411 ? 11.730 -3.287 -24.612 1.00 96.00 411 CYS A N 1
ATOM 3290 C CA . CYS A 1 411 ? 12.274 -4.178 -25.621 1.00 96.00 411 CYS A CA 1
ATOM 3291 C C . CYS A 1 411 ? 13.772 -4.370 -25.407 1.00 96.00 411 CYS A C 1
ATOM 3293 O O . CYS A 1 411 ? 14.501 -3.429 -25.083 1.00 96.00 411 CYS A O 1
ATOM 3295 N N . HIS A 1 412 ? 14.242 -5.578 -25.682 1.00 94.88 412 HIS A N 1
ATOM 3296 C CA . HIS A 1 412 ? 15.637 -5.963 -25.524 1.00 94.88 412 HIS A CA 1
ATOM 3297 C C . HIS A 1 412 ? 16.218 -6.462 -26.847 1.00 94.88 412 HIS A C 1
ATOM 3299 O O . HIS A 1 412 ? 15.495 -6.884 -27.749 1.00 94.88 412 HIS A O 1
ATOM 3305 N N . THR A 1 413 ? 17.541 -6.385 -26.987 1.00 94.38 413 THR A N 1
ATOM 3306 C CA . THR A 1 413 ? 18.243 -7.024 -28.112 1.00 94.38 413 THR A CA 1
ATOM 3307 C C . THR A 1 413 ? 18.206 -8.544 -27.943 1.00 94.38 413 THR A C 1
ATOM 3309 O O . THR A 1 413 ? 17.959 -9.030 -26.837 1.00 94.38 413 THR A O 1
ATOM 3312 N N . ARG A 1 414 ? 18.497 -9.308 -29.003 1.00 93.00 414 ARG A N 1
ATOM 3313 C CA . ARG A 1 414 ? 18.565 -10.781 -28.923 1.00 93.00 414 ARG A CA 1
ATOM 3314 C C . ARG A 1 414 ? 19.526 -11.245 -27.824 1.00 93.00 414 ARG A C 1
ATOM 3316 O O . ARG A 1 414 ? 19.189 -12.118 -27.036 1.00 93.00 414 ARG A O 1
ATOM 3323 N N . GLU A 1 415 ? 20.682 -10.597 -27.710 1.00 91.00 415 GLU A N 1
ATOM 3324 C CA . GLU A 1 415 ? 21.693 -10.914 -26.696 1.00 91.00 415 GLU A CA 1
ATOM 3325 C C . GLU A 1 415 ? 21.222 -10.561 -25.282 1.00 91.00 415 GLU A C 1
ATOM 3327 O O . GLU A 1 415 ? 21.550 -11.253 -24.323 1.00 91.00 415 GLU A O 1
ATOM 3332 N N . SER A 1 416 ? 20.467 -9.470 -25.128 1.00 93.69 416 SER A N 1
ATOM 3333 C CA . SER A 1 416 ? 19.919 -9.081 -23.829 1.00 93.69 416 SER A CA 1
ATOM 3334 C C . SER A 1 416 ? 18.776 -10.001 -23.399 1.00 93.69 416 SER A C 1
ATOM 3336 O O . SER A 1 416 ? 18.687 -10.291 -22.214 1.00 93.69 416 SER A O 1
ATOM 3338 N N . TRP A 1 417 ? 17.952 -10.496 -24.327 1.00 96.06 417 TRP A N 1
ATOM 3339 C CA . TRP A 1 417 ? 16.967 -11.539 -24.028 1.00 96.06 417 TRP A CA 1
ATOM 3340 C C . TRP A 1 417 ? 17.629 -12.866 -23.652 1.00 96.06 417 TRP A C 1
ATOM 3342 O O . TRP A 1 417 ? 17.203 -13.500 -22.690 1.00 96.06 417 TRP A O 1
ATOM 3352 N N . LEU A 1 418 ? 18.722 -13.242 -24.325 1.00 93.75 418 LEU A N 1
ATOM 3353 C CA . LEU A 1 418 ? 19.464 -14.463 -24.002 1.00 93.75 418 LEU A CA 1
ATOM 3354 C C . LEU A 1 418 ? 19.994 -14.451 -22.561 1.00 93.75 418 LEU A C 1
ATOM 3356 O O . LEU A 1 418 ? 19.911 -15.460 -21.868 1.00 93.75 418 LEU A O 1
ATOM 3360 N N . LYS A 1 419 ? 20.464 -13.296 -22.072 1.00 93.81 419 LYS A N 1
ATOM 3361 C CA . LYS A 1 419 ? 20.853 -13.118 -20.658 1.00 93.81 419 LYS A CA 1
ATOM 3362 C C . LYS A 1 419 ? 19.698 -13.332 -19.686 1.00 93.81 419 LYS A C 1
ATOM 3364 O O . LYS A 1 419 ? 19.913 -13.771 -18.560 1.00 93.81 419 LYS A O 1
ATOM 3369 N N . GLU A 1 420 ? 18.477 -13.057 -20.131 1.00 94.44 420 GLU A N 1
ATOM 3370 C CA . GLU A 1 420 ? 17.261 -13.318 -19.372 1.00 94.44 420 GLU A CA 1
ATOM 3371 C C . GLU A 1 420 ? 16.763 -14.769 -19.497 1.00 94.44 420 GLU A C 1
ATOM 3373 O O . GLU A 1 420 ? 15.722 -15.086 -18.924 1.00 94.44 420 GLU A O 1
ATOM 3378 N N . ALA A 1 421 ? 17.525 -15.655 -20.154 1.00 95.25 421 ALA A N 1
ATOM 3379 C CA . ALA A 1 421 ? 17.138 -17.019 -20.524 1.00 95.25 421 ALA A CA 1
ATOM 3380 C C . ALA A 1 421 ? 15.906 -17.068 -21.445 1.00 95.25 421 ALA A C 1
ATOM 3382 O O . ALA A 1 421 ? 15.047 -17.938 -21.314 1.00 95.25 421 ALA A O 1
ATOM 3383 N N . MET A 1 422 ? 15.838 -16.132 -22.394 1.00 96.62 422 MET A N 1
ATOM 3384 C CA . MET A 1 422 ? 14.798 -16.056 -23.420 1.00 96.62 422 MET A CA 1
ATOM 3385 C C . MET A 1 422 ? 15.429 -15.982 -24.814 1.00 96.62 422 MET A C 1
ATOM 3387 O O . MET A 1 422 ? 16.443 -15.313 -25.016 1.00 96.62 422 MET A O 1
ATOM 3391 N N . THR A 1 423 ? 14.807 -16.613 -25.804 1.00 95.75 423 THR A N 1
ATOM 3392 C CA . THR A 1 423 ? 15.192 -16.523 -27.218 1.00 95.75 423 THR A CA 1
ATOM 3393 C C . THR A 1 423 ? 14.099 -15.859 -28.028 1.00 95.75 423 THR A C 1
ATOM 3395 O O . THR A 1 423 ? 12.916 -16.085 -27.806 1.00 95.75 423 THR A O 1
ATOM 3398 N N . VAL A 1 424 ? 14.487 -15.014 -28.982 1.00 96.94 424 VAL A N 1
ATOM 3399 C CA . VAL A 1 424 ? 13.535 -14.451 -29.946 1.00 96.94 424 VAL A CA 1
ATOM 3400 C C . VAL A 1 424 ? 13.110 -15.556 -30.903 1.00 96.94 424 VAL A C 1
ATOM 3402 O O . VAL A 1 424 ? 13.975 -16.246 -31.446 1.00 96.94 424 VAL A O 1
ATOM 3405 N N . ARG A 1 425 ? 11.799 -15.687 -31.122 1.00 96.75 425 ARG A N 1
ATOM 3406 C CA . ARG A 1 425 ? 11.225 -16.705 -32.004 1.00 96.75 425 ARG A CA 1
ATOM 3407 C C . ARG A 1 425 ? 11.791 -16.604 -33.419 1.00 96.75 425 ARG A C 1
ATOM 3409 O O . ARG A 1 425 ? 12.205 -15.536 -33.890 1.00 96.75 425 ARG A O 1
ATOM 3416 N N . LEU A 1 426 ? 11.826 -17.742 -34.101 1.00 92.56 426 LEU A N 1
ATOM 3417 C CA . LEU A 1 426 ? 12.337 -17.818 -35.463 1.00 92.56 426 LEU A CA 1
ATOM 3418 C C . LEU A 1 426 ? 11.449 -16.992 -36.413 1.00 92.56 426 LEU A C 1
ATOM 3420 O O . LEU A 1 426 ? 10.228 -17.063 -36.336 1.00 92.56 426 LEU A O 1
ATOM 3424 N N . HIS A 1 427 ? 12.071 -16.231 -37.318 1.00 92.50 427 HIS A N 1
ATOM 3425 C CA . HIS A 1 427 ? 11.412 -15.349 -38.303 1.00 92.50 427 HIS A CA 1
ATOM 3426 C C . HIS A 1 427 ? 10.650 -14.135 -37.739 1.00 92.50 427 HIS A C 1
ATOM 3428 O O . HIS A 1 427 ? 9.972 -13.427 -38.485 1.00 92.50 427 HIS A O 1
ATOM 3434 N N . GLU A 1 428 ? 10.805 -13.837 -36.451 1.00 94.00 428 GLU A N 1
ATOM 3435 C CA . GLU A 1 428 ? 10.134 -12.707 -35.818 1.00 94.00 428 GLU A CA 1
ATOM 3436 C C . GLU A 1 428 ? 10.736 -11.363 -36.271 1.00 94.00 428 GLU A C 1
ATOM 3438 O O . GLU A 1 428 ? 11.957 -11.161 -36.228 1.00 94.00 428 GLU A O 1
ATOM 3443 N N . LYS A 1 429 ? 9.884 -10.422 -36.703 1.00 95.06 429 LYS A N 1
ATOM 3444 C CA . LYS A 1 429 ? 10.303 -9.066 -37.105 1.00 95.06 429 LYS A CA 1
ATOM 3445 C C . LYS A 1 429 ? 10.575 -8.201 -35.869 1.00 95.06 429 LYS A C 1
ATOM 3447 O O . LYS A 1 429 ? 9.840 -8.312 -34.892 1.00 95.06 429 LYS A O 1
ATOM 3452 N N . PRO A 1 430 ? 11.574 -7.305 -35.877 1.00 95.75 430 PRO A N 1
ATOM 3453 C CA . PRO A 1 430 ? 11.853 -6.461 -34.718 1.00 95.75 430 PRO A CA 1
ATOM 3454 C C . PRO A 1 430 ? 10.687 -5.519 -34.407 1.00 95.75 430 PRO A C 1
ATOM 3456 O O . PRO A 1 430 ? 10.172 -4.853 -35.304 1.00 95.75 430 PRO A O 1
ATOM 3459 N N . ALA A 1 431 ? 10.320 -5.399 -33.127 1.00 95.06 431 ALA A N 1
ATOM 3460 C CA . ALA A 1 431 ? 9.334 -4.413 -32.677 1.00 95.06 431 ALA A CA 1
ATOM 3461 C C . ALA A 1 431 ? 9.793 -2.973 -32.957 1.00 95.06 431 ALA A C 1
ATOM 3463 O O . ALA A 1 431 ? 8.982 -2.087 -33.224 1.00 95.06 431 ALA A O 1
ATOM 3464 N N . LYS A 1 432 ? 11.106 -2.720 -32.881 1.00 94.38 432 LYS A N 1
ATOM 3465 C CA . LYS A 1 432 ? 11.711 -1.418 -33.184 1.00 94.38 432 LYS A CA 1
ATOM 3466 C C . LYS A 1 432 ? 13.165 -1.595 -33.608 1.00 94.38 432 LYS A C 1
ATOM 3468 O O . LYS A 1 432 ? 13.874 -2.464 -33.108 1.00 94.38 432 LYS A O 1
ATOM 3473 N N . VAL A 1 433 ? 13.638 -0.719 -34.490 1.00 93.25 433 VAL A N 1
ATOM 3474 C CA . VAL A 1 433 ? 15.056 -0.620 -34.862 1.00 93.25 433 VAL A CA 1
ATOM 3475 C C . VAL A 1 433 ? 15.600 0.697 -34.325 1.00 93.25 433 VAL A C 1
ATOM 3477 O O . VAL A 1 433 ? 15.046 1.767 -34.576 1.00 93.25 433 VAL A O 1
ATOM 3480 N N . VAL A 1 434 ? 16.674 0.636 -33.541 1.00 89.38 434 VAL A N 1
ATOM 3481 C CA . VAL A 1 434 ? 17.229 1.797 -32.834 1.00 89.38 434 VAL A CA 1
ATOM 3482 C C . VAL A 1 434 ? 18.690 2.020 -33.197 1.00 89.38 434 VAL A C 1
ATOM 3484 O O . VAL A 1 434 ? 19.420 1.087 -33.501 1.00 89.38 434 VAL A O 1
ATOM 3487 N N . LYS A 1 435 ? 19.173 3.262 -33.123 1.00 85.88 435 LYS A N 1
ATOM 3488 C CA . LYS A 1 435 ? 20.592 3.572 -33.385 1.00 85.88 435 LYS A CA 1
ATOM 3489 C C . LYS A 1 435 ? 21.505 2.851 -32.385 1.00 85.88 435 LYS A C 1
ATOM 3491 O O . LYS A 1 435 ? 21.321 2.992 -31.176 1.00 85.88 435 LYS A O 1
ATOM 3496 N N . ALA A 1 436 ? 22.508 2.121 -32.846 1.00 78.31 436 ALA A N 1
ATOM 3497 C CA . ALA A 1 436 ? 23.492 1.438 -32.015 1.00 78.31 436 ALA A CA 1
ATOM 3498 C C . ALA A 1 436 ? 24.392 2.438 -31.275 1.00 78.31 436 ALA A C 1
ATOM 3500 O O . ALA A 1 436 ? 24.730 3.509 -31.786 1.00 78.31 436 ALA A O 1
ATOM 3501 N N . ARG A 1 437 ? 24.846 2.072 -30.071 1.00 68.50 437 ARG A N 1
ATOM 3502 C CA . ARG A 1 437 ? 25.915 2.806 -29.382 1.00 68.50 437 ARG A CA 1
ATOM 3503 C C . ARG A 1 437 ? 27.238 2.116 -29.712 1.00 68.50 437 ARG A C 1
ATOM 3505 O O . ARG A 1 437 ? 27.575 1.103 -29.115 1.00 68.50 437 ARG A O 1
ATOM 3512 N N . LEU A 1 438 ? 27.973 2.639 -30.692 1.00 60.97 438 LEU A N 1
ATOM 3513 C CA . LEU A 1 438 ? 29.299 2.115 -31.024 1.00 60.97 438 LEU A CA 1
ATOM 3514 C C . LEU A 1 438 ? 30.289 2.374 -29.884 1.00 60.97 438 LEU A C 1
ATOM 3516 O O . LEU A 1 438 ? 30.406 3.511 -29.410 1.00 60.97 438 LEU A O 1
ATOM 3520 N N . SER A 1 439 ? 31.055 1.347 -29.509 1.00 58.47 439 SER A N 1
ATOM 3521 C CA . SER A 1 439 ? 32.274 1.540 -28.724 1.00 58.47 439 SER A CA 1
ATOM 3522 C C . SER A 1 439 ? 33.263 2.396 -29.524 1.00 58.47 439 SER A C 1
ATO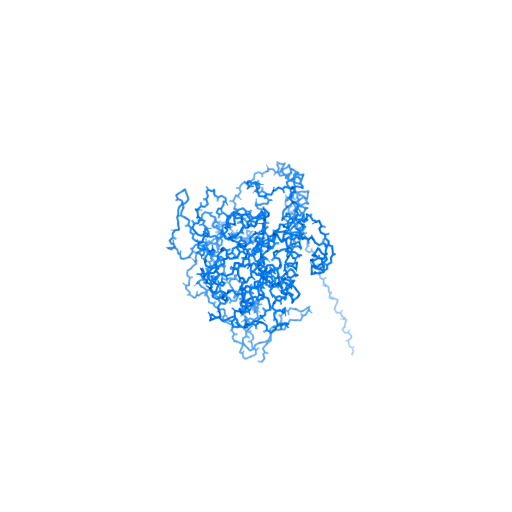M 3524 O O . SER A 1 439 ? 33.312 2.322 -30.753 1.00 58.47 439 SER A O 1
ATOM 3526 N N . MET A 1 440 ? 34.062 3.223 -28.844 1.00 52.56 440 MET A N 1
ATOM 3527 C CA . MET A 1 440 ? 35.053 4.086 -29.509 1.00 52.56 440 MET A CA 1
ATOM 3528 C C . MET A 1 440 ? 36.025 3.286 -30.392 1.00 52.56 440 MET A C 1
ATOM 3530 O O . MET A 1 440 ? 36.375 3.747 -31.471 1.00 52.56 440 MET A O 1
ATOM 3534 N N . LYS A 1 441 ? 36.378 2.059 -29.981 1.00 49.72 441 LYS A N 1
ATOM 3535 C CA . LYS A 1 441 ? 37.211 1.129 -30.758 1.00 49.72 441 LYS A CA 1
ATOM 3536 C C . LYS A 1 441 ? 36.552 0.743 -32.089 1.00 49.72 441 LYS A C 1
ATOM 3538 O O . LYS A 1 441 ? 37.206 0.776 -33.120 1.00 49.72 441 LYS A O 1
ATOM 3543 N N . ARG A 1 442 ? 35.242 0.459 -32.089 1.00 57.25 442 ARG A N 1
ATOM 3544 C CA . ARG A 1 442 ? 34.477 0.120 -33.302 1.00 57.25 442 ARG A CA 1
ATOM 3545 C C . ARG A 1 442 ? 34.221 1.343 -34.200 1.00 57.25 442 ARG A C 1
ATOM 3547 O O . ARG A 1 442 ? 34.176 1.183 -35.410 1.00 57.25 442 ARG A O 1
ATOM 3554 N N . LYS A 1 443 ? 34.138 2.558 -33.632 1.00 58.03 443 LYS A N 1
ATOM 3555 C CA . LYS A 1 443 ? 34.092 3.822 -34.404 1.00 58.03 443 LYS A CA 1
ATOM 3556 C C . LYS A 1 443 ? 35.386 4.121 -35.164 1.00 58.03 443 LYS A C 1
ATOM 3558 O O . LYS A 1 443 ? 35.318 4.783 -36.185 1.00 58.03 443 LYS A O 1
ATOM 3563 N N . LEU A 1 444 ? 36.538 3.691 -34.641 1.00 55.25 444 LEU A N 1
ATOM 3564 C CA . LEU A 1 444 ? 37.846 3.916 -35.270 1.00 55.25 444 LEU A CA 1
ATOM 3565 C C . LEU A 1 444 ? 38.135 2.934 -36.419 1.00 55.25 444 LEU A C 1
ATOM 3567 O O . LEU A 1 444 ? 38.963 3.228 -37.269 1.00 55.25 444 LEU A O 1
ATOM 3571 N N . LEU A 1 445 ? 37.485 1.766 -36.399 1.00 58.25 445 LEU A N 1
ATOM 3572 C CA . LEU A 1 445 ? 37.685 0.669 -37.355 1.00 58.25 445 LEU A CA 1
ATOM 3573 C C . LEU A 1 445 ? 36.690 0.696 -38.525 1.00 58.25 445 LEU A C 1
ATOM 3575 O O . LEU A 1 445 ? 36.949 0.070 -39.547 1.00 58.25 445 LEU A O 1
ATOM 3579 N N . GLN A 1 446 ? 35.554 1.389 -38.389 1.00 57.97 446 GLN A N 1
ATOM 3580 C CA . GLN A 1 446 ? 34.648 1.616 -39.513 1.00 57.97 446 GLN A CA 1
ATOM 3581 C C . GLN A 1 446 ? 35.250 2.686 -40.427 1.00 57.97 446 GLN A C 1
ATOM 3583 O O . GLN A 1 446 ? 35.364 3.849 -40.038 1.00 57.97 446 GLN A O 1
ATOM 3588 N N . GLY A 1 447 ? 35.633 2.266 -41.638 1.00 53.31 447 GLY A N 1
ATOM 3589 C CA . GLY A 1 447 ? 35.840 3.158 -42.776 1.00 53.31 447 GLY A CA 1
ATOM 3590 C C . GLY A 1 447 ? 34.591 4.000 -43.055 1.00 53.31 447 GLY A C 1
ATOM 3591 O O . GLY A 1 447 ? 33.564 3.828 -42.405 1.00 53.31 447 GLY A O 1
ATOM 3592 N N . SER A 1 448 ? 34.706 4.937 -43.990 1.00 55.16 448 SER A N 1
ATOM 3593 C CA . SER A 1 448 ? 33.811 6.070 -44.270 1.00 55.16 448 SER A CA 1
ATOM 3594 C C . SER A 1 448 ? 32.365 5.743 -44.702 1.00 55.16 448 SER A C 1
ATOM 3596 O O . SER A 1 448 ? 31.832 6.415 -45.578 1.00 55.16 448 SER A O 1
ATOM 3598 N N . ASP A 1 449 ? 31.702 4.759 -44.103 1.00 58.00 449 ASP A N 1
ATOM 3599 C CA . ASP A 1 449 ? 30.266 4.551 -44.252 1.00 58.00 449 ASP A CA 1
ATOM 3600 C C . ASP A 1 449 ? 29.498 5.524 -43.354 1.00 58.00 449 ASP A C 1
ATOM 3602 O O . ASP A 1 449 ? 29.636 5.557 -42.127 1.00 58.00 449 ASP A O 1
ATOM 3606 N N . SER A 1 450 ? 28.665 6.350 -43.984 1.00 59.91 450 SER A N 1
ATOM 3607 C CA . SER A 1 450 ? 27.924 7.437 -43.341 1.00 59.91 450 SER A CA 1
ATOM 3608 C C . SER A 1 450 ? 26.661 6.985 -42.599 1.00 59.91 450 SER A C 1
ATOM 3610 O O . SER A 1 450 ? 26.038 7.796 -41.907 1.00 59.91 450 SER A O 1
ATOM 3612 N N . THR A 1 451 ? 26.244 5.719 -42.721 1.00 62.12 451 THR A N 1
ATOM 3613 C CA . THR A 1 451 ? 25.035 5.218 -42.054 1.00 62.12 451 THR A CA 1
ATOM 3614 C C . THR A 1 451 ? 25.332 4.807 -40.611 1.00 62.12 451 THR A C 1
ATOM 3616 O O . THR A 1 451 ? 26.142 3.905 -40.383 1.00 62.12 451 THR A O 1
ATOM 3619 N N . PRO A 1 452 ? 24.679 5.419 -39.602 1.00 67.56 452 PRO A N 1
ATOM 3620 C CA . PRO A 1 452 ? 24.892 5.039 -38.216 1.00 67.56 452 PRO A CA 1
ATOM 3621 C C . PRO A 1 452 ? 24.405 3.599 -38.006 1.00 67.56 452 PRO A C 1
ATOM 3623 O O . PRO A 1 452 ? 23.269 3.296 -38.374 1.00 67.56 452 PRO A O 1
ATOM 3626 N N . PRO A 1 453 ? 25.207 2.724 -37.379 1.00 79.12 453 PRO A N 1
ATOM 3627 C CA . PRO A 1 453 ? 24.800 1.345 -37.152 1.00 79.12 453 PRO A CA 1
ATOM 3628 C C . PRO A 1 453 ? 23.524 1.307 -36.326 1.00 79.12 453 PRO A C 1
ATOM 3630 O O . PRO A 1 453 ? 23.328 2.133 -35.429 1.00 79.12 453 PRO A O 1
ATOM 3633 N N . THR A 1 454 ? 22.665 0.344 -36.620 1.00 86.19 454 THR A N 1
ATOM 3634 C CA . THR A 1 454 ? 21.389 0.118 -35.947 1.00 86.19 454 THR A CA 1
ATOM 3635 C C . THR A 1 454 ? 21.418 -1.193 -35.165 1.00 86.19 454 THR A C 1
ATOM 3637 O O . THR A 1 454 ? 22.308 -2.022 -35.334 1.00 86.19 454 THR A O 1
ATOM 3640 N N . VAL A 1 455 ? 20.482 -1.339 -34.233 1.00 90.88 455 VAL A N 1
ATOM 3641 C CA . VAL A 1 455 ? 20.253 -2.546 -33.441 1.00 90.88 455 VAL A CA 1
ATOM 3642 C C . VAL A 1 455 ? 18.758 -2.814 -33.416 1.00 90.88 455 VAL A C 1
ATOM 3644 O O . VAL A 1 455 ? 17.957 -1.905 -33.182 1.00 90.88 455 VAL A O 1
ATOM 3647 N N . GLU A 1 456 ? 18.405 -4.066 -33.646 1.00 94.38 456 GLU A N 1
ATOM 3648 C CA . GLU A 1 456 ? 17.050 -4.589 -33.544 1.00 94.38 456 GLU A CA 1
ATOM 3649 C C . GLU A 1 456 ? 16.683 -4.870 -32.089 1.00 94.38 456 GLU A C 1
ATOM 3651 O O . GLU A 1 456 ? 17.493 -5.400 -31.321 1.00 94.38 456 GLU A O 1
ATOM 3656 N N . VAL A 1 457 ? 15.461 -4.512 -31.699 1.00 95.56 457 VAL A N 1
ATOM 3657 C CA . VAL A 1 457 ? 14.946 -4.778 -30.354 1.00 95.56 457 VAL A CA 1
ATOM 3658 C C . VAL A 1 457 ? 13.579 -5.444 -30.436 1.00 95.56 457 VAL A C 1
ATOM 3660 O O . VAL A 1 457 ? 12.767 -5.123 -31.306 1.00 95.56 457 VAL A O 1
ATOM 3663 N N . PHE A 1 458 ? 13.350 -6.373 -29.515 1.00 97.69 458 PHE A N 1
ATOM 3664 C CA . PHE A 1 458 ? 12.207 -7.277 -29.496 1.00 97.69 458 PHE A CA 1
ATOM 3665 C C . PHE A 1 458 ? 11.468 -7.161 -28.168 1.00 97.69 458 PHE A C 1
ATOM 3667 O O . PHE A 1 458 ? 12.101 -6.987 -27.123 1.00 97.69 458 PHE A O 1
ATOM 3674 N N . GLY A 1 459 ? 10.143 -7.247 -28.212 1.00 96.81 459 GLY A N 1
ATOM 3675 C CA . GLY A 1 459 ? 9.292 -7.199 -27.025 1.00 96.81 459 GLY A CA 1
ATOM 3676 C C . GLY A 1 459 ? 9.089 -8.568 -26.358 1.00 96.81 459 GLY A C 1
ATOM 3677 O O . GLY A 1 459 ? 9.411 -9.596 -26.953 1.00 96.81 459 GLY A O 1
ATOM 3678 N N . PRO A 1 460 ? 8.499 -8.611 -25.149 1.00 96.75 460 PRO A N 1
ATOM 3679 C CA . PRO A 1 460 ? 8.201 -9.858 -24.436 1.00 96.75 460 PRO A CA 1
ATOM 3680 C C . PRO A 1 460 ? 7.287 -10.835 -25.201 1.00 96.75 460 PRO A C 1
ATOM 3682 O O . PRO A 1 460 ? 7.376 -12.040 -25.005 1.00 96.75 460 PRO A O 1
ATOM 3685 N N . TRP A 1 461 ? 6.419 -10.343 -26.094 1.00 96.38 461 TRP A N 1
ATOM 3686 C CA . TRP A 1 461 ? 5.518 -11.181 -26.908 1.00 96.38 461 TRP A CA 1
ATOM 3687 C C . TRP A 1 461 ? 6.230 -11.924 -28.051 1.00 96.38 461 TRP A C 1
ATOM 3689 O O . TRP A 1 461 ? 5.650 -12.828 -28.650 1.00 96.38 461 TRP A O 1
ATOM 3699 N N . GLN A 1 462 ? 7.477 -11.544 -28.345 1.00 97.62 462 GLN A N 1
ATOM 3700 C CA . GLN A 1 462 ? 8.283 -12.023 -29.476 1.00 97.62 462 GLN A CA 1
ATOM 3701 C C . GLN A 1 462 ? 9.287 -13.107 -29.081 1.00 97.62 462 GLN A C 1
ATOM 3703 O O . GLN A 1 462 ? 10.052 -13.593 -29.917 1.00 97.62 462 GLN A O 1
ATOM 3708 N N . VAL A 1 463 ? 9.330 -13.448 -27.795 1.00 97.25 463 VAL A N 1
ATOM 3709 C CA . VAL A 1 463 ? 10.306 -14.372 -27.229 1.00 97.25 463 VAL A CA 1
ATOM 3710 C C . VAL A 1 463 ? 9.641 -15.627 -26.681 1.00 97.25 463 VAL A C 1
ATOM 3712 O O . VAL A 1 463 ? 8.430 -15.694 -26.453 1.00 97.25 463 VAL A O 1
ATOM 3715 N N . GLU A 1 464 ? 10.465 -16.640 -26.479 1.00 97.19 464 GLU A N 1
ATOM 3716 C CA . GLU A 1 464 ? 10.133 -17.898 -25.830 1.00 97.19 464 GLU A CA 1
ATOM 3717 C C . GLU A 1 464 ? 11.250 -18.288 -24.851 1.00 97.19 464 GLU A C 1
ATOM 3719 O O . GLU A 1 464 ? 12.371 -17.780 -24.975 1.00 97.19 464 GLU A O 1
ATOM 3724 N N . PRO A 1 465 ? 10.965 -19.130 -23.843 1.00 96.50 465 PRO A N 1
ATOM 3725 C CA . PRO A 1 465 ? 11.989 -19.607 -22.920 1.00 96.50 465 PRO A CA 1
ATOM 3726 C C . PRO A 1 465 ? 13.148 -20.280 -23.662 1.00 96.50 465 PRO A C 1
ATOM 3728 O O . PRO A 1 465 ? 12.927 -21.111 -24.541 1.00 96.50 465 PRO A O 1
ATOM 3731 N N . TYR A 1 466 ? 14.382 -19.939 -23.287 1.00 94.62 466 TYR A N 1
ATOM 3732 C CA . TYR A 1 466 ? 15.574 -20.588 -23.828 1.00 94.62 466 TYR A CA 1
ATOM 3733 C C . TYR A 1 466 ? 15.572 -22.074 -23.465 1.00 94.62 466 TYR A C 1
ATOM 3735 O O . TYR A 1 466 ? 15.474 -22.434 -22.290 1.00 94.62 466 TYR A O 1
ATOM 3743 N N . VAL A 1 467 ? 15.729 -22.930 -24.472 1.00 94.12 467 VAL A N 1
ATOM 3744 C CA . VAL A 1 467 ? 15.885 -24.372 -24.278 1.00 94.12 467 VAL A CA 1
ATOM 3745 C C . VAL A 1 467 ? 17.380 -24.694 -24.229 1.00 94.12 467 VAL A C 1
ATOM 3747 O O . VAL A 1 467 ? 18.061 -24.520 -25.245 1.00 94.12 467 VAL A O 1
ATOM 3750 N N . PRO A 1 468 ? 17.917 -25.152 -23.082 1.00 92.50 468 PRO A N 1
ATOM 3751 C CA . PRO A 1 468 ? 19.325 -25.493 -22.986 1.00 92.50 468 PRO A CA 1
ATOM 3752 C C . PRO A 1 468 ? 19.660 -26.694 -23.880 1.00 92.50 468 PRO A C 1
ATOM 3754 O O . PRO A 1 468 ? 18.900 -27.667 -23.924 1.00 92.50 468 PRO A O 1
ATOM 3757 N N . PRO A 1 469 ? 20.801 -26.659 -24.589 1.00 91.88 469 PRO A N 1
ATOM 3758 C CA . PRO A 1 469 ? 21.241 -27.774 -25.411 1.00 91.88 469 PRO A CA 1
ATOM 3759 C C . PRO A 1 469 ? 21.579 -28.983 -24.534 1.00 91.88 469 PRO A C 1
ATOM 3761 O O . PRO A 1 469 ? 21.955 -28.850 -23.368 1.00 91.88 469 PRO A O 1
ATOM 3764 N N . LYS A 1 470 ? 21.462 -30.178 -25.106 1.00 90.56 470 LYS A N 1
ATOM 3765 C CA . LYS A 1 470 ? 21.884 -31.417 -24.450 1.00 90.56 470 LYS A CA 1
ATOM 3766 C C . LYS A 1 470 ? 23.367 -31.637 -24.706 1.00 90.56 470 LYS A C 1
ATOM 3768 O O . LYS A 1 470 ? 23.840 -31.405 -25.817 1.00 90.56 470 LYS A O 1
ATOM 3773 N N . ALA A 1 471 ? 24.094 -32.045 -23.678 1.00 89.75 471 ALA A N 1
ATOM 3774 C CA . ALA A 1 471 ? 25.446 -32.534 -23.858 1.00 89.75 471 ALA A CA 1
ATOM 3775 C C . ALA A 1 471 ? 25.408 -34.007 -24.279 1.00 89.75 471 ALA A C 1
ATOM 3777 O O . ALA A 1 471 ? 24.609 -34.790 -23.766 1.00 89.75 471 ALA A O 1
ATOM 3778 N N . GLU A 1 472 ? 26.248 -34.366 -25.244 1.00 88.44 472 GLU A N 1
ATOM 3779 C CA . GLU A 1 472 ? 26.275 -35.695 -25.853 1.00 88.44 472 GLU A CA 1
ATOM 3780 C C . GLU A 1 472 ? 27.727 -36.170 -25.958 1.00 88.44 472 GLU A C 1
ATOM 3782 O O . GLU A 1 472 ? 28.631 -35.387 -26.256 1.00 88.44 472 GLU A O 1
ATOM 3787 N N . ASN A 1 473 ? 27.962 -37.461 -25.703 1.00 82.81 473 ASN A N 1
ATOM 3788 C CA . ASN A 1 473 ? 29.268 -38.119 -25.851 1.00 82.81 473 ASN A CA 1
ATOM 3789 C C . ASN A 1 473 ? 30.429 -37.452 -25.081 1.00 82.81 473 ASN A C 1
ATOM 3791 O O . ASN A 1 473 ? 31.554 -37.402 -25.577 1.00 82.81 473 ASN A O 1
ATOM 3795 N N . GLY A 1 474 ? 30.184 -36.907 -23.883 1.00 81.06 474 GLY A N 1
ATOM 3796 C CA . GLY A 1 474 ? 31.232 -36.230 -23.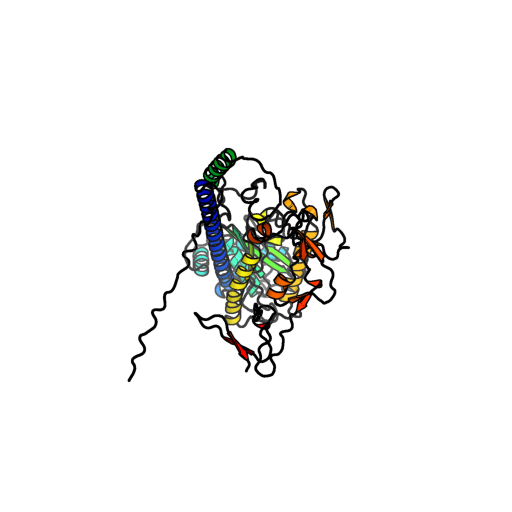106 1.00 81.06 474 GLY A CA 1
ATOM 3797 C C . GLY A 1 474 ? 31.535 -34.796 -23.547 1.00 81.06 474 GLY A C 1
ATOM 3798 O O . GLY A 1 474 ? 32.418 -34.155 -22.974 1.00 81.06 474 GLY A O 1
ATOM 3799 N N . ILE A 1 475 ? 30.828 -34.273 -24.553 1.00 84.50 475 ILE A N 1
ATOM 3800 C CA . ILE A 1 475 ? 31.096 -32.960 -25.138 1.00 84.50 475 ILE A CA 1
ATOM 3801 C C . ILE A 1 475 ? 30.029 -31.964 -24.689 1.00 84.50 475 ILE A C 1
ATOM 3803 O O . ILE A 1 475 ? 28.839 -32.107 -24.968 1.00 84.50 475 ILE A O 1
ATOM 3807 N N . VAL A 1 476 ? 30.483 -30.900 -24.024 1.00 88.38 476 VAL A N 1
ATOM 3808 C CA . VAL A 1 476 ? 29.626 -29.774 -23.646 1.00 88.38 476 VAL A CA 1
ATOM 3809 C C . VAL A 1 476 ? 29.393 -28.877 -24.872 1.00 88.38 476 VAL A C 1
ATOM 3811 O O . VAL A 1 476 ? 30.376 -28.411 -25.461 1.00 88.38 476 VAL A O 1
ATOM 3814 N N . PRO A 1 477 ? 28.134 -28.590 -25.250 1.00 87.81 477 PRO A N 1
ATOM 3815 C CA . PRO A 1 477 ? 27.809 -27.721 -26.377 1.00 87.81 477 PRO A CA 1
ATOM 3816 C C . PRO A 1 477 ? 28.284 -26.290 -26.106 1.00 87.81 477 PRO A C 1
ATOM 3818 O O . PRO A 1 477 ? 27.982 -25.703 -25.067 1.00 87.81 477 PRO A O 1
ATOM 3821 N N . ARG A 1 478 ? 29.045 -25.729 -27.049 1.00 87.31 478 ARG A N 1
ATOM 3822 C CA . ARG A 1 478 ? 29.667 -24.400 -26.953 1.00 87.31 478 ARG A CA 1
ATOM 3823 C C . ARG A 1 478 ? 29.162 -23.491 -28.068 1.00 87.31 478 ARG A C 1
ATOM 3825 O O . ARG A 1 478 ? 28.833 -23.953 -29.157 1.00 87.31 478 ARG A O 1
ATOM 3832 N N . ASN A 1 479 ? 29.128 -22.192 -27.800 1.00 86.62 479 ASN A N 1
ATOM 3833 C CA . ASN A 1 479 ? 28.830 -21.167 -28.792 1.00 86.62 479 ASN A CA 1
ATOM 3834 C C . ASN A 1 479 ? 29.999 -20.980 -29.781 1.00 86.62 479 ASN A C 1
ATOM 3836 O O . ASN A 1 479 ? 31.072 -21.565 -29.630 1.00 86.62 479 ASN A O 1
ATOM 3840 N N . ALA A 1 480 ? 29.816 -20.110 -30.779 1.00 84.00 480 ALA A N 1
ATOM 3841 C CA . ALA A 1 480 ? 30.828 -19.813 -31.802 1.00 84.00 480 ALA A CA 1
ATOM 3842 C C . ALA A 1 480 ? 32.153 -19.248 -31.243 1.00 84.00 480 ALA A C 1
ATOM 3844 O O . ALA A 1 480 ? 33.163 -19.230 -31.942 1.00 84.00 480 ALA A O 1
ATOM 3845 N N . HIS A 1 481 ? 32.162 -18.791 -29.988 1.00 80.75 481 HIS A N 1
ATOM 3846 C CA . HIS A 1 481 ? 33.355 -18.313 -29.289 1.00 80.75 481 HIS A CA 1
ATOM 3847 C C . HIS A 1 481 ? 34.035 -19.399 -28.441 1.00 80.75 481 HIS A C 1
ATOM 3849 O O . HIS A 1 481 ? 35.014 -19.109 -27.759 1.00 80.75 481 HIS A O 1
ATOM 3855 N N . GLY A 1 482 ? 33.531 -20.636 -28.466 1.00 85.06 482 GLY A N 1
ATOM 3856 C CA . GLY A 1 482 ? 34.066 -21.755 -27.694 1.00 85.06 482 GLY A CA 1
ATOM 3857 C C . GLY A 1 482 ? 33.656 -21.766 -26.217 1.00 85.06 482 GLY A C 1
ATOM 3858 O O . GLY A 1 482 ? 34.203 -22.566 -25.460 1.00 85.06 482 GLY A O 1
ATOM 3859 N N . ASN A 1 483 ? 32.693 -20.929 -25.813 1.00 85.81 483 ASN A N 1
ATOM 3860 C CA . ASN A 1 483 ? 32.211 -20.798 -24.434 1.00 85.81 483 ASN A CA 1
ATOM 3861 C C . ASN A 1 483 ? 30.762 -21.292 -24.292 1.00 85.81 483 ASN A C 1
ATOM 3863 O O . ASN A 1 483 ? 30.057 -21.460 -25.283 1.00 85.81 483 ASN A O 1
ATOM 3867 N N . VAL A 1 484 ? 30.298 -21.499 -23.059 1.00 86.19 484 VAL A N 1
ATOM 3868 C CA . VAL A 1 484 ? 28.884 -21.784 -22.760 1.00 86.19 484 VAL A CA 1
ATOM 3869 C C . VAL A 1 484 ? 28.223 -20.504 -22.257 1.00 86.19 484 VAL A C 1
ATOM 3871 O O . VAL A 1 484 ? 28.702 -19.899 -21.298 1.00 86.19 484 VAL A O 1
ATOM 3874 N N . ASP A 1 485 ? 27.125 -20.092 -22.890 1.00 87.06 485 ASP A N 1
ATOM 3875 C CA . ASP A 1 485 ? 26.340 -18.931 -22.460 1.00 87.06 485 ASP A CA 1
ATOM 3876 C C . ASP A 1 485 ? 25.455 -19.304 -21.258 1.00 87.06 485 ASP A C 1
ATOM 3878 O O . ASP A 1 485 ? 24.296 -19.679 -21.407 1.00 87.06 485 ASP A O 1
ATOM 3882 N N . LEU A 1 486 ? 26.022 -19.225 -20.050 1.00 88.69 486 LEU A N 1
ATOM 3883 C CA . LEU A 1 486 ? 25.362 -19.589 -18.792 1.00 88.69 486 LEU A CA 1
ATOM 3884 C C . LEU A 1 486 ? 25.104 -18.348 -17.923 1.00 88.69 486 LEU A C 1
ATOM 3886 O O . LEU A 1 486 ? 25.876 -18.035 -17.019 1.00 88.69 486 LEU A O 1
ATOM 3890 N N . PHE A 1 487 ? 24.019 -17.620 -18.204 1.00 88.62 487 PHE A N 1
ATOM 3891 C CA . PHE A 1 487 ? 23.651 -16.408 -17.450 1.00 88.62 487 PHE A CA 1
ATOM 3892 C C . PHE A 1 487 ? 22.702 -16.683 -16.280 1.00 88.62 487 PHE A C 1
ATOM 3894 O O . PHE A 1 487 ? 22.741 -15.981 -15.270 1.00 88.62 487 PHE A O 1
ATOM 3901 N N . LYS A 1 488 ? 21.853 -17.708 -16.410 1.00 90.06 488 LYS A N 1
ATOM 3902 C CA . LYS A 1 488 ? 20.918 -18.165 -15.376 1.00 90.06 488 LYS A CA 1
ATOM 3903 C C . LYS A 1 488 ? 21.069 -19.671 -15.158 1.00 90.06 488 LYS A C 1
ATOM 3905 O O . LYS A 1 488 ? 21.405 -20.373 -16.110 1.00 90.06 488 LYS A O 1
ATOM 3910 N N . PRO A 1 489 ? 20.759 -20.196 -13.957 1.00 90.38 489 PRO A N 1
ATOM 3911 C CA . PRO A 1 489 ? 20.865 -21.630 -13.672 1.00 90.38 489 PRO A CA 1
ATOM 3912 C C . PRO A 1 489 ? 20.103 -22.529 -14.658 1.00 90.38 489 PRO A C 1
ATOM 3914 O O . PRO A 1 489 ? 20.585 -23.600 -15.005 1.00 90.38 489 PRO A O 1
ATOM 3917 N N . CYS A 1 490 ? 18.951 -22.077 -15.166 1.00 91.12 490 CYS A N 1
ATOM 3918 C CA . CYS A 1 490 ? 18.142 -22.818 -16.141 1.00 91.12 490 CYS A CA 1
ATOM 3919 C C . CYS A 1 490 ? 18.774 -22.948 -17.539 1.00 91.12 490 CYS A C 1
ATOM 3921 O O . CYS A 1 490 ? 18.261 -23.701 -18.358 1.00 91.12 490 CYS A O 1
ATOM 3923 N N . MET A 1 491 ? 19.865 -22.231 -17.825 1.00 91.88 491 MET A N 1
ATOM 3924 C CA . MET A 1 491 ? 20.577 -22.318 -19.106 1.00 91.88 491 MET A CA 1
ATOM 3925 C C . MET A 1 491 ? 21.666 -23.398 -19.109 1.00 91.88 491 MET A C 1
ATOM 3927 O O . MET A 1 491 ? 22.364 -23.558 -20.109 1.00 91.88 491 MET A O 1
ATOM 3931 N N . LEU A 1 492 ? 21.845 -24.119 -17.996 1.00 91.50 492 LEU A N 1
ATOM 3932 C CA . LEU A 1 492 ? 22.815 -25.203 -17.891 1.00 91.50 492 LEU A CA 1
ATOM 3933 C C . LEU A 1 492 ? 22.497 -26.287 -18.930 1.00 91.50 492 LEU A C 1
ATOM 3935 O O . LEU A 1 492 ? 21.367 -26.784 -18.929 1.00 91.50 492 LEU A O 1
ATOM 3939 N N . PRO A 1 493 ? 23.457 -26.674 -19.795 1.00 93.25 493 PRO A N 1
ATOM 3940 C CA . PRO A 1 493 ? 23.241 -27.772 -20.719 1.00 93.25 493 PRO A CA 1
ATOM 3941 C C . PRO A 1 493 ? 22.783 -29.031 -19.987 1.00 93.25 493 PRO A C 1
ATOM 3943 O O . PRO A 1 493 ? 23.292 -29.376 -18.918 1.00 93.25 493 PRO A O 1
ATOM 3946 N N . ILE A 1 494 ? 21.799 -29.708 -20.561 1.00 90.50 494 ILE A N 1
ATOM 3947 C CA . ILE A 1 494 ? 21.215 -30.904 -19.958 1.00 90.50 494 ILE A CA 1
ATOM 3948 C C . ILE A 1 494 ? 22.286 -32.000 -19.948 1.00 90.50 494 ILE A C 1
ATOM 3950 O O . ILE A 1 494 ? 22.929 -32.238 -20.971 1.00 90.50 494 ILE A O 1
ATOM 3954 N N . GLY A 1 495 ? 22.467 -32.658 -18.800 1.00 87.19 495 GLY A N 1
ATOM 3955 C CA . GLY A 1 495 ? 23.548 -33.629 -18.584 1.00 87.19 495 GLY A CA 1
ATOM 3956 C C . GLY A 1 495 ? 24.856 -33.009 -18.080 1.00 87.19 495 GLY A C 1
ATOM 3957 O O . GLY A 1 495 ? 25.862 -33.702 -17.987 1.00 87.19 495 GLY A O 1
ATOM 3958 N N . CYS A 1 496 ? 24.862 -31.715 -17.742 1.00 88.44 496 CYS A N 1
ATOM 3959 C CA . CYS A 1 496 ? 26.028 -31.049 -17.169 1.00 88.44 496 CYS A CA 1
ATOM 3960 C C . CYS A 1 496 ? 25.799 -30.573 -15.730 1.00 88.44 496 CYS A C 1
ATOM 3962 O O . CYS A 1 496 ? 24.667 -30.372 -15.293 1.00 88.44 496 CYS A O 1
ATOM 3964 N N . ALA A 1 497 ? 26.898 -30.297 -15.025 1.00 85.69 497 ALA A N 1
ATOM 3965 C CA . ALA A 1 497 ? 26.917 -29.536 -13.779 1.00 85.69 497 ALA A CA 1
ATOM 3966 C C . ALA A 1 497 ? 27.791 -28.281 -13.921 1.00 85.69 497 ALA A C 1
ATOM 3968 O O . ALA A 1 497 ? 28.812 -28.284 -14.615 1.00 85.69 497 ALA A O 1
ATOM 3969 N N . HIS A 1 498 ? 27.398 -27.204 -13.240 1.00 85.75 498 HIS A N 1
ATOM 3970 C CA . HIS A 1 498 ? 28.174 -25.968 -13.168 1.00 85.75 498 HIS A CA 1
ATOM 3971 C C . HIS A 1 498 ? 29.011 -25.943 -11.887 1.00 85.75 498 HIS A C 1
ATOM 3973 O O . HIS A 1 498 ? 28.459 -25.941 -10.786 1.00 85.75 498 HIS A O 1
ATOM 3979 N N . LEU A 1 499 ? 30.337 -25.896 -12.027 1.00 81.56 499 LEU A N 1
ATOM 3980 C CA . LEU A 1 499 ? 31.260 -25.765 -10.904 1.00 81.56 499 LEU A CA 1
ATOM 3981 C C . LEU A 1 499 ? 31.702 -24.310 -10.750 1.00 81.56 499 LEU A C 1
ATOM 3983 O O . LEU A 1 499 ? 32.412 -23.758 -11.593 1.00 81.56 499 LEU A O 1
ATOM 3987 N N . CYS A 1 500 ? 31.302 -23.704 -9.634 1.00 74.62 500 CYS A N 1
ATOM 3988 C CA . CYS A 1 500 ? 31.664 -22.340 -9.273 1.00 74.62 500 CYS A CA 1
ATOM 3989 C C . CYS A 1 500 ? 32.728 -22.363 -8.164 1.00 74.62 500 CYS A C 1
ATOM 3991 O O . CYS A 1 500 ? 32.399 -22.342 -6.980 1.00 74.62 500 CYS A O 1
ATOM 3993 N N . LEU A 1 501 ? 34.006 -22.439 -8.548 1.00 75.00 501 LEU A N 1
ATOM 3994 C CA . LEU A 1 501 ? 35.142 -22.419 -7.620 1.00 75.00 501 LEU A CA 1
ATOM 3995 C C . LEU A 1 501 ? 35.780 -21.024 -7.584 1.00 75.00 501 LEU A C 1
ATOM 3997 O O . LEU A 1 501 ? 36.139 -20.468 -8.623 1.00 75.00 501 LEU A O 1
ATOM 4001 N N . SER A 1 502 ? 35.949 -20.460 -6.385 1.00 60.16 502 SER A N 1
ATOM 4002 C CA . SER A 1 502 ? 36.622 -19.169 -6.192 1.00 60.16 502 SER A CA 1
ATOM 4003 C C . SER A 1 502 ? 38.053 -19.207 -6.741 1.00 60.16 502 SER A C 1
ATOM 4005 O O . SER A 1 502 ? 38.865 -20.011 -6.295 1.00 60.16 502 SER A O 1
ATOM 4007 N N . GLY A 1 503 ? 38.372 -18.319 -7.688 1.00 58.94 503 GLY A N 1
ATOM 4008 C CA . GLY A 1 503 ? 39.716 -18.184 -8.269 1.00 58.94 503 GLY A CA 1
ATOM 4009 C C . GLY A 1 503 ? 39.966 -18.956 -9.573 1.00 58.94 503 GLY A C 1
ATOM 4010 O O . GLY A 1 503 ? 41.039 -18.804 -10.150 1.00 58.94 503 GLY A O 1
ATOM 4011 N N . MET A 1 504 ? 38.995 -19.726 -10.076 1.00 54.22 504 MET A N 1
ATOM 4012 C CA . MET A 1 504 ? 39.056 -20.370 -11.397 1.00 54.22 504 MET A CA 1
ATOM 4013 C C . MET A 1 504 ? 38.078 -19.719 -12.384 1.00 54.22 504 MET A C 1
ATOM 4015 O O . MET A 1 504 ? 37.070 -19.135 -11.987 1.00 54.22 504 MET A O 1
ATOM 4019 N N . PHE A 1 505 ? 38.356 -19.834 -13.688 1.00 54.75 505 PHE A N 1
ATOM 4020 C CA . PHE A 1 505 ? 37.342 -19.577 -14.714 1.00 54.75 505 PHE A CA 1
ATOM 4021 C C . PHE A 1 505 ? 36.195 -20.585 -14.537 1.00 54.75 505 PHE A C 1
ATOM 4023 O O . PHE A 1 505 ? 36.457 -21.769 -14.346 1.00 54.75 505 PHE A O 1
ATOM 4030 N N . TYR A 1 506 ? 34.943 -20.120 -14.571 1.00 55.72 506 TYR A N 1
ATOM 4031 C CA . TYR A 1 506 ? 33.741 -20.950 -14.414 1.00 55.72 506 TYR A CA 1
ATOM 4032 C C . TYR A 1 506 ? 33.777 -22.176 -15.349 1.00 55.72 506 TYR A C 1
ATOM 4034 O O . TYR A 1 506 ? 33.949 -22.016 -16.559 1.00 55.72 506 TYR A O 1
ATOM 4042 N N . MET A 1 507 ? 33.631 -23.391 -14.802 1.00 59.81 507 MET A N 1
ATOM 4043 C CA . MET A 1 507 ? 33.707 -24.645 -15.569 1.00 59.81 507 MET A CA 1
ATOM 4044 C C . MET A 1 507 ? 32.345 -25.344 -15.620 1.00 59.81 507 MET A C 1
ATOM 4046 O O . MET A 1 507 ? 31.672 -25.504 -14.602 1.00 59.81 507 MET A O 1
ATOM 4050 N N . VAL A 1 508 ? 31.960 -25.800 -16.812 1.00 57.41 508 VAL A N 1
ATOM 4051 C CA . VAL A 1 508 ? 30.801 -26.678 -17.030 1.00 57.41 508 VAL A CA 1
ATOM 4052 C C . VAL A 1 508 ? 31.335 -28.064 -17.382 1.00 57.41 508 VAL A C 1
ATOM 4054 O O . VAL A 1 508 ? 32.119 -28.188 -18.324 1.00 57.41 508 VAL A O 1
ATOM 4057 N N . LEU A 1 509 ? 30.940 -29.084 -16.617 1.00 65.44 509 LEU A N 1
ATOM 4058 C CA . LEU A 1 509 ? 31.360 -30.476 -16.811 1.00 65.44 509 LEU A CA 1
ATOM 4059 C C . LEU A 1 509 ? 30.171 -31.344 -17.214 1.00 65.44 509 LEU A C 1
ATOM 4061 O O . LEU A 1 509 ? 29.083 -31.170 -16.672 1.00 65.44 509 LEU A O 1
ATOM 4065 N N . PHE A 1 510 ? 30.407 -32.276 -18.134 1.00 57.09 510 PHE A N 1
ATOM 4066 C CA . PHE A 1 510 ? 29.475 -33.348 -18.479 1.00 57.09 510 PHE A CA 1
ATOM 4067 C C . PHE A 1 510 ? 29.526 -34.458 -17.422 1.00 57.09 510 PHE A C 1
ATOM 4069 O O . PHE A 1 510 ? 30.621 -34.767 -16.945 1.00 57.09 510 PHE A O 1
ATOM 4076 N N . PHE A 1 511 ? 28.370 -35.031 -17.081 1.00 52.78 511 PHE A N 1
ATOM 4077 C CA . PHE A 1 511 ? 28.238 -36.168 -16.167 1.00 52.78 511 PHE A CA 1
ATOM 4078 C C . PHE A 1 511 ? 27.749 -37.424 -16.881 1.00 52.78 511 PHE A C 1
ATOM 4080 O O . PHE A 1 511 ? 26.789 -37.314 -17.677 1.00 52.78 511 PHE A O 1
#

Radius of gyration: 30.6 Å; chains: 1; bounding box: 104×66×79 Å

pLDDT: mean 82.48, std 18.17, range [30.36, 97.69]

Foldseek 3Di:
DDPDDDDPPPPPDPPPPPPVVPDPDDPVLVVLVVVQVVQLVVLQVQQLVQVLVVLVVLVLLLVLLVDPVLQVQLQVQLCVQVLQAPPVVRDGDDLQPDDQVSLLSSLQSLLVPPQEDEDPDDDDDDRPNVVLVVQVVVSYDYLSSSQSSNSSNCVLSLWWKWKKKQWFTDFSGDDCVVCVVSVVVSVVSVVVPDDDDDDPPPPPDPPVSDPPPPDPVLDDVPDDTDMAIWMWTQRNNVLAIKTWHSPDDRTDIRDQPAQDSGLWMWIDTRLADSDCVRDAAALCPTPTCCLRHHPLSQFDSQVRDDDPVVVVVSRVVSSVVSQVSSVVRVRHDHQDPPHPVNVSVVVRVVVSVVVVLPDDDDQDPRRQQNGQFKHFPVNADQQKDFPPPPADFPDDDPNTGIGTCVRIFGWDAQVRCVLVQKGFDPPDDAPDKGFDDDDPVRVVVDDDDPDGDITGTHTPVRIDGHDAAADDPFDDDADPVRHQSPNDPNNQHHQWDWDDDPPDDTDIGGD

Sequence (511 aa):
MEKKKPASLTVAIPLDSLTKKHSKQDPKLLELLALKRKLKEHYTLMHSVHVLCFLAHSRVINRTCDSSLCWALGISLLANTNAVYNQKTKQFIRLSLWSIEHVEACLVSLLSYQGMQLCTENNSCGDYEYQLVRRLSESKSTEGDCLILLVAALRSLGFDVRIILGLHPIPLLPSEPATKMLTSKTKEIKSSNKGKHNRKIISSDEEDIFDTNSDHHYYNENSKSSITLFAEVFLPKLNRWVCIDPSSPTGVVDKVNFKHGSLYVVGACSVRSASSELVSYVGRNPVDLSPRYVQDWCVSARTHRIPAEKWSSFLDIQSRFFDKDAVEYDALVSKLSTVPTFQRDKKDKDSIQEKLLSEPLPKRMQDFKNHPLYVLQRHLLKFQVIHPPDSIPLGYFRNEPVYSRDCLHLCHTRESWLKEAMTVRLHEKPAKVVKARLSMKRKLLQGSDSTPPTVEVFGPWQVEPYVPPKAENGIVPRNAHGNVDLFKPCMLPIGCAHLCLSGMFYMVLFF

Organism: NCBI:txid31246